Protein 4UDT (pdb70)

Nearest PDB structures (foldseek):
  5fka-assembly1_B  TM=9.940E-01  e=1.938E-51  Homo sapiens
  4ww1-assembly1_B  TM=9.808E-01  e=5.707E-47  Homo sapiens
  4may-assembly1_D  TM=9.046E-01  e=3.330E-46  unclassified
  3pl6-assembly1_D  TM=9.126E-01  e=4.695E-45  Homo sapiens
  4grl-assembly1_D  TM=9.054E-01  e=5.281E-45  Homo sapiens

Organism: Homo sapiens (NCBI:txid9606)

Foldseek 3Di:
DKDKAKPDQEAEAEQQDKDKIKIAMDAQFDWKWKWFQFPVGDIDTDDTPSAAKADDVQWIKGHDRVRRMIMIIGGRDDQRSFGWMKMWTAHPPDPPGDTDIYPTYGYGYFYDAPDAAWEKDWAADPPDRQFIKIKTKRAGRPWFQDADPDPFKGKDGKDKDAPPVVRGIMIMIMMGGPDSPDDRVCRRVVTDGDPNYYYDDD/DQKAKPDQEDEAAAQAKDKIKIFAHPQFQKKWKWWAAPPDDTDTAWMGRQFDTDDGDPVDDPQWDKTDDGSGMIMTMRGRDDQVRQTWMKMWTGNYPPDTDIYSTYGYGHANDLVLAAFWDKEKDWFDPVCCVPPQKGKIKMKTWFGPDQAKDKFKAKPRHTDDPQKDWDPGWDFPDVVDGRGITMIMMMHMDGNVQQADQVMKMKMKMFDAGDDPPDDDDDPDDRRHTDIDMYMDGGHND

Secondary structure (DSSP, 8-state):
---EEEE-SEEEEETT--EEEEEEESS--S-EEEEEE-TT--EEEEEE-SSEEEEETTEEEEEEGGGTEEEEEE-S--GGG-EEEEEEE--TTTSS---EE---EEEEEEP--SS---EEEEEEESS-SS-EEEEEES--TT--PPPPSSTTEEEPPPEEEEEGGGTEEEEEEEEEES-TT--HHHHTTTS---TT-B----/---EEE-SEEEEETTS-EEEEEE--TT--EEEEEEE-TTS--EEEEEEETTEEEEE-TTS-TTEEEE-TTSS-EEEEE-S--GGG-EEEEEEEESSSS--EE---EEEEEES-GGG-BPPEEEEEEPPHHHHHHHSEEEEEEEEEEEBSS-EEEEEEETTEEE-TTEEE-SSPEESSTTSTT--EEEEEEEEEEHHHHT-TT-EEEEEEEE--B-TTS---SSSPP-BSEEEEEEEE----

GO terms:
  GO:0005886 plasma membrane (C, IDA)
  GO:0032395 MHC class II receptor activity (F, IDA)
  GO:0042105 alpha-beta T cell receptor complex (C, IDA)
  GO:0050852 T cell receptor signaling pathway (P, IDA)
  GO:0005886 plasma membrane (C, TAS)

CATH classification: 2.60.40.10 (+1 more: 2.60.40.10)

Radius of gyration: 23.81 Å; Cα contacts (8 Å, |Δi|>4): 1227; chains: 2; bounding box: 47×51×68 Å

InterPro domains:
  IPR013783 Immunoglobulin-like fold [G3DSA:2.60.40.10] (3-103)
  IPR015370 T-cell receptor alpha chain, constant domain [PF09291] (6-87)
  IPR015370 T-cell receptor alpha chain, constant domain [cd07688] (5-90)
  IPR036179 Immunoglobulin-like domain superfamily [SSF48726] (1-94)

Sequence (443 aa):
GIQVEQSPPDLILQEGANSTLRCNFSDDSVNNLQWFHQNPWWGQLIINNLFYIPSGTKQNGRLSATTTVATERRYSLLYISSSQTTDSGVYFCAVDSATSGTYKYIFGTGTRRLKKVLANIQNPDPAVYQLRRDSKSSDKSVCLFTDFDSQTNVSSQSKDSDVYITDKCVLDMRRSMDFKSNSAVAWSNKSDFACANAFNNNSIIPEDTFFPSSPTGVSQNPRHKITTKRGQNVTFRCDPISEHNNRRLYWYRQTLGQGPEFLTYFQNEAQLEKSSRLLSDRFSAEERPKGSFSTLEIQRTEQGDSAMMYLCASSLGGYEQYFGPGTRLTVTEDLKNVFPPEVAVVFVPSEAEISHTQQKATLVCLLATGFYPDHHVELSWWVNGKEVHSGVCTDPQPLKEQPALNDSRYALSSSRLRVSATTFWQDPRNHFRCQVQFYGLSENDEWTQDRAKPVTQIVSAEEAWGRAD

Structure (mmCIF, N/CA/C/O backbone):
data_4UDT
#
_entry.id   4UDT
#
_cell.length_a   39.071
_cell.length_b   79.747
_cell.length_c   69.035
_cell.angle_alpha   90.00
_cell.angle_beta   105.86
_cell.angle_gamma   90.00
#
_symmetry.space_group_name_H-M   'P 1 21 1'
#
loop_
_entity.id
_entity.type
_entity.pdbx_description
1 polymer 'T CELL RECEPTOR ALPHA CHAIN, T-CELL RECEPTOR ALPHA CHAIN C REGION'
2 polymer 'PROTEIN TRBV7-9, T-CELL RECEPTOR BETA-2 CHAIN C REGION'
3 non-polymer GLYCEROL
4 water water
#
loop_
_atom_site.group_PDB
_atom_site.id
_atom_site.type_symbol
_atom_site.label_atom_id
_atom_site.label_alt_id
_atom_site.label_comp_id
_atom_site.label_asym_id
_atom_site.label_entity_id
_atom_site.label_seq_id
_atom_site.pdbx_PDB_ins_code
_atom_site.Cartn_x
_atom_site.Cartn_y
_atom_site.Cartn_z
_atom_site.occupancy
_atom_site.B_iso_or_equiv
_atom_site.auth_seq_id
_atom_site.auth_comp_id
_atom_site.auth_asym_id
_atom_site.auth_atom_id
_atom_site.pdbx_PDB_model_num
ATOM 1 N N . GLY A 1 2 ? 6.152 -15.092 195.010 1.00 59.97 2 GLY A N 1
ATOM 2 C CA . GLY A 1 2 ? 5.001 -16.046 195.056 1.00 49.34 2 GLY A CA 1
ATOM 3 C C . GLY A 1 2 ? 4.980 -16.903 196.309 1.00 42.27 2 GLY A C 1
ATOM 4 O O . GLY A 1 2 ? 3.994 -16.903 197.056 1.00 40.29 2 GLY A O 1
ATOM 5 N N . ILE A 1 3 ? 6.066 -17.641 196.533 1.00 41.60 3 ILE A N 1
ATOM 6 C CA . ILE A 1 3 ? 6.187 -18.516 197.709 1.00 37.58 3 ILE A CA 1
ATOM 7 C C . ILE A 1 3 ? 6.181 -17.707 199.004 1.00 32.32 3 ILE A C 1
ATOM 8 O O . ILE A 1 3 ? 6.935 -16.747 199.146 1.00 39.36 3 ILE A O 1
ATOM 13 N N . GLN A 1 4 ? 5.321 -18.109 199.941 1.00 29.40 4 GLN A N 1
ATOM 14 C CA . GLN A 1 4 ? 5.256 -17.494 201.261 1.00 26.81 4 GLN A CA 1
ATOM 15 C C . GLN A 1 4 ? 5.479 -18.517 202.356 1.00 25.69 4 GLN A C 1
ATOM 16 O O . GLN A 1 4 ? 5.136 -19.687 202.200 1.00 24.79 4 GLN A O 1
ATOM 22 N N . VAL A 1 5 ? 6.031 -18.047 203.471 1.00 23.46 5 VAL A N 1
ATOM 23 C CA . VAL A 1 5 ? 6.301 -18.880 204.635 1.00 24.13 5 VAL A CA 1
ATOM 24 C C . VAL A 1 5 ? 5.699 -18.222 205.880 1.00 26.24 5 VAL A C 1
ATOM 25 O O . VAL A 1 5 ? 5.926 -17.032 206.122 1.00 30.69 5 VAL A O 1
ATOM 29 N N . GLU A 1 6 ? 4.938 -19.000 206.655 1.00 24.30 6 GLU A N 1
ATOM 30 C CA . GLU A 1 6 ? 4.303 -18.535 207.893 1.00 25.41 6 GLU A CA 1
ATOM 31 C C . GLU A 1 6 ? 4.750 -19.436 209.051 1.00 23.86 6 GLU A C 1
ATOM 32 O O . GLU A 1 6 ? 4.466 -20.635 209.060 1.00 26.60 6 GLU A O 1
ATOM 38 N N . GLN A 1 7 ? 5.444 -18.850 210.025 1.00 24.59 7 GLN A N 1
ATOM 39 C CA . GLN A 1 7 ? 5.844 -19.585 211.227 1.00 21.71 7 GLN A CA 1
ATOM 40 C C . GLN A 1 7 ? 4.946 -19.287 212.419 1.00 23.65 7 GLN A C 1
ATOM 41 O O . GLN A 1 7 ? 4.501 -18.154 212.622 1.00 28.14 7 GLN A O 1
ATOM 47 N N . SER A 1 8 ? 4.706 -20.313 213.227 1.00 24.04 8 SER A N 1
ATOM 48 C CA . SER A 1 8 ? 3.945 -20.144 214.449 1.00 24.96 8 SER A CA 1
ATOM 49 C C . SER A 1 8 ? 4.499 -21.049 215.544 1.00 23.78 8 SER A C 1
ATOM 50 O O . SER A 1 8 ? 5.031 -22.118 215.257 1.00 24.16 8 SER A O 1
ATOM 53 N N . PRO A 1 9 ? 4.429 -20.599 216.808 1.00 24.19 9 PRO A N 1
ATOM 54 C CA . PRO A 1 9 ? 4.005 -19.273 217.249 1.00 24.68 9 PRO A CA 1
ATOM 55 C C . PRO A 1 9 ? 5.124 -18.256 217.038 1.00 25.56 9 PRO A C 1
ATOM 56 O O . PRO A 1 9 ? 6.282 -18.647 216.954 1.00 30.22 9 PRO A O 1
ATOM 60 N N . PRO A 1 10 ? 4.790 -16.954 216.932 1.00 26.73 10 PRO A N 1
ATOM 61 C CA . PRO A 1 10 ? 5.866 -15.960 216.777 1.00 28.23 10 PRO A CA 1
ATOM 62 C C . PRO A 1 10 ? 6.758 -15.842 218.013 1.00 26.90 10 PRO A C 1
ATOM 63 O O . PRO A 1 10 ? 7.949 -15.557 217.896 1.00 26.81 10 PRO A O 1
ATOM 67 N N . ASP A 1 11 ? 6.164 -16.057 219.185 1.00 29.74 11 ASP A N 1
ATOM 68 C CA . ASP A 1 11 ? 6.867 -15.975 220.458 1.00 29.00 11 ASP A CA 1
ATOM 69 C C . ASP A 1 11 ? 6.550 -17.227 221.268 1.00 24.28 11 ASP A C 1
ATOM 70 O O . ASP A 1 11 ? 5.403 -17.674 221.291 1.00 30.38 11 ASP A O 1
ATOM 75 N N . LEU A 1 12 ? 7.565 -17.784 221.925 1.00 24.77 12 LEU A N 1
ATOM 76 C CA . LEU A 1 12 ? 7.397 -18.972 222.764 1.00 22.44 12 LEU A CA 1
ATOM 77 C C . LEU A 1 12 ? 8.190 -18.803 224.053 1.00 20.34 12 LEU A C 1
ATOM 78 O O . LEU A 1 12 ? 9.369 -18.470 224.018 1.00 21.95 12 LEU A O 1
ATOM 83 N N . ILE A 1 13 ? 7.524 -19.008 225.185 1.00 19.14 13 ILE A N 1
ATOM 84 C CA . ILE A 1 13 ? 8.185 -18.995 226.490 1.00 18.76 13 ILE A CA 1
ATOM 85 C C . ILE A 1 13 ? 8.022 -20.379 227.099 1.00 16.21 13 ILE A C 1
ATOM 86 O O . ILE A 1 13 ? 6.893 -20.859 227.250 1.00 19.17 13 ILE A O 1
ATOM 91 N N . LEU A 1 14 ? 9.137 -21.024 227.442 1.00 15.57 14 LEU A N 1
ATOM 92 C CA . LEU A 1 14 ? 9.088 -22.373 228.029 1.00 14.76 14 LEU A CA 1
ATOM 93 C C . LEU A 1 14 ? 9.818 -22.394 229.348 1.00 15.18 14 LEU A C 1
ATOM 94 O O . LEU A 1 14 ? 10.840 -21.727 229.496 1.00 16.60 14 LEU A O 1
ATOM 99 N N . GLN A 1 15 ? 9.319 -23.193 230.281 1.00 15.77 15 GLN A N 1
ATOM 100 C CA . GLN A 1 15 ? 10.065 -23.507 231.486 1.00 15.31 15 GLN A CA 1
ATOM 101 C C . GLN A 1 15 ? 11.029 -24.644 231.140 1.00 14.24 15 GLN A C 1
ATOM 102 O O . GLN A 1 15 ? 10.650 -25.596 230.463 1.00 16.56 15 GLN A O 1
ATOM 108 N N . GLU A 1 16 ? 12.272 -24.540 231.600 1.00 15.39 16 GLU A N 1
ATOM 109 C CA . GLU A 1 16 ? 13.288 -25.570 231.385 1.00 16.09 16 GLU A CA 1
ATOM 110 C C . GLU A 1 16 ? 12.718 -26.971 231.630 1.00 15.85 16 GLU A C 1
ATOM 111 O O . GLU A 1 16 ? 12.113 -27.227 232.677 1.00 17.85 16 GLU A O 1
ATOM 117 N N . GLY A 1 17 ? 12.906 -27.861 230.659 1.00 15.70 17 GLY A N 1
ATOM 118 C CA . GLY A 1 17 ? 12.418 -29.238 230.703 1.00 16.41 17 GLY A CA 1
ATOM 119 C C . GLY A 1 17 ? 11.148 -29.451 229.895 1.00 14.90 17 GLY A C 1
ATOM 120 O O . GLY A 1 17 ? 10.827 -30.582 229.528 1.00 17.36 17 GLY A O 1
ATOM 121 N N . ALA A 1 18 ? 10.410 -28.376 229.629 1.00 16.40 18 ALA A N 1
ATOM 122 C CA . ALA A 1 18 ? 9.191 -28.475 228.835 1.00 15.58 18 ALA A CA 1
ATOM 123 C C . ALA A 1 18 ? 9.531 -28.814 227.376 1.00 15.27 18 ALA A C 1
ATOM 124 O O . ALA A 1 18 ? 10.599 -28.453 226.860 1.00 17.47 18 ALA A O 1
ATOM 126 N N . ASN A 1 19 ? 8.598 -29.505 226.730 1.00 15.65 19 ASN A N 1
ATOM 127 C CA . ASN A 1 19 ? 8.647 -29.772 225.298 1.00 16.64 19 ASN A CA 1
ATOM 128 C C . ASN A 1 19 ? 7.814 -28.744 224.554 1.00 15.99 19 ASN A C 1
ATOM 129 O O . ASN A 1 19 ? 6.909 -28.136 225.119 1.00 18.85 19 ASN A O 1
ATOM 134 N N . SER A 1 20 ? 8.091 -28.570 223.271 1.00 18.32 20 SER A N 1
ATOM 135 C CA . SER A 1 20 ? 7.237 -27.742 222.445 1.00 18.40 20 SER A CA 1
ATOM 136 C C . SER A 1 20 ? 7.387 -28.114 220.976 1.00 18.49 20 SER A C 1
ATOM 137 O O . SER A 1 20 ? 8.324 -28.811 220.587 1.00 20.70 20 SER A O 1
ATOM 140 N N . THR A 1 21 ? 6.434 -27.644 220.183 1.00 20.23 21 THR A N 1
ATOM 141 C CA . THR A 1 21 ? 6.397 -27.892 218.754 1.00 21.37 21 THR A CA 1
ATOM 142 C C . THR A 1 21 ? 6.294 -26.560 218.041 1.00 20.64 21 THR A C 1
ATOM 143 O O . THR A 1 21 ? 5.383 -25.774 218.321 1.00 24.11 21 THR A O 1
ATOM 147 N N . LEU A 1 22 ? 7.236 -26.307 217.132 1.00 18.40 22 LEU A N 1
ATOM 148 C CA . LEU A 1 22 ? 7.217 -25.124 216.273 1.00 19.00 22 LEU A CA 1
ATOM 149 C C . LEU A 1 22 ? 6.706 -25.528 214.898 1.00 18.76 22 LEU A C 1
ATOM 150 O O . LEU A 1 22 ? 6.963 -26.641 214.452 1.00 20.33 22 LEU A O 1
ATOM 155 N N . ARG A 1 23 ? 6.008 -24.614 214.227 1.00 18.42 23 ARG A N 1
ATOM 156 C CA . ARG A 1 23 ? 5.342 -24.925 212.966 1.00 20.36 23 ARG A CA 1
ATOM 157 C C . ARG A 1 23 ? 5.778 -23.963 211.872 1.00 18.74 23 ARG A C 1
ATOM 158 O O . ARG A 1 23 ? 6.005 -22.771 212.112 1.00 20.60 23 ARG A O 1
ATOM 166 N N . CYS A 1 24 ? 5.898 -24.504 210.664 1.00 19.17 24 CYS A N 1
ATOM 167 C CA . CYS A 1 24 ? 6.206 -23.714 209.494 1.00 20.21 24 CYS A CA 1
ATOM 168 C C . CYS A 1 24 ? 5.214 -24.129 208.424 1.00 19.75 24 CYS A C 1
ATOM 169 O O . CYS A 1 24 ? 5.180 -25.295 208.028 1.00 23.34 24 CYS A O 1
ATOM 172 N N . ASN A 1 25 ? 4.400 -23.175 207.976 1.00 22.03 25 ASN A N 1
ATOM 173 C CA . ASN A 1 25 ? 3.459 -23.396 206.885 1.00 23.10 25 ASN A CA 1
ATOM 174 C C . ASN A 1 25 ? 3.978 -22.678 205.657 1.00 22.23 25 ASN A C 1
ATOM 175 O O . ASN A 1 25 ? 4.411 -21.530 205.739 1.00 26.77 25 ASN A O 1
ATOM 180 N N . PHE A 1 26 ? 3.930 -23.347 204.518 1.00 19.01 26 PHE A N 1
ATOM 181 C CA . PHE A 1 26 ? 4.389 -22.725 203.279 1.00 19.32 26 PHE A CA 1
ATOM 182 C C . PHE A 1 26 ? 3.331 -22.866 202.185 1.00 21.17 26 PHE A C 1
ATOM 183 O O . PHE A 1 26 ? 2.444 -23.718 202.287 1.00 22.28 26 PHE A O 1
ATOM 191 N N . SER A 1 27 ? 3.408 -22.019 201.160 1.00 21.48 27 SER A N 1
ATOM 192 C CA . SER A 1 27 ? 2.259 -21.802 200.267 1.00 22.83 27 SER A CA 1
ATOM 193 C C . SER A 1 27 ? 2.190 -22.706 199.042 1.00 24.38 27 SER A C 1
ATOM 194 O O . SER A 1 27 ? 1.131 -22.833 198.428 1.00 29.50 27 SER A O 1
ATOM 197 N N A ASP A 1 28 ? 3.301 -23.331 198.684 0.50 25.71 28 ASP A N 1
ATOM 198 N N B ASP A 1 28 ? 3.312 -23.327 198.693 0.50 24.60 28 ASP A N 1
ATOM 199 C CA A ASP A 1 28 ? 3.328 -24.148 197.486 0.50 29.08 28 ASP A CA 1
ATOM 200 C CA B ASP A 1 28 ? 3.432 -24.049 197.434 0.50 26.86 28 ASP A CA 1
ATOM 201 C C A ASP A 1 28 ? 4.397 -25.209 197.619 0.50 27.26 28 ASP A C 1
ATOM 202 C C B ASP A 1 28 ? 4.394 -25.208 197.621 0.50 26.57 28 ASP A C 1
ATOM 203 O O A ASP A 1 28 ? 5.120 -25.250 198.615 0.50 24.48 28 ASP A O 1
ATOM 204 O O B ASP A 1 28 ? 5.037 -25.321 198.665 0.50 23.68 28 ASP A O 1
ATOM 213 N N . SER A 1 29 ? 4.475 -26.076 196.615 1.00 28.03 29 SER A N 1
ATOM 214 C CA . SER A 1 29 ? 5.435 -27.165 196.600 1.00 26.33 29 SER A CA 1
ATOM 215 C C . SER A 1 29 ? 6.861 -26.618 196.705 1.00 23.53 29 SER A C 1
ATOM 216 O O . SER A 1 29 ? 7.188 -25.598 196.098 1.00 29.05 29 SER A O 1
ATOM 219 N N . VAL A 1 30 ? 7.689 -27.285 197.498 1.00 24.85 30 VAL A N 1
ATOM 220 C CA . VAL A 1 30 ? 9.077 -26.882 197.691 1.00 23.20 30 VAL A CA 1
ATOM 221 C C . VAL A 1 30 ? 10.012 -28.021 197.322 1.00 23.53 30 VAL A C 1
ATOM 222 O O . VAL A 1 30 ? 9.646 -29.194 197.399 1.00 27.14 30 VAL A O 1
ATOM 226 N N . ASN A 1 31 ? 11.219 -27.663 196.908 1.00 19.25 31 ASN A N 1
ATOM 227 C CA . ASN A 1 31 ? 12.280 -28.648 196.704 1.00 18.86 31 ASN A CA 1
ATOM 228 C C . ASN A 1 31 ? 13.149 -28.794 197.939 1.00 16.02 31 ASN A C 1
ATOM 229 O O . ASN A 1 31 ? 13.592 -29.891 198.272 1.00 17.61 31 ASN A O 1
ATOM 234 N N . ASN A 1 32 ? 13.371 -27.674 198.620 1.00 15.01 32 ASN A N 1
ATOM 235 C CA . ASN A 1 32 ? 14.263 -27.606 199.763 1.00 14.48 32 ASN A CA 1
ATOM 236 C C . ASN A 1 32 ? 13.568 -26.927 200.935 1.00 15.06 32 ASN A C 1
ATOM 237 O O . ASN A 1 32 ? 12.821 -25.969 200.753 1.00 15.13 32 ASN A O 1
ATOM 242 N N . LEU A 1 33 ? 13.837 -27.427 202.135 1.00 14.72 33 LEU A N 1
ATOM 243 C CA . LEU A 1 33 ? 13.364 -26.791 203.367 1.00 13.37 33 LEU A CA 1
ATOM 244 C C . LEU A 1 33 ? 14.426 -27.005 204.432 1.00 13.39 33 LEU A C 1
ATOM 245 O O . LEU A 1 33 ? 14.919 -28.118 204.583 1.00 13.64 33 LEU A O 1
ATOM 250 N N . GLN A 1 34 ? 14.783 -25.948 205.155 1.00 13.31 34 GLN A N 1
ATOM 251 C CA . GLN A 1 34 ? 15.710 -26.067 206.276 1.00 13.36 34 GLN A CA 1
ATOM 252 C C . GLN A 1 34 ? 15.210 -25.307 207.480 1.00 13.35 34 GLN A C 1
ATOM 253 O O . GLN A 1 34 ? 14.572 -24.255 207.365 1.00 14.56 34 GLN A O 1
ATOM 259 N N . TRP A 1 35 ? 15.489 -25.893 208.639 1.00 12.50 35 TRP A N 1
ATOM 260 C CA . TRP A 1 35 ? 15.282 -25.245 209.919 1.00 13.70 35 TRP A CA 1
ATOM 261 C C . TRP A 1 35 ? 16.625 -24.807 210.460 1.00 14.54 35 TRP A C 1
ATOM 262 O O . TRP A 1 35 ? 17.604 -25.554 210.364 1.00 15.83 35 TRP A O 1
ATOM 273 N N . PHE A 1 36 ? 16.654 -23.616 211.062 1.00 16.65 36 PHE A N 1
ATOM 274 C CA . PHE A 1 36 ? 17.866 -23.039 211.628 1.00 18.49 36 PHE A CA 1
ATOM 275 C C . PHE A 1 36 ? 17.617 -22.493 213.023 1.00 20.02 36 PHE A C 1
ATOM 276 O O . PHE A 1 36 ? 16.508 -22.077 213.347 1.00 18.93 36 PHE A O 1
ATOM 284 N N . HIS A 1 37 ? 18.678 -22.458 213.815 1.00 20.62 37 HIS A N 1
ATOM 285 C CA . HIS A 1 37 ? 18.677 -21.746 215.085 1.00 21.88 37 HIS A CA 1
ATOM 286 C C . HIS A 1 37 ? 19.606 -20.549 214.968 1.00 23.65 37 HIS A C 1
ATOM 287 O O . HIS A 1 37 ? 20.767 -20.697 214.611 1.00 25.42 37 HIS A O 1
ATOM 294 N N . GLN A 1 38 ? 19.069 -19.364 215.254 1.00 24.97 38 GLN A N 1
ATOM 295 C CA . GLN A 1 38 ? 19.861 -18.169 215.428 1.00 27.77 38 GLN A CA 1
ATOM 296 C C . GLN A 1 38 ? 19.888 -17.860 216.917 1.00 23.85 38 GLN A C 1
ATOM 297 O O . GLN A 1 38 ? 18.858 -17.553 217.520 1.00 24.83 38 GLN A O 1
ATOM 303 N N . ASN A 1 39 ? 21.063 -17.964 217.515 1.00 26.84 39 ASN A N 1
ATOM 304 C CA . ASN A 1 39 ? 21.183 -17.759 218.954 1.00 28.93 39 ASN A CA 1
ATOM 305 C C . ASN A 1 39 ? 21.085 -16.265 219.296 1.00 31.14 39 ASN A C 1
ATOM 306 O O . ASN A 1 39 ? 21.125 -15.417 218.391 1.00 30.23 39 ASN A O 1
ATOM 311 N N . PRO A 1 40 ? 20.953 -15.929 220.594 1.00 35.41 40 PRO A N 1
ATOM 312 C CA . PRO A 1 40 ? 20.866 -14.517 220.985 1.00 34.31 40 PRO A CA 1
ATOM 313 C C . PRO A 1 40 ? 22.003 -13.616 220.473 1.00 34.15 40 PRO A C 1
ATOM 314 O O . PRO A 1 40 ? 21.810 -12.402 220.338 1.00 31.53 40 PRO A O 1
ATOM 318 N N A TRP A 1 41 ? 23.162 -14.212 220.193 0.50 37.47 41 TRP A N 1
ATOM 319 N N B TRP A 1 41 ? 23.168 -14.203 220.203 0.50 37.45 41 TRP A N 1
ATOM 320 C CA A TRP A 1 41 ? 24.308 -13.493 219.637 0.50 39.83 41 TRP A CA 1
ATOM 321 C CA B TRP A 1 41 ? 24.303 -13.468 219.640 0.50 39.72 41 TRP A CA 1
ATOM 322 C C A TRP A 1 41 ? 24.178 -13.216 218.135 0.50 39.81 41 TRP A C 1
ATOM 323 C C B TRP A 1 41 ? 24.180 -13.216 218.133 0.50 39.86 41 TRP A C 1
ATOM 324 O O A TRP A 1 41 ? 24.997 -12.493 217.567 0.50 42.11 41 TRP A O 1
ATOM 325 O O B TRP A 1 41 ? 25.007 -12.509 217.556 0.50 42.17 41 TRP A O 1
ATOM 346 N N . GLY A 1 42 ? 23.159 -13.795 217.501 1.00 39.27 42 GLY A N 1
ATOM 347 C CA . GLY A 1 42 ? 22.895 -13.582 216.073 1.00 37.58 42 GLY A CA 1
ATOM 348 C C . GLY A 1 42 ? 23.580 -14.566 215.136 1.00 37.81 42 GLY A C 1
ATOM 349 O O . GLY A 1 42 ? 23.668 -14.319 213.930 1.00 40.44 42 GLY A O 1
ATOM 350 N N . GLN A 1 43 ? 24.048 -15.689 215.677 1.00 34.20 43 GLN A N 1
ATOM 351 C CA . GLN A 1 43 ? 24.711 -16.716 214.870 1.00 31.13 43 GLN A CA 1
ATOM 352 C C . GLN A 1 43 ? 23.679 -17.705 214.326 1.00 31.47 43 GLN A C 1
ATOM 353 O O . GLN A 1 43 ? 22.911 -18.279 215.097 1.00 33.43 43 GLN A O 1
ATOM 359 N N . LEU A 1 44 ? 23.668 -17.895 213.007 1.00 30.33 44 LEU A N 1
ATOM 360 C CA . LEU A 1 44 ? 22.715 -18.792 212.321 1.00 26.90 44 LEU A CA 1
ATOM 361 C C . LEU A 1 44 ? 23.322 -20.183 212.095 1.00 26.98 44 LEU A C 1
ATOM 362 O O . LEU A 1 44 ? 24.352 -20.280 211.448 1.00 32.52 44 LEU A O 1
ATOM 367 N N A ILE A 1 45 ? 22.685 -21.202 212.680 0.50 24.66 45 ILE A N 1
ATOM 368 N N B ILE A 1 45 ? 22.702 -21.264 212.586 0.50 26.73 45 ILE A N 1
ATOM 369 C CA A ILE A 1 45 ? 23.130 -22.597 212.626 0.50 21.61 45 ILE A CA 1
ATOM 370 C CA B ILE A 1 45 ? 23.228 -22.630 212.306 0.50 25.87 45 ILE A CA 1
ATOM 371 C C A ILE A 1 45 ? 22.041 -23.458 211.989 0.50 22.88 45 ILE A C 1
ATOM 372 C C B ILE A 1 45 ? 22.172 -23.691 211.924 0.50 26.05 45 ILE A C 1
ATOM 373 O O A ILE A 1 45 ? 20.858 -23.234 212.222 0.50 23.16 45 ILE A O 1
ATOM 374 O O B ILE A 1 45 ? 21.065 -23.712 212.459 0.50 25.23 45 ILE A O 1
ATOM 383 N N A ASN A 1 46 ? 22.428 -24.438 211.178 0.50 24.14 46 ASN A N 1
ATOM 384 N N B ASN A 1 46 ? 22.532 -24.572 210.987 0.50 26.06 46 ASN A N 1
ATOM 385 C CA A ASN A 1 46 ? 21.439 -25.338 210.579 0.50 23.17 46 ASN A CA 1
ATOM 386 C CA B ASN A 1 46 ? 21.627 -25.639 210.523 0.50 23.49 46 ASN A CA 1
ATOM 387 C C A ASN A 1 46 ? 21.101 -26.545 211.470 0.50 23.31 46 ASN A C 1
ATOM 388 C C B ASN A 1 46 ? 21.089 -26.485 211.658 0.50 22.74 46 ASN A C 1
ATOM 389 O O A ASN A 1 46 ? 21.993 -27.217 211.989 0.50 25.21 46 ASN A O 1
ATOM 390 O O B ASN A 1 46 ? 21.828 -26.816 212.585 0.50 23.22 46 ASN A O 1
ATOM 399 N N . LEU A 1 47 ? 19.802 -26.823 211.592 1.00 20.86 47 LEU A N 1
ATOM 400 C CA . LEU A 1 47 ? 19.252 -27.897 212.442 1.00 19.94 47 LEU A CA 1
ATOM 401 C C . LEU A 1 47 ? 18.846 -29.101 211.593 1.00 19.08 47 LEU A C 1
ATOM 402 O O . LEU A 1 47 ? 19.221 -30.231 211.902 1.00 22.85 47 LEU A O 1
ATOM 407 N N . PHE A 1 48 ? 18.081 -28.860 210.530 1.00 17.51 48 PHE A N 1
ATOM 408 C CA . PHE A 1 48 ? 17.587 -29.950 209.686 1.00 16.59 48 PHE A CA 1
ATOM 409 C C . PHE A 1 48 ? 17.392 -29.504 208.253 1.00 15.48 48 PHE A C 1
ATOM 410 O O . PHE A 1 48 ? 16.833 -28.440 208.023 1.00 16.32 48 PHE A O 1
ATOM 418 N N . TYR A 1 49 ? 17.793 -30.357 207.309 1.00 16.98 49 TYR A N 1
ATOM 419 C CA . TYR A 1 49 ? 17.371 -30.255 205.910 1.00 14.28 49 TYR A CA 1
ATOM 420 C C . TYR A 1 49 ? 16.233 -31.268 205.740 1.00 14.18 49 TYR A C 1
ATOM 421 O O . TYR A 1 49 ? 16.448 -32.473 205.863 1.00 16.27 49 TYR A O 1
ATOM 430 N N . ILE A 1 50 ? 15.022 -30.790 205.482 1.00 13.40 50 ILE A N 1
ATOM 431 C CA . ILE A 1 50 ? 13.851 -31.654 205.569 1.00 13.44 50 ILE A CA 1
ATOM 432 C C . ILE A 1 50 ? 12.683 -31.181 204.689 1.00 13.56 50 ILE A C 1
ATOM 433 O O . ILE A 1 50 ? 11.643 -30.762 205.177 1.00 14.47 50 ILE A O 1
ATOM 438 N N . PRO A 1 51 ? 12.841 -31.313 203.351 1.00 14.76 51 PRO A N 1
ATOM 439 C CA . PRO A 1 51 ? 11.685 -31.040 202.468 1.00 14.84 51 PRO A CA 1
ATOM 440 C C . PRO A 1 51 ? 10.568 -32.088 202.556 1.00 16.00 51 PRO A C 1
ATOM 441 O O . PRO A 1 51 ? 9.454 -31.837 202.094 1.00 17.32 51 PRO A O 1
ATOM 445 N N . SER A 1 52 ? 10.874 -33.248 203.131 1.00 16.49 52 SER A N 1
ATOM 446 C CA . SER A 1 52 ? 9.901 -34.318 203.306 1.00 18.22 52 SER A CA 1
ATOM 447 C C . SER A 1 52 ? 10.409 -35.303 204.357 1.00 17.98 52 SER A C 1
ATOM 448 O O . SER A 1 52 ? 11.603 -35.347 204.662 1.00 18.27 52 SER A O 1
ATOM 451 N N . GLY A 1 53 ? 9.490 -36.086 204.910 1.00 18.81 53 GLY A N 1
ATOM 452 C CA . GLY A 1 53 ? 9.848 -37.174 205.803 1.00 19.68 53 GLY A CA 1
ATOM 453 C C . GLY A 1 53 ? 10.095 -36.706 207.229 1.00 18.96 53 GLY A C 1
ATOM 454 O O . GLY A 1 53 ? 9.604 -35.665 207.646 1.00 20.27 53 GLY A O 1
ATOM 455 N N . THR A 1 54 ? 10.876 -37.487 207.965 1.00 20.79 54 THR A N 1
ATOM 456 C CA . THR A 1 54 ? 11.172 -37.214 209.370 1.00 19.75 54 THR A CA 1
ATOM 457 C C . THR A 1 54 ? 12.684 -37.274 209.582 1.00 21.20 54 THR A C 1
ATOM 458 O O . THR A 1 54 ? 13.398 -37.907 208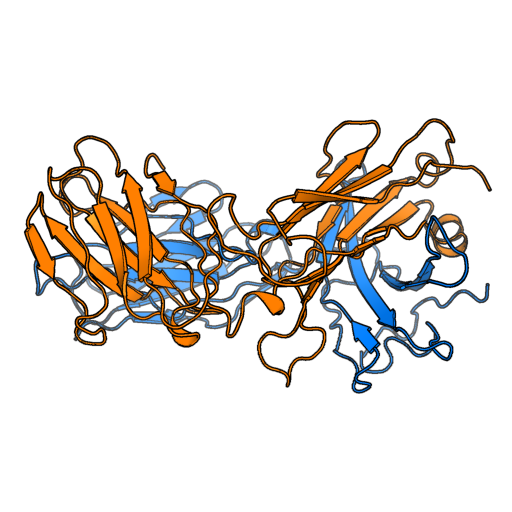.791 1.00 23.64 54 THR A O 1
ATOM 462 N N . LYS A 1 55 ? 13.163 -36.586 210.616 1.00 20.53 55 LYS A N 1
ATOM 463 C CA . LYS A 1 55 ? 14.572 -36.595 210.998 1.00 20.54 55 LYS A CA 1
ATOM 464 C C . LYS A 1 55 ? 14.681 -36.441 212.515 1.00 21.96 55 LYS A C 1
ATOM 465 O O . LYS A 1 55 ? 13.870 -35.760 213.130 1.00 22.53 55 LYS A O 1
ATOM 471 N N . GLN A 1 56 ? 15.705 -37.063 213.093 1.00 26.76 56 GLN A N 1
ATOM 472 C CA . GLN A 1 56 ? 15.980 -37.004 214.528 1.00 29.61 56 GLN A CA 1
ATOM 473 C C . GLN A 1 56 ? 17.397 -36.481 214.748 1.00 32.52 56 GLN A C 1
ATOM 474 O O . GLN A 1 56 ? 18.311 -36.840 214.001 1.00 39.01 56 GLN A O 1
ATOM 480 N N . ASN A 1 57 ? 17.576 -35.628 215.754 1.00 38.41 57 ASN A N 1
ATOM 481 C CA . ASN A 1 57 ? 18.905 -35.142 216.132 1.00 39.15 57 ASN A CA 1
ATOM 482 C C . ASN A 1 57 ? 18.953 -34.784 217.620 1.00 36.41 57 ASN A C 1
ATOM 483 O O . ASN A 1 57 ? 18.738 -33.629 218.005 1.00 35.59 57 ASN A O 1
ATOM 488 N N . GLY A 1 58 ? 19.230 -35.784 218.452 1.00 38.41 58 GLY A N 1
ATOM 489 C CA . GLY A 1 58 ? 19.218 -35.601 219.912 1.00 31.04 58 GLY A CA 1
ATOM 490 C C . GLY A 1 58 ? 17.843 -35.219 220.444 1.00 27.53 58 GLY A C 1
ATOM 491 O O . GLY A 1 58 ? 16.855 -35.906 220.183 1.00 29.03 58 GLY A O 1
ATOM 492 N N . ARG A 1 59 ? 17.780 -34.113 221.183 1.00 24.98 59 ARG A N 1
ATOM 493 C CA . ARG A 1 59 ? 16.516 -33.609 221.733 1.00 22.43 59 ARG A CA 1
ATOM 494 C C . ARG A 1 59 ? 15.616 -32.962 220.690 1.00 20.01 59 ARG A C 1
ATOM 495 O O . ARG A 1 59 ? 14.450 -32.680 220.971 1.00 21.61 59 ARG A O 1
ATOM 503 N N . LEU A 1 60 ? 16.156 -32.708 219.498 1.00 20.79 60 LEU A N 1
ATOM 504 C CA . LEU A 1 60 ? 15.396 -32.086 218.424 1.00 20.42 60 LEU A CA 1
ATOM 505 C C . LEU A 1 60 ? 14.995 -33.130 217.403 1.00 18.25 60 LEU A C 1
ATOM 506 O O . LEU A 1 60 ? 15.769 -34.042 217.083 1.00 20.43 60 LEU A O 1
ATOM 511 N N . SER A 1 61 ? 13.780 -32.999 216.888 1.00 17.21 61 SER A N 1
ATOM 512 C CA . SER A 1 61 ? 13.372 -33.801 215.743 1.00 18.57 61 SER A CA 1
ATOM 513 C C . SER A 1 61 ? 12.453 -32.975 214.856 1.00 15.28 61 SER A C 1
ATOM 514 O O . SER A 1 61 ? 12.008 -31.900 215.246 1.00 17.83 61 SER A O 1
ATOM 517 N N . ALA A 1 62 ? 12.201 -33.448 213.644 1.00 16.73 62 ALA A N 1
ATOM 518 C CA . ALA A 1 62 ? 11.350 -32.705 212.732 1.00 17.16 62 ALA A CA 1
ATOM 519 C C . ALA A 1 62 ? 10.566 -33.627 211.815 1.00 17.58 62 ALA A C 1
ATOM 520 O O . ALA A 1 62 ? 10.950 -34.773 211.580 1.00 18.64 62 ALA A O 1
ATOM 522 N N A THR A 1 63 ? 9.460 -33.114 211.297 0.50 16.71 63 THR A N 1
ATOM 523 N N B THR A 1 63 ? 9.449 -33.109 211.315 0.50 18.21 63 THR A N 1
ATOM 524 C CA A THR A 1 63 ? 8.678 -33.825 210.309 0.50 17.40 63 THR A CA 1
ATOM 525 C CA B THR A 1 63 ? 8.608 -33.801 210.353 0.50 19.90 63 THR A CA 1
ATOM 526 C C A THR A 1 63 ? 8.098 -32.827 209.324 0.50 17.50 63 THR A C 1
ATOM 527 C C B THR A 1 63 ? 8.152 -32.781 209.317 0.50 18.17 63 THR A C 1
ATOM 528 O O A THR A 1 63 ? 7.598 -31.782 209.718 0.50 19.75 63 THR A O 1
ATOM 529 O O B THR A 1 63 ? 7.817 -31.657 209.670 0.50 18.86 63 THR A O 1
ATOM 536 N N . THR A 1 64 ? 8.179 -33.149 208.039 1.00 17.30 64 THR A N 1
ATOM 537 C CA . THR A 1 64 ? 7.617 -32.300 206.993 1.00 17.02 64 THR A CA 1
ATOM 538 C C . THR A 1 64 ? 6.607 -33.130 206.219 1.00 18.96 64 THR A C 1
ATOM 539 O O . THR A 1 64 ? 6.934 -34.205 205.718 1.00 22.62 64 THR A O 1
ATOM 543 N N . VAL A 1 65 ? 5.376 -32.623 206.164 1.00 24.09 65 VAL A N 1
ATOM 544 C CA . VAL A 1 65 ? 4.278 -33.265 205.455 1.00 27.13 65 VAL A CA 1
ATOM 545 C C . VAL A 1 65 ? 4.075 -32.466 204.181 1.00 26.88 65 VAL A C 1
ATOM 546 O O . VAL A 1 65 ? 3.337 -31.476 204.160 1.00 27.22 65 VAL A O 1
ATOM 550 N N . ALA A 1 66 ? 4.762 -32.894 203.127 1.00 31.25 66 ALA A N 1
ATOM 551 C CA . ALA A 1 66 ? 4.852 -32.121 201.894 1.00 32.25 66 ALA A CA 1
ATOM 552 C C . ALA A 1 66 ? 3.480 -31.909 201.267 1.00 32.76 66 ALA A C 1
ATOM 553 O O . ALA A 1 66 ? 3.177 -30.814 200.788 1.00 35.60 66 ALA A O 1
ATOM 555 N N . THR A 1 67 ? 2.650 -32.950 201.289 1.00 38.27 67 THR A N 1
ATOM 556 C CA . THR A 1 67 ? 1.316 -32.890 200.684 1.00 42.78 67 THR A CA 1
ATOM 557 C C . THR A 1 67 ? 0.377 -31.889 201.382 1.00 40.38 67 THR A C 1
ATOM 558 O O . THR A 1 67 ? -0.511 -31.328 200.741 1.00 41.55 67 THR A O 1
ATOM 562 N N . GLU A 1 68 ? 0.581 -31.674 202.684 1.00 36.64 68 GLU A N 1
ATOM 563 C CA . GLU A 1 68 ? -0.180 -30.677 203.455 1.00 32.59 68 GLU A CA 1
ATOM 564 C C . GLU A 1 68 ? 0.592 -29.360 203.673 1.00 28.54 68 GLU A C 1
ATOM 565 O O . GLU A 1 68 ? 0.113 -28.469 204.369 1.00 31.34 68 GLU A O 1
ATOM 571 N N A ARG A 1 69 ? 1.781 -29.275 203.076 0.50 25.55 69 ARG A N 1
ATOM 572 N N B ARG A 1 69 ? 1.779 -29.252 203.077 0.50 25.25 69 ARG A N 1
ATOM 573 C CA A ARG A 1 69 ? 2.601 -28.064 203.049 0.50 24.50 69 ARG A CA 1
ATOM 574 C CA B ARG A 1 69 ? 2.551 -28.009 203.057 0.50 24.10 69 ARG A CA 1
ATOM 575 C C A ARG A 1 69 ? 2.879 -27.457 204.430 0.50 22.40 69 ARG A C 1
ATOM 576 C C B ARG A 1 69 ? 2.879 -27.442 204.445 0.50 22.24 69 ARG A C 1
ATOM 577 O O A ARG A 1 69 ? 2.704 -26.258 204.648 0.50 23.21 69 ARG A O 1
ATOM 578 O O B ARG A 1 69 ? 2.735 -26.242 204.683 0.50 22.19 69 ARG A O 1
ATOM 593 N N . TYR A 1 70 ? 3.324 -28.301 205.356 1.00 20.52 70 TYR A N 1
ATOM 594 C CA . TYR A 1 70 ? 3.798 -27.827 206.661 1.00 19.81 70 TYR A CA 1
ATOM 595 C C . TYR A 1 70 ? 4.945 -28.663 207.195 1.00 18.37 70 TYR A C 1
ATOM 596 O O . TYR A 1 70 ? 5.119 -29.822 206.807 1.00 19.92 70 TYR A O 1
ATOM 605 N N . SER A 1 71 ? 5.728 -28.042 208.075 1.00 17.27 71 SER A N 1
ATOM 606 C CA . SER A 1 71 ? 6.820 -28.710 208.766 1.00 15.95 71 SER A CA 1
ATOM 607 C C . SER A 1 71 ? 6.737 -28.404 210.249 1.00 16.93 71 SER A C 1
ATOM 608 O O . SER A 1 71 ? 6.362 -27.303 210.623 1.00 17.83 71 SER A O 1
ATOM 611 N N . LEU A 1 72 ? 7.080 -29.392 211.069 1.00 16.52 72 LEU A N 1
ATOM 612 C CA . LEU A 1 72 ? 7.085 -29.242 212.524 1.00 16.21 72 LEU A CA 1
ATOM 613 C C . LEU A 1 72 ? 8.480 -29.504 213.057 1.00 16.06 72 LEU A C 1
ATOM 614 O O . LEU A 1 72 ? 9.123 -30.465 212.651 1.00 16.64 72 LEU A O 1
ATOM 619 N N . LEU A 1 73 ? 8.939 -28.647 213.964 1.00 15.16 73 LEU A N 1
ATOM 620 C CA . LEU A 1 73 ? 10.191 -28.865 214.668 1.00 16.15 73 LEU A CA 1
ATOM 621 C C . LEU A 1 73 ? 9.815 -29.146 216.115 1.00 15.45 73 LEU A C 1
ATOM 622 O O . LEU A 1 73 ? 9.166 -28.320 216.754 1.00 17.45 73 LEU A O 1
ATOM 627 N N . TYR A 1 74 ? 10.215 -30.310 216.614 1.00 15.81 74 TYR A N 1
ATOM 628 C CA . TYR A 1 74 ? 9.911 -30.721 217.973 1.00 16.14 74 TYR A CA 1
ATOM 629 C C . TYR A 1 74 ? 11.121 -30.495 218.865 1.00 16.22 74 TYR A C 1
ATOM 630 O O . TYR A 1 74 ? 12.195 -31.016 218.590 1.00 17.34 74 TYR A O 1
ATOM 639 N N . ILE A 1 75 ? 10.940 -29.744 219.946 1.00 18.91 75 ILE A N 1
ATOM 640 C CA . ILE A 1 75 ? 11.981 -29.575 220.949 1.00 19.64 75 ILE A CA 1
ATOM 641 C C . ILE A 1 75 ? 11.563 -30.363 222.189 1.00 19.91 75 ILE A C 1
ATOM 642 O O . ILE A 1 75 ? 10.486 -30.120 222.759 1.00 21.79 75 ILE A O 1
ATOM 647 N N . SER A 1 76 ? 12.409 -31.311 222.586 1.00 18.46 76 SER A N 1
ATOM 648 C CA . SER A 1 76 ? 12.202 -32.102 223.802 1.00 19.12 76 SER A CA 1
ATOM 649 C C . SER A 1 76 ? 13.093 -31.608 224.936 1.00 19.32 76 SER A C 1
ATOM 650 O O . SER A 1 76 ? 14.248 -31.235 224.712 1.00 19.58 76 SER A O 1
ATOM 653 N N . SER A 1 77 ? 12.542 -31.586 226.146 1.00 18.79 77 SER A N 1
ATOM 654 C CA . SER A 1 77 ? 13.321 -31.359 227.355 1.00 19.13 77 SER A CA 1
ATOM 655 C C . SER A 1 77 ? 14.193 -30.116 227.198 1.00 18.36 77 SER A C 1
ATOM 656 O O . SER A 1 77 ? 15.417 -30.175 227.282 1.00 18.95 77 SER A O 1
ATOM 659 N N . SER A 1 78 ? 13.529 -28.988 226.968 1.00 16.91 78 SER A N 1
ATOM 660 C CA . SER A 1 78 ? 14.202 -27.741 226.628 1.00 16.73 78 SER A CA 1
ATOM 661 C C . SER A 1 78 ? 15.243 -27.348 227.672 1.00 17.42 78 SER A C 1
ATOM 662 O O . SER A 1 78 ? 15.050 -27.559 228.885 1.00 19.82 78 SER A O 1
ATOM 665 N N . GLN A 1 79 ? 16.338 -26.770 227.187 1.00 18.55 79 GLN A N 1
ATOM 666 C CA . GLN A 1 79 ? 17.421 -26.248 228.019 1.00 20.37 79 GLN A CA 1
ATOM 667 C C . GLN A 1 79 ? 17.594 -24.753 227.737 1.00 18.85 79 GLN A C 1
ATOM 668 O O . GLN A 1 79 ? 17.156 -24.264 226.703 1.00 19.82 79 GLN A O 1
ATOM 674 N N . THR A 1 80 ? 18.212 -24.019 228.661 1.00 20.60 80 THR A N 1
ATOM 675 C CA . THR A 1 80 ? 18.328 -22.564 228.507 1.00 20.86 80 THR A CA 1
ATOM 676 C C . THR A 1 80 ? 19.084 -22.172 227.233 1.00 22.18 80 THR A C 1
ATOM 677 O O . THR A 1 80 ? 18.788 -21.144 226.626 1.00 23.95 80 THR A O 1
ATOM 681 N N . THR A 1 81 ? 20.030 -23.014 226.823 1.00 22.40 81 THR A N 1
ATOM 682 C CA . THR A 1 81 ? 20.810 -22.807 225.594 1.00 24.91 81 THR A CA 1
ATOM 683 C C . THR A 1 81 ? 20.003 -22.962 224.294 1.00 23.07 81 THR A C 1
ATOM 684 O O . THR A 1 81 ? 20.489 -22.616 223.211 1.00 27.44 81 THR A O 1
ATOM 688 N N . ASP A 1 82 ? 18.779 -23.473 224.390 1.00 22.97 82 ASP A N 1
ATOM 689 C CA . ASP A 1 82 ? 17.880 -23.522 223.236 1.00 20.17 82 ASP A CA 1
ATOM 690 C C . ASP A 1 82 ? 17.297 -22.142 222.910 1.00 20.47 82 ASP A C 1
ATOM 691 O O . ASP A 1 82 ? 16.699 -21.966 221.860 1.00 21.61 82 ASP A O 1
ATOM 696 N N . SER A 1 83 ? 17.427 -21.173 223.820 1.00 19.35 83 SER A N 1
ATOM 697 C CA . SER A 1 83 ? 16.864 -19.847 223.583 1.00 20.15 83 SER A CA 1
ATOM 698 C C . SER A 1 83 ? 17.436 -19.220 222.312 1.00 21.29 83 SER A C 1
ATOM 699 O O . SER A 1 83 ? 18.586 -19.459 221.958 1.00 24.72 83 SER A O 1
ATOM 702 N N . GLY A 1 84 ? 16.615 -18.433 221.628 1.00 21.89 84 GLY A N 1
ATOM 703 C CA . GLY A 1 84 ? 17.031 -17.743 220.408 1.00 24.34 84 GLY A CA 1
ATOM 704 C C . GLY A 1 84 ? 15.898 -17.685 219.412 1.00 26.00 84 GLY A C 1
ATOM 705 O O . GLY A 1 84 ? 14.733 -17.790 219.779 1.00 29.31 84 GLY A O 1
ATOM 706 N N . VAL A 1 85 ? 16.229 -17.523 218.136 1.00 23.66 85 VAL A N 1
ATOM 707 C CA . VAL A 1 85 ? 15.203 -17.451 217.123 1.00 24.66 85 VAL A CA 1
ATOM 708 C C . VAL A 1 85 ? 15.351 -18.655 216.206 1.00 24.98 85 VAL A C 1
ATOM 709 O O . VAL A 1 85 ? 16.454 -18.980 215.749 1.00 29.74 85 VAL A O 1
ATOM 713 N N . TYR A 1 86 ? 14.230 -19.313 215.945 1.00 21.79 86 TYR A N 1
ATOM 714 C CA . TYR A 1 86 ? 14.206 -20.467 215.058 1.00 20.40 86 TYR A CA 1
ATOM 715 C C . TYR A 1 86 ? 13.570 -20.067 213.740 1.00 20.94 86 TYR A C 1
ATOM 716 O O . TYR A 1 86 ? 12.458 -19.541 213.714 1.00 22.58 86 TYR A O 1
ATOM 725 N N . PHE A 1 87 ? 14.298 -20.304 212.650 1.00 19.30 87 PHE A N 1
ATOM 726 C CA . PHE A 1 87 ? 13.833 -19.970 211.319 1.00 18.78 87 PHE A CA 1
ATOM 727 C C . PHE A 1 87 ? 13.561 -21.223 210.503 1.00 17.75 87 PHE A C 1
ATOM 728 O O . PHE A 1 87 ? 14.307 -22.201 210.574 1.00 18.99 87 PHE A O 1
ATOM 736 N N . CYS A 1 88 ? 12.496 -21.147 209.714 1.00 18.09 88 CYS A N 1
ATOM 737 C CA . CYS A 1 88 ? 12.217 -22.073 208.617 1.00 17.43 88 CYS A CA 1
ATOM 738 C C . CYS A 1 88 ? 12.508 -21.321 207.321 1.00 16.21 88 CYS A C 1
ATOM 739 O O . CYS A 1 88 ? 12.174 -20.146 207.201 1.00 19.09 88 CYS A O 1
ATOM 742 N N . ALA A 1 89 ? 13.120 -21.999 206.354 1.00 15.03 89 ALA A N 1
ATOM 743 C CA . ALA A 1 89 ? 13.364 -21.450 205.029 1.00 15.25 89 ALA A CA 1
ATOM 744 C C . ALA A 1 89 ? 12.953 -22.473 203.987 1.00 13.26 89 ALA A C 1
ATOM 745 O O . ALA A 1 89 ? 13.202 -23.672 204.178 1.00 14.30 89 ALA A O 1
ATOM 747 N N . VAL A 1 90 ? 12.358 -21.998 202.890 1.00 14.06 90 VAL A N 1
ATOM 748 C CA . VAL A 1 90 ? 11.987 -22.857 201.771 1.00 14.85 90 VAL A CA 1
ATOM 749 C C . VAL A 1 90 ? 12.405 -22.209 200.449 1.00 15.49 90 VAL A C 1
ATOM 750 O O . VAL A 1 90 ? 12.608 -20.995 200.371 1.00 16.47 90 VAL A O 1
ATOM 754 N N . ASP A 1 91 ? 12.534 -23.012 199.406 1.00 16.98 91 ASP A N 1
ATOM 755 C CA . ASP A 1 91 ? 12.710 -22.452 198.072 1.00 18.58 91 ASP A CA 1
ATOM 756 C C . ASP A 1 91 ? 11.356 -22.476 197.369 1.00 26.73 91 ASP A C 1
ATOM 757 O O . ASP A 1 91 ? 10.339 -22.778 197.984 1.00 31.40 91 ASP A O 1
ATOM 762 N N . SER A 1 92 ? 11.331 -22.124 196.095 1.00 34.75 92 SER A N 1
ATOM 763 C CA . SER A 1 92 ? 10.157 -22.377 195.271 1.00 41.62 92 SER A CA 1
ATOM 764 C C . SER A 1 92 ? 10.463 -23.520 194.316 1.00 43.94 92 SER A C 1
ATOM 765 O O . SER A 1 92 ? 11.600 -23.670 193.862 1.00 46.94 92 SER A O 1
ATOM 768 N N . ALA A 1 93 ? 9.450 -24.330 194.020 1.00 44.62 93 ALA A N 1
ATOM 769 C CA . ALA A 1 93 ? 9.537 -25.300 192.930 1.00 50.82 93 ALA A CA 1
ATOM 770 C C . ALA A 1 93 ? 9.095 -24.618 191.632 1.00 58.52 93 ALA A C 1
ATOM 771 O O . ALA A 1 93 ? 8.337 -25.186 190.844 1.00 69.38 93 ALA A O 1
ATOM 773 N N . THR A 1 94 ? 9.586 -23.395 191.420 1.00 57.91 94 THR A N 1
ATOM 774 C CA . THR A 1 94 ? 9.189 -22.567 190.283 1.00 58.39 94 THR A CA 1
ATOM 775 C C . THR A 1 94 ? 10.273 -21.539 189.924 1.00 58.23 94 THR A C 1
ATOM 776 O O . THR A 1 94 ? 9.971 -20.366 189.682 1.00 57.74 94 THR A O 1
ATOM 778 N N . SER A 1 95 ? 11.529 -21.986 189.891 1.00 62.87 95 SER A N 1
ATOM 779 C CA . SER A 1 95 ? 12.653 -21.130 189.482 1.00 63.07 95 SER A CA 1
ATOM 780 C C . SER A 1 95 ? 13.894 -21.926 189.052 1.00 60.11 95 SER A C 1
ATOM 781 O O . SER A 1 95 ? 14.463 -21.657 187.997 1.00 65.78 95 SER A O 1
ATOM 784 N N . GLY A 1 96 ? 14.313 -22.888 189.876 1.00 54.81 96 GLY A N 1
ATOM 785 C CA . GLY A 1 96 ? 15.510 -23.698 189.599 1.00 50.81 96 GLY A CA 1
ATOM 786 C C . GLY A 1 96 ? 16.789 -23.133 190.206 1.00 45.04 96 GLY A C 1
ATOM 787 O O . GLY A 1 96 ? 17.859 -23.747 190.117 1.00 45.05 96 GLY A O 1
ATOM 788 N N . THR A 1 97 ? 16.678 -21.964 190.831 1.00 36.92 97 THR A N 1
ATOM 789 C CA . THR A 1 97 ? 17.813 -21.303 191.466 1.00 34.33 97 THR A CA 1
ATOM 790 C C . THR A 1 97 ? 17.986 -21.815 192.882 1.00 29.57 97 THR A C 1
ATOM 791 O O . THR A 1 97 ? 19.098 -21.879 193.393 1.00 29.25 97 THR A O 1
ATOM 795 N N . TYR A 1 98 ? 16.862 -22.135 193.517 1.00 29.27 98 TYR A N 1
ATOM 796 C CA . TYR A 1 98 ? 16.843 -22.666 194.870 1.00 29.61 98 TYR A CA 1
ATOM 797 C C . TYR A 1 98 ? 17.386 -21.651 195.883 1.00 27.47 98 TYR A C 1
ATOM 798 O O . TYR A 1 98 ? 18.058 -22.039 196.831 1.00 29.59 98 TYR A O 1
ATOM 807 N N . LYS A 1 99 ? 17.105 -20.358 195.678 1.00 24.61 99 LYS A N 1
ATOM 808 C CA . LYS A 1 99 ? 17.279 -19.376 196.769 1.00 22.70 99 LYS A CA 1
ATOM 809 C C . LYS A 1 99 ? 16.290 -19.692 197.891 1.00 20.06 99 LYS A C 1
ATOM 810 O O . LYS A 1 99 ? 15.159 -20.114 197.629 1.00 20.46 99 LYS A O 1
ATOM 816 N N . TYR A 1 100 ? 16.704 -19.465 199.134 1.00 15.41 100 TYR A N 1
ATOM 817 C CA . TYR A 1 100 ? 15.805 -19.611 200.277 1.00 14.76 100 TYR A CA 1
ATOM 818 C C . TYR A 1 100 ? 15.079 -18.312 200.601 1.00 14.55 100 TYR A C 1
ATOM 819 O O . TYR A 1 100 ? 15.658 -17.224 200.545 1.00 14.66 100 TYR A O 1
ATOM 828 N N . ILE A 1 101 ? 13.797 -18.469 200.915 1.00 14.94 101 ILE A N 1
ATOM 829 C CA . ILE A 1 101 ? 12.961 -17.445 201.514 1.00 15.27 101 ILE A CA 1
ATOM 830 C C . ILE A 1 101 ? 12.766 -17.873 202.966 1.00 14.60 101 ILE A C 1
ATOM 831 O O . ILE A 1 101 ? 12.312 -18.980 203.242 1.00 15.13 101 ILE A O 1
ATOM 836 N N . PHE A 1 102 ? 13.133 -16.996 203.887 1.00 15.10 102 PHE A N 1
ATOM 837 C CA . PHE A 1 102 ? 13.065 -17.300 205.313 1.00 15.73 102 PHE A CA 1
ATOM 838 C C . PHE A 1 102 ? 11.772 -16.782 205.923 1.00 17.23 102 PHE A C 1
ATOM 839 O O . PHE A 1 102 ? 11.297 -15.698 205.563 1.00 20.14 102 PHE A O 1
ATOM 847 N N . GLY A 1 103 ? 11.227 -17.543 206.868 1.00 18.75 103 GLY A N 1
ATOM 848 C CA . GLY A 1 103 ? 10.122 -17.070 207.697 1.00 20.21 103 GLY A CA 1
ATOM 849 C C . GLY A 1 103 ? 10.575 -15.969 208.637 1.00 20.95 103 GLY A C 1
ATOM 850 O O . GLY A 1 103 ? 11.765 -15.664 208.730 1.00 22.52 103 GLY A O 1
ATOM 851 N N . THR A 1 104 ? 9.622 -15.369 209.340 1.00 23.59 104 THR A N 1
ATOM 852 C CA . THR A 1 104 ? 9.922 -14.301 210.299 1.00 26.49 104 THR A CA 1
ATOM 853 C C . THR A 1 104 ? 10.330 -14.835 211.674 1.00 26.80 104 THR A C 1
ATOM 854 O O . THR A 1 104 ? 10.621 -14.051 212.577 1.00 33.00 104 THR A O 1
ATOM 858 N N . GLY A 1 105 ? 10.337 -16.159 211.826 1.00 26.99 105 GLY A N 1
ATOM 859 C CA . GLY A 1 105 ? 10.914 -16.813 212.994 1.00 27.01 105 GLY A CA 1
ATOM 860 C C . GLY A 1 105 ? 9.997 -17.011 214.182 1.00 27.74 105 GLY A C 1
ATOM 861 O O . GLY A 1 105 ? 8.974 -16.344 214.325 1.00 29.65 105 GLY A O 1
ATOM 862 N N . THR A 1 106 ? 10.373 -17.969 215.018 1.00 24.52 106 THR A N 1
ATOM 863 C CA . THR A 1 106 ? 9.789 -18.136 216.333 1.00 25.21 106 THR A CA 1
ATOM 864 C C . THR A 1 106 ? 10.863 -17.761 217.331 1.00 22.22 106 THR A C 1
ATOM 865 O O . THR A 1 106 ? 11.933 -18.372 217.342 1.00 24.96 106 THR A O 1
ATOM 869 N N A ARG A 1 107 ? 10.580 -16.766 218.171 0.50 23.94 107 ARG A N 1
ATOM 870 N N B ARG A 1 107 ? 10.577 -16.763 218.166 0.50 23.93 107 ARG A N 1
ATOM 871 C CA A ARG A 1 107 ? 11.503 -16.361 219.229 0.50 26.77 107 ARG A CA 1
ATOM 872 C CA B ARG A 1 107 ? 11.484 -16.362 219.235 0.50 26.68 107 ARG A CA 1
ATOM 873 C C A ARG A 1 107 ? 11.239 -17.190 220.479 0.50 23.57 107 ARG A C 1
ATOM 874 C C B ARG A 1 107 ? 11.224 -17.217 220.467 0.50 23.66 107 ARG A C 1
ATOM 875 O O A ARG A 1 107 ? 10.148 -17.123 221.033 0.50 26.60 107 ARG A O 1
ATOM 876 O O B ARG A 1 107 ? 10.117 -17.200 220.996 0.50 27.62 107 ARG A O 1
ATOM 891 N N . LEU A 1 108 ? 12.241 -17.952 220.914 1.00 21.34 108 LEU A N 1
ATOM 892 C CA . LEU A 1 108 ? 12.116 -18.853 222.070 1.00 20.25 108 LEU A CA 1
ATOM 893 C C . LEU A 1 108 ? 12.935 -18.343 223.249 1.00 19.68 108 LEU A C 1
ATOM 894 O O . LEU A 1 108 ? 14.129 -18.076 223.124 1.00 19.65 108 LEU A O 1
ATOM 899 N N A LYS A 1 109 ? 12.277 -18.212 224.397 0.50 17.98 109 LYS A N 1
ATOM 900 N N B LYS A 1 109 ? 12.284 -18.236 224.405 0.50 18.52 109 LYS A N 1
ATOM 901 C CA A LYS A 1 109 ? 12.942 -17.938 225.664 0.50 17.63 109 LYS A CA 1
ATOM 902 C CA B LYS A 1 109 ? 12.950 -17.927 225.666 0.50 18.74 109 LYS A CA 1
ATOM 903 C C A LYS A 1 109 ? 12.690 -19.138 226.577 0.50 16.26 109 LYS A C 1
ATOM 904 C C B LYS A 1 109 ? 12.695 -19.112 226.603 0.50 17.40 109 LYS A C 1
ATOM 905 O O A LYS A 1 109 ? 11.540 -19.486 226.841 0.50 18.01 109 LYS A O 1
ATOM 906 O O B LYS A 1 109 ? 11.546 -19.419 226.914 0.50 19.41 109 LYS A O 1
ATOM 917 N N . VAL A 1 110 ? 13.763 -19.785 227.023 1.00 16.17 110 VAL A N 1
ATOM 918 C CA . VAL A 1 110 ? 13.658 -20.883 227.982 1.00 15.99 110 VAL A CA 1
ATOM 919 C C . VAL A 1 110 ? 14.065 -20.348 229.357 1.00 15.79 110 VAL A C 1
ATOM 920 O O . VAL A 1 110 ? 15.180 -19.840 229.523 1.00 19.53 110 VAL A O 1
ATOM 924 N N . LEU A 1 111 ? 13.150 -20.472 230.318 1.00 13.75 111 LEU A N 1
ATOM 925 C CA . LEU A 1 111 ? 13.320 -19.955 231.687 1.00 14.48 111 LEU A CA 1
ATOM 926 C C . LEU A 1 111 ? 14.010 -21.010 232.550 1.00 13.94 111 LEU A C 1
ATOM 927 O O . LEU A 1 111 ? 13.548 -22.150 232.633 1.00 15.89 111 LEU A O 1
ATOM 932 N N . ALA A 1 112 ? 15.123 -20.636 233.182 1.00 14.07 112 ALA A N 1
ATOM 933 C CA . ALA A 1 112 ? 15.862 -21.577 234.012 1.00 15.01 112 ALA A CA 1
ATOM 934 C C . ALA A 1 112 ? 15.050 -21.999 235.224 1.00 15.52 112 ALA A C 1
ATOM 935 O O . ALA A 1 112 ? 14.306 -21.196 235.812 1.00 15.98 112 ALA A O 1
ATOM 937 N N . ASN A 1 113 ? 15.210 -23.256 235.612 1.00 16.82 113 ASN A N 1
ATOM 938 C CA . ASN A 1 113 ? 14.642 -23.723 236.854 1.00 18.70 113 ASN A CA 1
ATOM 939 C C . ASN A 1 113 ? 15.549 -23.276 237.996 1.00 19.39 113 ASN A C 1
ATOM 940 O O . ASN A 1 113 ? 16.714 -23.685 238.075 1.00 23.92 113 ASN A O 1
ATOM 945 N N . ILE A 1 114 ? 15.009 -22.419 238.856 1.00 19.12 114 ILE A N 1
ATOM 946 C CA . ILE A 1 114 ? 15.715 -21.909 240.031 1.00 19.30 114 ILE A CA 1
ATOM 947 C C . ILE A 1 114 ? 15.165 -22.643 241.244 1.00 20.44 114 ILE A C 1
ATOM 948 O O . ILE A 1 114 ? 13.980 -22.546 241.560 1.00 22.70 114 ILE A O 1
ATOM 953 N N . GLN A 1 115 ? 16.031 -23.399 241.909 1.00 23.46 115 GLN A N 1
ATOM 954 C CA . GLN A 1 115 ? 15.615 -24.265 243.012 1.00 25.82 115 GLN A CA 1
ATOM 955 C C . GLN A 1 115 ? 15.021 -23.480 244.183 1.00 24.19 115 GLN A C 1
ATOM 956 O O . GLN A 1 115 ? 13.967 -23.836 244.719 1.00 27.80 115 GLN A O 1
ATOM 958 N N . ASN A 1 116 ? 15.706 -22.409 244.566 1.00 22.04 116 ASN A N 1
ATOM 959 C CA . ASN A 1 116 ? 15.321 -21.599 245.710 1.00 20.82 116 ASN A CA 1
ATOM 960 C C . ASN A 1 116 ? 15.724 -20.135 245.503 1.00 17.27 116 ASN A C 1
ATOM 961 O O . ASN A 1 116 ? 16.787 -19.700 245.953 1.00 19.32 116 ASN A O 1
ATOM 966 N N . PRO A 1 117 ? 14.860 -19.364 244.829 1.00 17.12 117 PRO A N 1
ATOM 967 C CA . PRO A 1 117 ? 15.166 -17.962 244.589 1.00 16.44 117 PRO A CA 1
ATOM 968 C C . PRO A 1 117 ? 15.490 -17.212 245.893 1.00 16.16 117 PRO A C 1
ATOM 969 O O . PRO A 1 117 ? 14.922 -17.499 246.970 1.00 19.87 117 PRO A O 1
ATOM 973 N N . ASP A 1 118 ? 16.414 -16.264 245.782 1.00 17.84 118 ASP A N 1
ATOM 974 C CA . ASP A 1 118 ? 16.852 -15.438 246.909 1.00 17.39 118 ASP A CA 1
ATOM 975 C C . ASP A 1 118 ? 17.040 -13.995 246.394 1.00 14.78 118 ASP A C 1
ATOM 976 O O . ASP A 1 118 ? 18.130 -13.415 246.470 1.00 16.75 118 ASP A O 1
ATOM 981 N N . PRO A 1 119 ? 15.968 -13.408 245.851 1.00 14.95 119 PRO A N 1
ATOM 982 C CA . PRO A 1 119 ? 16.130 -12.112 245.187 1.00 15.43 119 PRO A CA 1
ATOM 983 C C . PRO A 1 119 ? 16.776 -11.068 246.090 1.00 15.33 119 PRO A C 1
ATOM 984 O O . PRO A 1 119 ? 16.358 -10.890 247.250 1.00 16.86 119 PRO A O 1
ATOM 988 N N . ALA A 1 120 ? 17.787 -10.383 245.568 1.00 14.73 120 ALA A N 1
ATOM 989 C CA . ALA A 1 120 ? 18.518 -9.391 246.347 1.00 14.78 120 ALA A CA 1
ATOM 990 C C . ALA A 1 120 ? 19.167 -8.358 245.447 1.00 14.61 120 ALA A C 1
ATOM 991 O O . ALA A 1 120 ? 19.496 -8.650 244.286 1.00 15.27 120 ALA A O 1
ATOM 993 N N . VAL A 1 121 ? 19.375 -7.162 245.993 1.00 16.68 121 VAL A N 1
ATOM 994 C CA . VAL A 1 121 ? 20.113 -6.113 245.291 1.00 16.91 121 VAL A CA 1
ATOM 995 C C . VAL A 1 121 ? 21.357 -5.742 246.097 1.00 17.86 121 VAL A C 1
ATOM 996 O O . VAL A 1 121 ? 21.242 -5.353 247.261 1.00 20.08 121 VAL A O 1
ATOM 1000 N N . TYR A 1 122 ? 22.527 -5.898 245.468 1.00 17.55 122 TYR A N 1
ATOM 1001 C CA . TYR A 1 122 ? 23.828 -5.649 246.098 1.00 17.29 122 TYR A CA 1
ATOM 1002 C C . TYR A 1 122 ? 24.577 -4.539 245.398 1.00 18.63 122 TYR A C 1
ATOM 1003 O O . TYR A 1 122 ? 24.462 -4.369 244.185 1.00 18.86 122 TYR A O 1
ATOM 1012 N N . GLN A 1 123 ? 25.391 -3.817 246.149 1.00 21.39 123 GLN A N 1
ATOM 1013 C CA . GLN A 1 123 ? 26.298 -2.827 245.577 1.00 19.99 123 GLN A CA 1
ATOM 1014 C C . GLN A 1 123 ? 27.708 -3.414 245.485 1.00 20.78 123 GLN A C 1
ATOM 1015 O O . GLN A 1 123 ? 28.195 -4.016 246.445 1.00 22.62 123 GLN A O 1
ATOM 1021 N N . LEU A 1 124 ? 28.338 -3.261 244.321 1.00 20.26 124 LEU A N 1
ATOM 1022 C CA . LEU A 1 124 ? 29.705 -3.727 244.076 1.00 20.82 124 LEU A CA 1
ATOM 1023 C C . LEU A 1 124 ? 30.601 -2.558 243.680 1.00 21.55 124 LEU A C 1
ATOM 1024 O O . LEU A 1 124 ? 30.237 -1.756 242.820 1.00 23.75 124 LEU A O 1
ATOM 1029 N N A ARG A 1 125 ? 31.780 -2.487 244.292 0.50 24.85 125 ARG A N 1
ATOM 1030 N N B ARG A 1 125 ? 31.779 -2.475 244.287 0.50 24.83 125 ARG A N 1
ATOM 1031 C CA A ARG A 1 125 ? 32.728 -1.398 244.052 0.50 25.99 125 ARG A CA 1
ATOM 1032 C CA B ARG A 1 125 ? 32.697 -1.372 244.020 0.50 25.83 125 ARG A CA 1
ATOM 1033 C C A ARG A 1 125 ? 33.780 -1.804 243.026 0.50 24.33 125 ARG A C 1
ATOM 1034 C C B ARG A 1 125 ? 33.788 -1.793 243.044 0.50 24.36 125 ARG A C 1
ATOM 1035 O O A ARG A 1 125 ? 34.119 -2.982 242.905 0.50 23.60 125 ARG A O 1
ATOM 1036 O O B ARG A 1 125 ? 34.159 -2.965 242.975 0.50 24.60 125 ARG A O 1
ATOM 1051 N N . ASP A 1 126 ? 34.288 -0.820 242.287 1.00 25.38 126 ASP A N 1
ATOM 1052 C CA . ASP A 1 126 ? 35.328 -1.054 241.286 1.00 27.37 126 ASP A CA 1
ATOM 1053 C C . ASP A 1 126 ? 36.628 -1.522 241.943 1.00 29.25 126 ASP A C 1
ATOM 1054 O O . ASP A 1 126 ? 37.007 -1.033 243.013 1.00 32.01 126 ASP A O 1
ATOM 1059 N N . SER A 1 127 ? 37.290 -2.485 241.304 1.00 28.57 127 SER A N 1
ATOM 1060 C CA . SER A 1 127 ? 38.531 -3.055 241.827 1.00 30.73 127 SER A CA 1
ATOM 1061 C C . SER A 1 127 ? 39.633 -2.003 241.978 1.00 32.57 127 SER A C 1
ATOM 1062 O O . SER A 1 127 ? 40.458 -2.091 242.889 1.00 39.23 127 SER A O 1
ATOM 1065 N N . LYS A 1 128 ? 39.639 -1.014 241.085 1.00 37.24 128 LYS A N 1
ATOM 1066 C CA . LYS A 1 128 ? 40.628 0.067 241.130 1.00 45.62 128 LYS A CA 1
ATOM 1067 C C . LYS A 1 128 ? 40.246 1.187 242.101 1.00 55.66 128 LYS A C 1
ATOM 1068 O O . LYS A 1 128 ? 40.969 1.442 243.065 1.00 65.54 128 LYS A O 1
ATOM 1074 N N . SER A 1 129 ? 39.118 1.850 241.846 1.00 59.33 129 SER A N 1
ATOM 1075 C CA . SER A 1 129 ? 38.716 3.026 242.627 1.00 62.00 129 SER A CA 1
ATOM 1076 C C . SER A 1 129 ? 37.451 2.786 243.451 1.00 68.93 129 SER A C 1
ATOM 1077 O O . SER A 1 129 ? 36.587 1.996 243.071 1.00 75.38 129 SER A O 1
ATOM 1080 N N . SER A 1 130 ? 37.353 3.486 244.580 1.00 74.60 130 SER A N 1
ATOM 1081 C CA . SER A 1 130 ? 36.170 3.426 245.440 1.00 72.60 130 SER A CA 1
ATOM 1082 C C . SER A 1 130 ? 35.039 4.330 244.934 1.00 71.37 130 SER A C 1
ATOM 1083 O O . SER A 1 130 ? 33.913 4.243 245.422 1.00 73.00 130 SER A O 1
ATOM 1085 N N . ASP A 1 131 ? 35.338 5.192 243.962 1.00 65.25 131 ASP A N 1
ATOM 1086 C CA . ASP A 1 131 ? 34.346 6.115 243.405 1.00 57.63 131 ASP A CA 1
ATOM 1087 C C . ASP A 1 131 ? 33.259 5.400 242.601 1.00 51.02 131 ASP A C 1
ATOM 1088 O O . ASP A 1 131 ? 32.081 5.745 242.700 1.00 52.12 131 ASP A O 1
ATOM 1090 N N . LYS A 1 132 ? 33.661 4.404 241.813 1.00 45.09 132 LYS A N 1
ATOM 1091 C CA . LYS A 1 132 ? 32.751 3.719 240.892 1.00 38.13 132 LYS A CA 1
ATOM 1092 C C . LYS A 1 132 ? 32.102 2.490 241.525 1.00 31.88 132 LYS A C 1
ATOM 1093 O O . LYS A 1 132 ? 32.757 1.736 242.252 1.00 34.48 132 LYS A O 1
ATOM 1099 N N . SER A 1 133 ? 30.817 2.291 241.231 1.00 29.84 133 SER A N 1
ATOM 1100 C CA . SER A 1 133 ? 30.104 1.087 241.651 1.00 26.03 133 SER A CA 1
ATOM 1101 C C . SER A 1 133 ? 29.019 0.678 240.648 1.00 24.11 133 SER A C 1
ATOM 1102 O O . SER A 1 133 ? 28.627 1.454 239.778 1.00 28.37 133 SER A O 1
ATOM 1105 N N . VAL A 1 134 ? 28.559 -0.557 240.780 1.00 22.62 134 VAL A N 1
ATOM 1106 C CA . VAL A 1 134 ? 27.386 -1.033 240.061 1.00 17.31 134 VAL A CA 1
ATOM 1107 C C . VAL A 1 134 ? 26.420 -1.619 241.084 1.00 16.73 134 VAL A C 1
ATOM 1108 O O . VAL A 1 134 ? 26.815 -1.906 242.217 1.00 20.38 134 VAL A O 1
ATOM 1112 N N . CYS A 1 135 ? 25.163 -1.770 240.680 1.00 16.05 135 CYS A N 1
ATOM 1113 C CA . CYS A 1 135 ? 24.156 -2.457 241.475 1.00 16.73 135 CYS A CA 1
ATOM 1114 C C . CYS A 1 135 ? 23.808 -3.759 240.776 1.00 15.57 135 CYS A C 1
ATOM 1115 O O . CYS A 1 135 ? 23.527 -3.761 239.583 1.00 18.08 135 CYS A O 1
ATOM 1118 N N . LEU A 1 136 ? 23.815 -4.848 241.534 1.00 14.76 136 LEU A N 1
ATOM 1119 C CA . LEU A 1 136 ? 23.566 -6.179 241.007 1.00 13.78 136 LEU A CA 1
ATOM 1120 C C . LEU A 1 136 ? 22.265 -6.715 241.617 1.00 13.66 136 LEU A C 1
ATOM 1121 O O . LEU A 1 136 ? 22.168 -6.889 242.834 1.00 16.34 136 LEU A O 1
ATOM 1126 N N . PHE A 1 137 ? 21.267 -6.934 240.765 1.00 13.43 137 PHE A N 1
ATOM 1127 C CA . PHE A 1 137 ? 20.027 -7.597 241.143 1.00 13.16 137 PHE A CA 1
ATOM 1128 C C . PHE A 1 137 ? 20.238 -9.063 240.792 1.00 12.01 137 PHE A C 1
ATOM 1129 O O . PHE A 1 137 ? 20.525 -9.387 239.636 1.00 13.60 137 PHE A O 1
ATOM 1137 N N . THR A 1 138 ? 20.168 -9.944 241.789 1.00 12.61 138 THR A N 1
ATOM 1138 C CA . THR A 1 138 ? 20.530 -11.329 241.559 1.00 13.43 138 THR A CA 1
ATOM 1139 C C . THR A 1 138 ? 19.677 -12.302 242.352 1.00 13.52 138 THR A C 1
ATOM 1140 O O . THR A 1 138 ? 18.976 -11.928 243.299 1.00 14.10 138 THR A O 1
ATOM 1144 N N . ASP A 1 139 ? 19.701 -13.545 241.875 1.00 13.30 139 ASP A N 1
ATOM 1145 C CA . ASP A 1 139 ? 19.063 -14.693 242.513 1.00 13.50 139 ASP A CA 1
ATOM 1146 C C . ASP A 1 139 ? 17.539 -14.661 242.460 1.00 12.75 139 ASP A C 1
ATOM 1147 O O . ASP A 1 139 ? 16.873 -15.386 243.198 1.00 15.29 139 ASP A O 1
ATOM 1152 N N . PHE A 1 140 ? 17.003 -13.836 241.554 1.00 13.40 140 PHE A N 1
ATOM 1153 C CA . PHE A 1 140 ? 15.570 -13.759 241.325 1.00 12.10 140 PHE A CA 1
ATOM 1154 C C . PHE A 1 140 ? 15.100 -14.910 240.445 1.00 11.00 140 PHE A C 1
ATOM 1155 O O . PHE A 1 140 ? 15.889 -15.521 239.712 1.00 12.69 140 PHE A O 1
ATOM 1163 N N . ASP A 1 141 ? 13.820 -15.239 240.547 1.00 13.03 141 ASP A N 1
ATOM 1164 C CA . ASP A 1 141 ? 13.253 -16.330 239.781 1.00 13.45 141 ASP A CA 1
ATOM 1165 C C . ASP A 1 141 ? 13.156 -15.900 238.304 1.00 12.43 141 ASP A C 1
ATOM 1166 O O . ASP A 1 141 ? 13.077 -14.715 237.986 1.00 13.37 141 ASP A O 1
ATOM 1171 N N . SER A 1 142 ? 13.196 -16.871 237.404 1.00 13.06 142 SER A N 1
ATOM 1172 C CA . SER A 1 142 ? 13.379 -16.606 235.978 1.00 13.25 142 SER A CA 1
ATOM 1173 C C . SER A 1 142 ? 12.242 -15.849 235.306 1.00 14.02 142 SER A C 1
ATOM 1174 O O . SER A 1 142 ? 12.451 -15.258 234.241 1.00 15.55 142 SER A O 1
ATOM 1177 N N . GLN A 1 143 ? 11.052 -15.888 235.900 1.00 14.44 143 GLN A N 1
ATOM 1178 C CA . GLN A 1 143 ? 9.895 -15.150 235.384 1.00 14.81 143 GLN A CA 1
ATOM 1179 C C . GLN A 1 143 ? 9.938 -13.645 235.667 1.00 14.09 143 GLN A C 1
ATOM 1180 O O . GLN A 1 143 ? 9.123 -12.884 235.126 1.00 16.30 143 GLN A O 1
ATOM 1186 N N . THR A 1 144 ? 10.879 -13.216 236.509 1.00 14.58 144 THR A N 1
ATOM 1187 C CA . THR A 1 144 ? 11.045 -11.806 236.817 1.00 14.20 144 THR A CA 1
ATOM 1188 C C . THR A 1 144 ? 11.408 -11.034 235.552 1.00 14.72 144 THR A C 1
ATOM 1189 O O . THR A 1 144 ? 12.225 -11.487 234.748 1.00 17.26 144 THR A O 1
ATOM 1193 N N . ASN A 1 145 ? 10.809 -9.862 235.387 1.00 16.07 145 ASN A N 1
ATOM 1194 C CA . ASN A 1 145 ? 11.149 -8.984 234.274 1.00 16.17 145 ASN A CA 1
ATOM 1195 C C . ASN A 1 145 ? 11.885 -7.743 234.759 1.00 15.69 145 ASN A C 1
ATOM 1196 O O . ASN A 1 145 ? 11.469 -7.102 235.718 1.00 20.19 145 ASN A O 1
ATOM 1201 N N . VAL A 1 146 ? 13.008 -7.440 234.117 1.00 15.69 146 VAL A N 1
ATOM 1202 C CA . VAL A 1 146 ? 13.822 -6.281 234.454 1.00 16.82 146 VAL A CA 1
ATOM 1203 C C . VAL A 1 146 ? 13.555 -5.193 233.415 1.00 18.83 146 VAL A C 1
ATOM 1204 O O . VAL A 1 146 ? 13.796 -5.392 232.223 1.00 21.32 146 VAL A O 1
ATOM 1208 N N A SER A 1 147 ? 13.043 -4.056 233.875 0.50 18.83 147 SER A N 1
ATOM 1209 N N B SER A 1 147 ? 13.048 -4.054 233.872 0.50 19.66 147 SER A N 1
ATOM 1210 C CA A SER A 1 147 ? 12.713 -2.931 233.005 0.50 19.35 147 SER A CA 1
ATOM 1211 C CA B SER A 1 147 ? 12.714 -2.941 232.990 0.50 20.89 147 SER A CA 1
ATOM 1212 C C A SER A 1 147 ? 13.894 -1.983 232.821 0.50 19.77 147 SER A C 1
ATOM 1213 C C B SER A 1 147 ? 13.884 -1.977 232.825 0.50 20.29 147 SER A C 1
ATOM 1214 O O A SER A 1 147 ? 14.793 -1.926 233.654 0.50 19.18 147 SER A O 1
ATOM 1215 O O B SER A 1 147 ? 14.765 -1.902 233.675 0.50 19.58 147 SER A O 1
ATOM 1220 N N . GLN A 1 148 ? 13.882 -1.235 231.722 1.00 21.22 148 GLN A N 1
ATOM 1221 C CA . GLN A 1 148 ? 14.833 -0.137 231.537 1.00 22.14 148 GLN A CA 1
ATOM 1222 C C . GLN A 1 148 ? 14.445 1.020 232.463 1.00 20.71 148 GLN A C 1
ATOM 1223 O O . GLN A 1 148 ? 13.299 1.104 232.922 1.00 20.72 148 GLN A O 1
ATOM 1229 N N . SER A 1 149 ? 15.405 1.897 232.745 1.00 20.55 149 SER A N 1
ATOM 1230 C CA . SER A 1 149 ? 15.156 3.088 233.548 1.00 19.89 149 SER A CA 1
ATOM 1231 C C . SER A 1 149 ? 14.527 4.172 232.690 1.00 19.63 149 SER A C 1
ATOM 1232 O O . SER A 1 149 ? 14.750 4.221 231.481 1.00 20.92 149 SER A O 1
ATOM 1235 N N . LYS A 1 150 ? 13.757 5.053 233.322 1.00 22.11 150 LYS A N 1
ATOM 1236 C CA . LYS A 1 150 ? 13.264 6.248 232.653 1.00 20.61 150 LYS A CA 1
ATOM 1237 C C . LYS A 1 150 ? 14.270 7.386 232.761 1.00 20.10 150 LYS A C 1
ATOM 1238 O O . LYS A 1 150 ? 14.115 8.410 232.099 1.00 22.28 150 LYS A O 1
ATOM 1244 N N . ASP A 1 151 ? 15.306 7.194 233.577 1.00 18.83 151 ASP A N 1
ATOM 1245 C CA . ASP A 1 151 ? 16.391 8.158 233.724 1.00 18.79 151 ASP A CA 1
ATOM 1246 C C . ASP A 1 151 ? 17.477 7.834 232.690 1.00 18.09 151 ASP A C 1
ATOM 1247 O O . ASP A 1 151 ? 18.038 6.730 232.688 1.00 21.11 151 ASP A O 1
ATOM 1252 N N . SER A 1 152 ? 17.775 8.808 231.827 1.00 21.03 152 SER A N 1
ATOM 1253 C CA . SER A 1 152 ? 18.713 8.621 230.714 1.00 23.65 152 SER A CA 1
ATOM 1254 C C . SER A 1 152 ? 20.161 8.383 231.155 1.00 22.02 152 SER A C 1
ATOM 1255 O O . SER A 1 152 ? 20.987 7.931 230.359 1.00 27.13 152 SER A O 1
ATOM 1258 N N . ASP A 1 153 ? 20.467 8.672 232.419 1.00 20.48 153 ASP A N 1
ATOM 1259 C CA . ASP A 1 153 ? 21.817 8.469 232.938 1.00 19.85 153 ASP A CA 1
ATOM 1260 C C . ASP A 1 153 ? 21.960 7.197 233.750 1.00 18.95 153 ASP A C 1
ATOM 1261 O O . ASP A 1 153 ? 23.011 6.963 234.346 1.00 21.26 153 ASP A O 1
ATOM 1266 N N . VAL A 1 154 ? 20.905 6.385 233.768 1.00 17.59 154 VAL A N 1
ATOM 1267 C CA . VAL A 1 154 ? 20.941 5.080 234.408 1.00 17.34 154 VAL A CA 1
ATOM 1268 C C . VAL A 1 154 ? 20.795 3.978 233.365 1.00 16.66 154 VAL A C 1
ATOM 1269 O O . VAL A 1 154 ? 19.855 3.993 232.569 1.00 19.30 154 VAL A O 1
ATOM 1273 N N . TYR A 1 155 ? 21.719 3.018 233.410 1.00 14.21 155 TYR A N 1
ATOM 1274 C CA . TYR A 1 155 ? 21.829 1.946 232.415 1.00 14.84 155 TYR A CA 1
ATOM 1275 C C . TYR A 1 155 ? 21.507 0.654 233.130 1.00 14.89 155 TYR A C 1
ATOM 1276 O O . TYR A 1 155 ? 22.078 0.378 234.183 1.00 16.66 155 TYR A O 1
ATOM 1285 N N . ILE A 1 156 ? 20.594 -0.123 232.557 1.00 14.95 156 ILE A N 1
ATOM 1286 C CA . ILE A 1 156 ? 20.175 -1.395 233.129 1.00 14.64 156 ILE A CA 1
ATOM 1287 C C . ILE A 1 156 ? 20.208 -2.464 232.054 1.00 14.24 156 ILE A C 1
ATOM 1288 O O . ILE A 1 156 ? 19.643 -2.306 230.974 1.00 16.44 156 ILE A O 1
ATOM 1293 N N . THR A 1 157 ? 20.889 -3.552 232.360 1.00 13.67 157 THR A N 1
ATOM 1294 C CA . THR A 1 157 ? 21.021 -4.643 231.422 1.00 14.64 157 THR A CA 1
ATOM 1295 C C . THR A 1 157 ? 19.808 -5.560 231.507 1.00 16.18 157 THR A C 1
ATOM 1296 O O . THR A 1 157 ? 19.029 -5.511 232.463 1.00 20.56 157 THR A O 1
ATOM 1300 N N . ASP A 1 158 ? 19.658 -6.411 230.505 1.00 18.90 158 ASP A N 1
ATOM 1301 C CA . ASP A 1 158 ? 18.671 -7.466 230.590 1.00 20.41 158 ASP A CA 1
ATOM 1302 C C . ASP A 1 158 ? 19.195 -8.546 231.542 1.00 19.91 158 ASP A C 1
ATOM 1303 O O . ASP A 1 158 ? 20.359 -8.525 231.975 1.00 19.32 158 ASP A O 1
ATOM 1308 N N . LYS A 1 159 ? 18.313 -9.468 231.888 1.00 19.22 159 LYS A N 1
ATOM 1309 C CA . LYS A 1 159 ? 18.674 -10.601 232.721 1.00 17.99 159 LYS A CA 1
ATOM 1310 C C . LYS A 1 159 ? 19.439 -11.671 231.931 1.00 16.35 159 LYS A C 1
ATOM 1311 O O . LYS A 1 159 ? 19.174 -11.897 230.739 1.00 19.81 159 LYS A O 1
ATOM 1317 N N . CYS A 1 160 ? 20.385 -12.325 232.605 1.00 15.64 160 CYS A N 1
ATOM 1318 C CA . CYS A 1 160 ? 21.011 -13.544 232.093 1.00 14.80 160 CYS A CA 1
ATOM 1319 C C . CYS A 1 160 ? 21.160 -14.557 233.194 1.00 11.01 160 CYS A C 1
ATOM 1320 O O . CYS A 1 160 ? 21.206 -14.211 234.378 1.00 12.95 160 CYS A O 1
ATOM 1323 N N . VAL A 1 161 ? 21.227 -15.816 232.782 1.00 12.65 161 VAL A N 1
ATOM 1324 C CA . VAL A 1 161 ? 21.393 -16.929 233.695 1.00 14.28 161 VAL A CA 1
ATOM 1325 C C . VAL A 1 161 ? 22.789 -17.518 233.567 1.00 13.62 161 VAL A C 1
ATOM 1326 O O . VAL A 1 161 ? 23.281 -17.762 232.467 1.00 16.33 161 VAL A O 1
ATOM 1330 N N . LEU A 1 162 ? 23.419 -17.729 234.719 1.00 12.77 162 LEU A N 1
ATOM 1331 C CA . LEU A 1 162 ? 24.686 -18.433 234.788 1.00 12.49 162 LEU A CA 1
ATOM 1332 C C . LEU A 1 162 ? 24.474 -19.784 235.489 1.00 13.91 162 LEU A C 1
ATOM 1333 O O . LEU A 1 162 ? 23.545 -19.954 236.288 1.00 14.75 162 LEU A O 1
ATOM 1338 N N . ASP A 1 163 ? 25.342 -20.738 235.186 1.00 15.82 163 ASP A N 1
ATOM 1339 C CA . ASP A 1 163 ? 25.219 -22.088 235.694 1.00 16.92 163 ASP A CA 1
ATOM 1340 C C . ASP A 1 163 ? 26.535 -22.456 236.356 1.00 17.14 163 ASP A C 1
ATOM 1341 O O . ASP A 1 163 ? 27.562 -22.563 235.686 1.00 18.42 163 ASP A O 1
ATOM 1346 N N . MET A 1 164 ? 26.505 -22.616 237.676 1.00 18.89 164 MET A N 1
ATOM 1347 C CA . MET A 1 164 ? 27.657 -23.075 238.433 1.00 20.98 164 MET A CA 1
ATOM 1348 C C . MET A 1 164 ? 27.555 -24.597 238.404 1.00 23.59 164 MET A C 1
ATOM 1349 O O . MET A 1 164 ? 26.988 -25.221 239.320 1.00 23.08 164 MET A O 1
ATOM 1354 N N A ARG A 1 165 ? 28.113 -25.178 237.343 0.50 26.47 165 ARG A N 1
ATOM 1355 N N B ARG A 1 165 ? 28.108 -25.178 237.335 0.50 26.26 165 ARG A N 1
ATOM 1356 C CA A ARG A 1 165 ? 27.895 -26.578 236.982 0.50 30.22 165 ARG A CA 1
ATOM 1357 C CA B ARG A 1 165 ? 27.927 -26.592 236.987 0.50 29.15 165 ARG A CA 1
ATOM 1358 C C A ARG A 1 165 ? 28.184 -27.568 238.110 0.50 31.11 165 ARG A C 1
ATOM 1359 C C B ARG A 1 165 ? 28.157 -27.537 238.151 0.50 30.49 165 ARG A C 1
ATOM 1360 O O A ARG A 1 165 ? 27.415 -28.507 238.325 0.50 33.68 165 ARG A O 1
ATOM 1361 O O B ARG A 1 165 ? 27.330 -28.408 238.430 0.50 32.33 165 ARG A O 1
ATOM 1376 N N . SER A 1 166 ? 29.290 -27.359 238.821 1.00 30.11 166 SER A N 1
ATOM 1377 C CA . SER A 1 166 ? 29.729 -28.292 239.862 1.00 31.46 166 SER A CA 1
ATOM 1378 C C . SER A 1 166 ? 28.872 -28.250 241.133 1.00 33.34 166 SER A C 1
ATOM 1379 O O . SER A 1 166 ? 28.861 -29.212 241.898 1.00 37.90 166 SER A O 1
ATOM 1382 N N . MET A 1 167 ? 28.167 -27.140 241.356 1.00 30.93 167 MET A N 1
ATOM 1383 C CA . MET A 1 167 ? 27.260 -27.016 242.500 1.00 29.92 167 MET A CA 1
ATOM 1384 C C . MET A 1 167 ? 25.810 -27.346 242.138 1.00 29.13 167 MET A C 1
ATOM 1385 O O . MET A 1 167 ? 24.935 -27.254 242.994 1.00 30.25 167 MET A O 1
ATOM 1390 N N . ASP A 1 168 ? 25.551 -27.716 240.882 1.00 28.30 168 ASP A N 1
ATOM 1391 C CA . ASP A 1 168 ? 24.185 -27.975 240.416 1.00 27.01 168 ASP A CA 1
ATOM 1392 C C . ASP A 1 168 ? 23.296 -26.767 240.755 1.00 23.72 168 ASP A C 1
ATOM 1393 O O . ASP A 1 168 ? 22.211 -26.916 241.323 1.00 29.64 168 ASP A O 1
ATOM 1398 N N . PHE A 1 169 ? 23.780 -25.574 240.396 1.00 22.76 169 PHE A N 1
ATOM 1399 C CA . PHE A 1 169 ? 23.175 -24.312 240.819 1.00 20.53 169 PHE A CA 1
ATOM 1400 C C . PHE A 1 169 ? 23.120 -23.334 239.648 1.00 17.90 169 PHE A C 1
ATOM 1401 O O . PHE A 1 169 ? 24.108 -23.147 238.948 1.00 22.05 169 PHE A O 1
ATOM 1409 N N . LYS A 1 170 ? 21.958 -22.723 239.435 1.00 17.16 170 LYS A N 1
ATOM 1410 C CA . LYS A 1 170 ? 21.813 -21.653 238.452 1.00 17.18 170 LYS A CA 1
ATOM 1411 C C . LYS A 1 170 ? 21.302 -20.396 239.118 1.00 16.21 170 LYS A C 1
ATOM 1412 O O . LYS A 1 170 ? 20.581 -20.456 240.103 1.00 17.53 170 LYS A O 1
ATOM 1418 N N . SER A 1 171 ? 21.653 -19.253 238.556 1.00 14.24 171 SER A N 1
ATOM 1419 C CA . SER A 1 171 ? 21.148 -17.984 239.047 1.00 14.41 171 SER A CA 1
ATOM 1420 C C . SER A 1 171 ? 21.028 -16.950 237.935 1.00 12.25 171 SER A C 1
ATOM 1421 O O . SER A 1 171 ? 21.856 -16.898 237.009 1.00 14.00 171 SER A O 1
ATOM 1424 N N . ASN A 1 172 ? 19.991 -16.132 238.072 1.00 13.17 172 ASN A N 1
ATOM 1425 C CA . ASN A 1 172 ? 19.712 -15.016 237.191 1.00 12.23 172 ASN A CA 1
ATOM 1426 C C . ASN A 1 172 ? 20.297 -13.732 237.776 1.00 11.73 172 ASN A C 1
ATOM 1427 O O . ASN A 1 172 ? 20.361 -13.571 238.995 1.00 14.50 172 ASN A O 1
ATOM 1432 N N . SER A 1 173 ? 20.669 -12.794 236.915 1.00 12.26 173 SER A N 1
ATOM 1433 C CA . SER A 1 173 ? 21.093 -11.479 237.368 1.00 12.34 173 SER A CA 1
ATOM 1434 C C . SER A 1 173 ? 20.899 -10.406 236.320 1.00 12.69 173 SER A C 1
ATOM 1435 O O . SER A 1 173 ? 20.815 -10.704 235.128 1.00 13.26 173 SER A O 1
ATOM 1438 N N . ALA A 1 174 ? 20.849 -9.166 236.787 1.00 12.32 174 ALA A N 1
ATOM 1439 C CA . ALA A 1 174 ? 20.888 -7.978 235.937 1.00 12.15 174 ALA A CA 1
ATOM 1440 C C . ALA A 1 174 ? 21.711 -6.922 236.665 1.00 11.81 174 ALA A C 1
ATOM 1441 O O . ALA A 1 174 ? 21.813 -6.945 237.892 1.00 14.62 174 ALA A O 1
ATOM 1443 N N . VAL A 1 175 ? 22.291 -6.011 235.900 1.00 12.65 175 VAL A N 1
ATOM 1444 C CA . VAL A 1 175 ? 23.176 -4.981 236.421 1.00 13.51 175 VAL A CA 1
ATOM 1445 C C . VAL A 1 175 ? 22.633 -3.603 236.077 1.00 14.08 175 VAL A C 1
ATOM 1446 O O . VAL A 1 175 ? 22.122 -3.383 234.977 1.00 14.91 175 VAL A O 1
ATOM 1450 N N . ALA A 1 176 ? 22.765 -2.677 237.023 1.00 13.31 176 ALA A N 1
ATOM 1451 C CA . ALA A 1 176 ? 22.456 -1.272 236.809 1.00 14.20 176 ALA A CA 1
ATOM 1452 C C . ALA A 1 176 ? 23.677 -0.452 237.185 1.00 15.31 176 ALA A C 1
ATOM 1453 O O . ALA A 1 176 ? 24.367 -0.764 238.158 1.00 17.22 176 ALA A O 1
ATOM 1455 N N . TRP A 1 177 ? 23.944 0.592 236.410 1.00 15.95 177 TRP A N 1
ATOM 1456 C CA . TRP A 1 177 ? 24.983 1.542 236.769 1.00 17.47 177 TRP A CA 1
ATOM 1457 C C . TRP A 1 177 ? 24.662 2.939 236.259 1.00 18.14 177 TRP A C 1
ATOM 1458 O O . TRP A 1 177 ? 23.751 3.137 235.461 1.00 17.15 177 TRP A O 1
ATOM 1469 N N . SER A 1 178 ? 25.411 3.907 236.761 1.00 21.05 178 SER A N 1
ATOM 1470 C CA . SER A 1 178 ? 25.177 5.296 236.432 1.00 23.32 178 SER A CA 1
ATOM 1471 C C . SER A 1 178 ? 26.421 6.117 236.680 1.00 29.59 178 SER A C 1
ATOM 1472 O O . SER A 1 178 ? 27.222 5.799 237.553 1.00 33.42 178 SER A O 1
ATOM 1475 N N . ASN A 1 179 ? 26.548 7.182 235.899 1.00 35.15 179 ASN A N 1
ATOM 1476 C CA . ASN A 1 179 ? 27.597 8.182 236.056 1.00 39.39 179 ASN A CA 1
ATOM 1477 C C . ASN A 1 179 ? 27.284 9.183 237.171 1.00 40.38 179 ASN A C 1
ATOM 1478 O O . ASN A 1 179 ? 28.154 9.951 237.586 1.00 45.31 179 ASN A O 1
ATOM 1483 N N . LYS A 1 180 ? 26.043 9.176 237.653 1.00 38.11 180 LYS A N 1
ATOM 1484 C CA . LYS A 1 180 ? 25.609 10.149 238.649 1.00 39.08 180 LYS A CA 1
ATOM 1485 C C . LYS A 1 180 ? 26.170 9.820 240.030 1.00 46.08 180 LYS A C 1
ATOM 1486 O O . LYS A 1 180 ? 26.169 8.663 240.450 1.00 54.29 180 LYS A O 1
ATOM 1492 N N . SER A 1 181 ? 26.651 10.847 240.728 1.00 50.55 181 SER A N 1
ATOM 1493 C CA . SER A 1 181 ? 27.095 10.708 242.119 1.00 56.66 181 SER A CA 1
ATOM 1494 C C . SER A 1 181 ? 25.905 10.473 243.057 1.00 59.91 181 SER A C 1
ATOM 1495 O O . SER A 1 181 ? 26.075 10.037 244.197 1.00 66.38 181 SER A O 1
ATOM 1497 N N . ASP A 1 182 ? 24.707 10.765 242.554 1.00 57.67 182 ASP A N 1
ATOM 1498 C CA . ASP A 1 182 ? 23.460 10.632 243.301 1.00 56.87 182 ASP A CA 1
ATOM 1499 C C . ASP A 1 182 ? 22.938 9.181 243.326 1.00 52.20 182 ASP A C 1
ATOM 1500 O O . ASP A 1 182 ? 22.066 8.845 244.132 1.00 54.12 182 ASP A O 1
ATOM 1505 N N . PHE A 1 183 ? 23.488 8.336 242.452 1.00 46.36 183 PHE A N 1
ATOM 1506 C CA . PHE A 1 183 ? 22.978 6.980 242.185 1.00 37.52 183 PHE A CA 1
ATOM 1507 C C . PHE A 1 183 ? 22.938 6.047 243.400 1.00 37.99 183 PHE A C 1
ATOM 1508 O O . PHE A 1 183 ? 23.946 5.859 244.080 1.00 40.28 183 PHE A O 1
ATOM 1516 N N . ALA A 1 184 ? 21.770 5.447 243.637 1.00 36.44 184 ALA A N 1
ATOM 1517 C CA . ALA A 1 184 ? 21.544 4.566 244.786 1.00 34.50 184 ALA A CA 1
ATOM 1518 C C . ALA A 1 184 ? 20.924 3.237 244.360 1.00 31.93 184 ALA A C 1
ATOM 1519 O O . ALA A 1 184 ? 19.981 3.219 243.573 1.00 34.59 184 ALA A O 1
ATOM 1521 N N . CYS A 1 185 ? 21.439 2.136 244.905 1.00 34.61 185 CYS A N 1
ATOM 1522 C CA . CYS A 1 185 ? 20.921 0.800 244.592 1.00 32.38 185 CYS A CA 1
ATOM 1523 C C . CYS A 1 185 ? 19.513 0.556 245.142 1.00 31.65 185 CYS A C 1
ATOM 1524 O O . CYS A 1 185 ? 18.804 -0.303 244.625 1.00 35.53 185 CYS A O 1
ATOM 1527 N N . ALA A 1 186 ? 19.116 1.291 246.184 1.00 35.00 186 ALA A N 1
ATOM 1528 C CA . ALA A 1 186 ? 17.747 1.211 246.704 1.00 35.05 186 ALA A CA 1
ATOM 1529 C C . ALA A 1 186 ? 16.724 1.642 245.647 1.00 35.37 186 ALA A C 1
ATOM 1530 O O . ALA A 1 186 ? 15.596 1.152 245.631 1.00 43.17 186 ALA A O 1
ATOM 1532 N N . ASN A 1 187 ? 17.151 2.554 244.776 1.00 38.13 187 ASN A N 1
ATOM 1533 C CA . ASN A 1 187 ? 16.317 3.212 243.771 1.00 37.64 187 ASN A CA 1
ATOM 1534 C C . ASN A 1 187 ? 16.500 2.625 242.356 1.00 34.91 187 ASN A C 1
ATOM 1535 O O . ASN A 1 187 ? 15.646 2.791 241.486 1.00 35.14 187 ASN A O 1
ATOM 1540 N N . ALA A 1 188 ? 17.615 1.93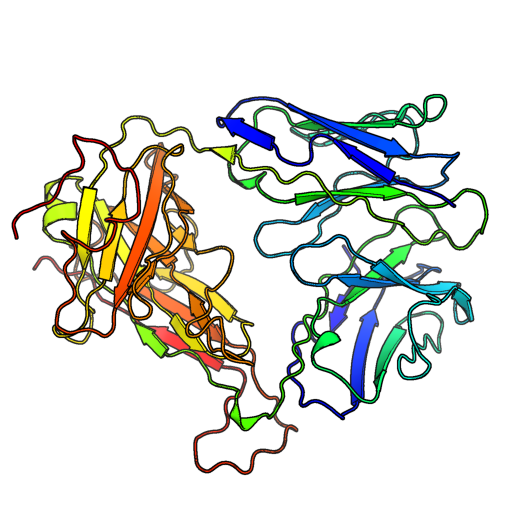7 242.135 1.00 33.47 188 ALA A N 1
ATOM 1541 C CA . ALA A 1 188 ? 18.077 1.597 240.780 1.00 29.40 188 ALA A CA 1
ATOM 1542 C C . ALA A 1 188 ? 17.060 0.848 239.921 1.00 27.19 188 ALA A C 1
ATOM 1543 O O . ALA A 1 188 ? 16.857 1.181 238.743 1.00 25.84 188 ALA A O 1
ATOM 1545 N N . PHE A 1 189 ? 16.424 -0.164 240.500 1.00 25.78 189 PHE A N 1
ATOM 1546 C CA . PHE A 1 189 ? 15.515 -1.021 239.742 1.00 23.80 189 PHE A CA 1
ATOM 1547 C C . PHE A 1 189 ? 14.030 -0.694 239.977 1.00 22.29 189 PHE A C 1
ATOM 1548 O O . PHE A 1 189 ? 13.173 -1.569 239.836 1.00 24.64 189 PHE A O 1
ATOM 1556 N N A ASN A 1 190 ? 13.746 0.573 240.291 0.50 25.28 190 ASN A N 1
ATOM 1557 N N B ASN A 1 190 ? 13.716 0.552 240.327 0.50 25.93 190 ASN A N 1
ATOM 1558 C CA A ASN A 1 190 ? 12.393 1.039 240.628 0.50 26.30 190 ASN A CA 1
ATOM 1559 C CA B ASN A 1 190 ? 12.335 0.915 240.674 0.50 27.73 190 ASN A CA 1
ATOM 1560 C C A ASN A 1 190 ? 11.349 0.815 239.535 0.50 25.80 190 ASN A C 1
ATOM 1561 C C B ASN A 1 190 ? 11.319 0.849 239.527 0.50 26.65 190 ASN A C 1
ATOM 1562 O O A ASN A 1 190 ? 10.169 0.639 239.832 0.50 27.72 190 ASN A O 1
ATOM 1563 O O B ASN A 1 190 ? 10.116 0.834 239.781 0.50 29.24 190 ASN A O 1
ATOM 1572 N N . ASN A 1 191 ? 11.789 0.801 238.279 1.00 24.45 191 ASN A N 1
ATOM 1573 C CA . ASN A 1 191 ? 10.888 0.611 237.135 1.00 24.78 191 ASN A CA 1
ATOM 1574 C C . ASN A 1 191 ? 10.484 -0.856 236.953 1.00 24.72 191 ASN A C 1
ATOM 1575 O O . ASN A 1 191 ? 9.555 -1.153 236.205 1.00 27.61 191 ASN A O 1
ATOM 1580 N N . SER A 1 192 ? 11.192 -1.760 237.630 1.00 23.00 192 SER A N 1
ATOM 1581 C CA . SER A 1 192 ? 10.877 -3.190 237.600 1.00 19.43 192 SER A CA 1
ATOM 1582 C C . SER A 1 192 ? 9.928 -3.577 238.727 1.00 19.12 192 SER A C 1
ATOM 1583 O O . SER A 1 192 ? 9.975 -3.021 239.823 1.00 22.53 192 SER A O 1
ATOM 1586 N N . ILE A 1 193 ? 9.080 -4.558 238.447 1.00 18.09 193 ILE A N 1
ATOM 1587 C CA . ILE A 1 193 ? 8.193 -5.123 239.452 1.00 17.67 193 ILE A CA 1
ATOM 1588 C C . ILE A 1 193 ? 8.890 -6.330 240.068 1.00 16.87 193 ILE A C 1
ATOM 1589 O O . ILE A 1 193 ? 8.992 -7.383 239.439 1.00 16.74 193 ILE A O 1
ATOM 1594 N N . ILE A 1 194 ? 9.379 -6.179 241.293 1.00 18.58 194 ILE A N 1
ATOM 1595 C CA . ILE A 1 194 ? 10.224 -7.206 241.899 1.00 17.79 194 ILE A CA 1
ATOM 1596 C C . ILE A 1 194 ? 9.549 -7.778 243.144 1.00 18.06 194 ILE A C 1
ATOM 1597 O O . ILE A 1 194 ? 8.607 -7.174 243.661 1.00 19.73 194 ILE A O 1
ATOM 1602 N N . PRO A 1 195 ? 10.010 -8.953 243.626 1.00 16.86 195 PRO A N 1
ATOM 1603 C CA . PRO A 1 195 ? 9.299 -9.567 244.748 1.00 18.21 195 PRO A CA 1
ATOM 1604 C C . PRO A 1 195 ? 9.264 -8.692 245.992 1.00 17.89 195 PRO A C 1
ATOM 1605 O O . PRO A 1 195 ? 10.194 -7.915 246.245 1.00 18.96 195 PRO A O 1
ATOM 1609 N N . GLU A 1 196 ? 8.192 -8.832 246.758 1.00 21.21 196 GLU A N 1
ATOM 1610 C CA . GLU A 1 196 ? 8.014 -8.069 247.984 1.00 22.15 196 GLU A CA 1
ATOM 1611 C C . GLU A 1 196 ? 9.056 -8.443 249.035 1.00 22.59 196 GLU A C 1
ATOM 1612 O O . GLU A 1 196 ? 9.299 -7.669 249.963 1.00 30.09 196 GLU A O 1
ATOM 1618 N N . ASP A 1 197 ? 9.682 -9.616 248.892 1.00 22.28 197 ASP A N 1
ATOM 1619 C CA . ASP A 1 197 ? 10.705 -10.048 249.853 1.00 23.55 197 ASP A CA 1
ATOM 1620 C C . ASP A 1 197 ? 12.132 -9.972 249.303 1.00 20.73 197 ASP A C 1
ATOM 1621 O O . ASP A 1 197 ? 13.038 -10.643 249.799 1.00 24.23 197 ASP A O 1
ATOM 1626 N N . THR A 1 198 ? 12.333 -9.129 248.293 1.00 17.72 198 THR A N 1
ATOM 1627 C CA . THR A 1 198 ? 13.682 -8.841 247.818 1.00 17.40 198 THR A CA 1
ATOM 1628 C C . THR A 1 198 ? 14.539 -8.259 248.951 1.00 17.75 198 THR A C 1
ATOM 1629 O O . THR A 1 198 ? 14.107 -7.362 249.675 1.00 22.73 198 THR A O 1
ATOM 1633 N N . PHE A 1 199 ? 15.758 -8.777 249.071 1.00 18.96 199 PHE A N 1
ATOM 1634 C CA . PHE A 1 199 ? 16.696 -8.409 250.126 1.00 20.64 199 PHE A CA 1
ATOM 1635 C C . PHE A 1 199 ? 17.525 -7.190 249.719 1.00 20.51 199 PHE A C 1
ATOM 1636 O O . PHE A 1 199 ? 18.184 -7.186 248.663 1.00 19.33 199 PHE A O 1
ATOM 1644 N N . PHE A 1 200 ? 17.461 -6.150 250.546 1.00 23.29 200 PHE A N 1
ATOM 1645 C CA . PHE A 1 200 ? 18.230 -4.926 250.356 1.00 22.76 200 PHE A CA 1
ATOM 1646 C C . PHE A 1 200 ? 19.118 -4.723 251.580 1.00 24.53 200 PHE A C 1
ATOM 1647 O O . PHE A 1 200 ? 18.680 -4.117 252.558 1.00 30.21 200 PHE A O 1
ATOM 1655 N N . PRO A 1 201 ? 20.354 -5.254 251.552 1.00 25.71 201 PRO A N 1
ATOM 1656 C CA . PRO A 1 201 ? 21.236 -5.112 252.720 1.00 29.16 201 PRO A CA 1
ATOM 1657 C C . PRO A 1 201 ? 21.538 -3.650 253.065 1.00 37.79 201 PRO A C 1
ATOM 1658 O O . PRO A 1 201 ? 21.626 -2.809 252.168 1.00 41.04 201 PRO A O 1
ATOM 1662 N N A SER A 1 202 ? 21.691 -3.367 254.357 0.50 43.00 202 SER A N 1
ATOM 1663 N N B SER A 1 202 ? 21.687 -3.360 254.356 0.50 42.59 202 SER A N 1
ATOM 1664 C CA A SER A 1 202 ? 21.941 -2.007 254.843 0.50 49.46 202 SER A CA 1
ATOM 1665 C CA B SER A 1 202 ? 21.943 -1.996 254.827 0.50 48.97 202 SER A CA 1
ATOM 1666 C C A SER A 1 202 ? 23.336 -1.470 254.492 0.50 55.30 202 SER A C 1
ATOM 1667 C C B SER A 1 202 ? 23.341 -1.469 254.477 0.50 54.47 202 SER A C 1
ATOM 1668 O O A SER A 1 202 ? 23.453 -0.337 254.021 0.50 58.49 202 SER A O 1
ATOM 1669 O O B SER A 1 202 ? 23.465 -0.343 253.993 0.50 58.12 202 SER A O 1
ATOM 1674 N N . PRO A 1 203 ? 24.396 -2.273 254.720 1.00 63.49 203 PRO A N 1
ATOM 1675 C CA . PRO A 1 203 ? 25.749 -1.797 254.422 1.00 71.12 203 PRO A CA 1
ATOM 1676 C C . PRO A 1 203 ? 26.140 -2.042 252.965 1.00 84.31 203 PRO A C 1
ATOM 1677 O O . PRO A 1 203 ? 25.944 -3.143 252.447 1.00 93.04 203 PRO A O 1
ATOM 1681 N N . THR B 2 3 ? 31.267 -25.856 209.323 1.00 39.78 3 THR B N 1
ATOM 1682 C CA . THR B 2 3 ? 30.484 -26.388 208.167 1.00 33.98 3 THR B CA 1
ATOM 1683 C C . THR B 2 3 ? 31.353 -26.709 206.946 1.00 35.27 3 THR B C 1
ATOM 1684 O O . THR B 2 3 ? 30.944 -27.486 206.081 1.00 40.28 3 THR B O 1
ATOM 1688 N N . GLY B 2 4 ? 32.537 -26.102 206.873 1.00 31.65 4 GLY B N 1
ATOM 1689 C CA . GLY B 2 4 ? 33.397 -26.220 205.713 1.00 31.06 4 GLY B CA 1
ATOM 1690 C C . GLY B 2 4 ? 33.369 -24.958 204.873 1.00 29.94 4 GLY B C 1
ATOM 1691 O O . GLY B 2 4 ? 34.214 -24.797 203.997 1.00 33.10 4 GLY B O 1
ATOM 1692 N N . VAL B 2 5 ? 32.390 -24.075 205.111 1.00 24.70 5 VAL B N 1
ATOM 1693 C CA . VAL B 2 5 ? 32.334 -22.779 204.421 1.00 18.96 5 VAL B CA 1
ATOM 1694 C C . VAL B 2 5 ? 33.043 -21.725 205.266 1.00 18.61 5 VAL B C 1
ATOM 1695 O O . VAL B 2 5 ? 32.742 -21.556 206.454 1.00 20.76 5 VAL B O 1
ATOM 1699 N N . SER B 2 6 ? 33.989 -21.025 204.648 1.00 16.36 6 SER B N 1
ATOM 1700 C CA . SER B 2 6 ? 34.751 -19.970 205.305 1.00 16.07 6 SER B CA 1
ATOM 1701 C C . SER B 2 6 ? 34.360 -18.603 204.758 1.00 14.76 6 SER B C 1
ATOM 1702 O O . SER B 2 6 ? 33.988 -18.481 203.585 1.00 15.77 6 SER B O 1
ATOM 1705 N N . GLN B 2 7 ? 34.453 -17.584 205.616 1.00 14.58 7 GLN B N 1
ATOM 1706 C CA . GLN B 2 7 ? 34.240 -16.203 205.213 1.00 13.47 7 GLN B CA 1
ATOM 1707 C C . GLN B 2 7 ? 35.259 -15.302 205.864 1.00 13.54 7 GLN B C 1
ATOM 1708 O O . GLN B 2 7 ? 35.648 -15.517 207.004 1.00 16.35 7 GLN B O 1
ATOM 1714 N N . ASN B 2 8 ? 35.672 -14.281 205.128 1.00 13.73 8 ASN B N 1
ATOM 1715 C CA . ASN B 2 8 ? 36.533 -13.246 205.676 1.00 14.40 8 ASN B CA 1
ATOM 1716 C C . ASN B 2 8 ? 36.208 -11.894 205.058 1.00 14.47 8 ASN B C 1
ATOM 1717 O O . ASN B 2 8 ? 35.744 -11.812 203.915 1.00 16.28 8 ASN B O 1
ATOM 1722 N N . PRO B 2 9 ? 36.420 -10.825 205.821 1.00 16.67 9 PRO B N 1
ATOM 1723 C CA . PRO B 2 9 ? 36.754 -10.816 207.246 1.00 17.32 9 PRO B CA 1
ATOM 1724 C C . PRO B 2 9 ? 35.535 -11.170 208.107 1.00 16.25 9 PRO B C 1
ATOM 1725 O O . PRO B 2 9 ? 34.406 -11.036 207.650 1.00 17.56 9 PRO B O 1
ATOM 1729 N N . ARG B 2 10 ? 35.756 -11.609 209.345 1.00 16.09 10 ARG B N 1
ATOM 1730 C CA . ARG B 2 10 ? 34.628 -11.860 210.263 1.00 17.19 10 ARG B CA 1
ATOM 1731 C C . ARG B 2 10 ? 33.920 -10.555 210.662 1.00 14.54 10 ARG B C 1
ATOM 1732 O O . ARG B 2 10 ? 32.704 -10.538 210.870 1.00 15.60 10 ARG B O 1
ATOM 1740 N N . HIS B 2 11 ? 34.699 -9.481 210.784 1.00 15.37 11 HIS B N 1
ATOM 1741 C CA . HIS B 2 11 ? 34.191 -8.157 211.137 1.00 15.42 11 HIS B CA 1
ATOM 1742 C C . HIS B 2 11 ? 34.787 -7.109 210.214 1.00 14.91 11 HIS B C 1
ATOM 1743 O O . HIS B 2 11 ? 35.955 -7.198 209.842 1.00 16.25 11 HIS B O 1
ATOM 1750 N N . LYS B 2 12 ? 33.992 -6.096 209.884 1.00 15.87 12 LYS B N 1
ATOM 1751 C CA . LYS B 2 12 ? 34.454 -4.986 209.069 1.00 14.74 12 LYS B CA 1
ATOM 1752 C C . LYS B 2 12 ? 33.765 -3.713 209.513 1.00 14.51 12 LYS B C 1
ATOM 1753 O O . LYS B 2 12 ? 32.535 -3.671 209.656 1.00 15.46 12 LYS B O 1
ATOM 1759 N N . ILE B 2 13 ? 34.578 -2.691 209.752 1.00 15.31 13 ILE B N 1
ATOM 1760 C CA . ILE B 2 13 ? 34.104 -1.340 210.024 1.00 17.31 13 ILE B CA 1
ATOM 1761 C C . ILE B 2 13 ? 34.546 -0.475 208.845 1.00 18.84 13 ILE B C 1
ATOM 1762 O O . ILE B 2 13 ? 35.707 -0.538 208.425 1.00 23.53 13 ILE B O 1
ATOM 1767 N N A THR B 2 14 ? 33.620 0.298 208.286 0.50 18.39 14 THR B N 1
ATOM 1768 N N B THR B 2 14 ? 33.620 0.299 208.285 0.50 17.25 14 THR B N 1
ATOM 1769 C CA A THR B 2 14 ? 33.966 1.228 207.214 0.50 20.02 14 THR B CA 1
ATOM 1770 C CA B THR B 2 14 ? 33.950 1.188 207.173 0.50 18.80 14 THR B CA 1
ATOM 1771 C C A THR B 2 14 ? 33.172 2.500 207.258 0.50 19.37 14 THR B C 1
ATOM 1772 C C B THR B 2 14 ? 33.164 2.480 207.223 0.50 19.03 14 THR B C 1
ATOM 1773 O O A THR B 2 14 ? 32.064 2.539 207.786 0.50 21.22 14 THR B O 1
ATOM 1774 O O B THR B 2 14 ? 32.045 2.512 207.728 0.50 20.29 14 THR B O 1
ATOM 1781 N N . LYS B 2 15 ? 33.757 3.539 206.678 1.00 20.74 15 LYS B N 1
ATOM 1782 C CA . LYS B 2 15 ? 33.091 4.813 206.538 1.00 19.85 15 LYS B CA 1
ATOM 1783 C C . LYS B 2 15 ? 32.101 4.709 205.388 1.00 16.87 15 LYS B C 1
ATOM 1784 O O . LYS B 2 15 ? 32.370 4.041 204.377 1.00 20.81 15 LYS B O 1
ATOM 1790 N N . ARG B 2 16 ? 30.966 5.379 205.548 1.00 15.44 16 ARG B N 1
ATOM 1791 C CA . ARG B 2 16 ? 30.010 5.566 204.467 1.00 14.79 16 ARG B CA 1
ATOM 1792 C C . ARG B 2 16 ? 30.668 6.165 203.228 1.00 15.31 16 ARG B C 1
ATOM 1793 O O . ARG B 2 16 ? 31.632 6.936 203.324 1.00 17.83 16 ARG B O 1
ATOM 1801 N N . GLY B 2 17 ? 30.132 5.810 202.069 1.00 16.98 17 GLY B N 1
ATOM 1802 C CA . GLY B 2 17 ? 30.599 6.356 200.810 1.00 16.68 17 GLY B CA 1
ATOM 1803 C C . GLY B 2 17 ? 31.827 5.682 200.234 1.00 16.70 17 GLY B C 1
ATOM 1804 O O . GLY B 2 17 ? 32.378 6.150 199.235 1.00 23.98 17 GLY B O 1
ATOM 1805 N N . GLN B 2 18 ? 32.239 4.570 200.833 1.00 17.89 18 GLN B N 1
ATOM 1806 C CA . GLN B 2 18 ? 33.391 3.809 200.369 1.00 17.24 18 GLN B CA 1
ATOM 1807 C C . GLN B 2 18 ? 32.963 2.439 199.856 1.00 18.06 18 GLN B C 1
ATOM 1808 O O . GLN B 2 18 ? 31.833 2.007 200.075 1.00 23.15 18 GLN B O 1
ATOM 1814 N N . ASN B 2 19 ? 33.877 1.754 199.183 1.00 16.56 19 ASN B N 1
ATOM 1815 C CA . ASN B 2 19 ? 33.670 0.371 198.777 1.00 17.70 19 ASN B CA 1
ATOM 1816 C C . ASN B 2 19 ? 34.220 -0.588 199.818 1.00 18.29 19 ASN B C 1
ATOM 1817 O O . ASN B 2 19 ? 35.232 -0.301 200.460 1.00 23.25 19 ASN B O 1
ATOM 1822 N N . VAL B 2 20 ? 33.562 -1.731 199.973 1.00 16.52 20 VAL B N 1
ATOM 1823 C CA . VAL B 2 20 ? 34.088 -2.817 200.801 1.00 16.67 20 VAL B CA 1
ATOM 1824 C C . VAL B 2 20 ? 33.911 -4.142 200.071 1.00 15.81 20 VAL B C 1
ATOM 1825 O O . VAL B 2 20 ? 32.931 -4.323 199.350 1.00 17.20 20 VAL B O 1
ATOM 1829 N N . THR B 2 21 ? 34.856 -5.064 200.265 1.00 16.85 21 THR B N 1
ATOM 1830 C CA . THR B 2 21 ? 34.776 -6.380 199.636 1.00 16.48 21 THR B CA 1
ATOM 1831 C C . THR B 2 21 ? 34.886 -7.490 200.673 1.00 16.71 21 THR B C 1
ATOM 1832 O O . THR B 2 21 ? 35.766 -7.451 201.524 1.00 20.73 21 THR B O 1
ATOM 1836 N N . PHE B 2 22 ? 33.979 -8.469 200.582 1.00 14.76 22 PHE B N 1
ATOM 1837 C CA . PHE B 2 22 ? 33.977 -9.652 201.442 1.00 16.16 22 PHE B CA 1
ATOM 1838 C C . PHE B 2 22 ? 34.208 -10.874 200.593 1.00 14.75 22 PHE B C 1
ATOM 1839 O O . PHE B 2 22 ? 33.900 -10.882 199.406 1.00 17.30 22 PHE B O 1
ATOM 1847 N N . ARG B 2 23 ? 34.712 -11.921 201.223 1.00 14.21 23 ARG B N 1
ATOM 1848 C CA . ARG B 2 23 ? 35.025 -13.148 200.524 1.00 13.49 23 ARG B CA 1
ATOM 1849 C C . ARG B 2 23 ? 34.416 -14.364 201.207 1.00 13.47 23 ARG B C 1
ATOM 1850 O O . ARG B 2 23 ? 34.338 -14.443 202.443 1.00 14.56 23 ARG B O 1
ATOM 1858 N N . CYS B 2 24 ? 33.985 -15.306 200.375 1.00 14.17 24 CYS B N 1
ATOM 1859 C CA . CYS B 2 24 ? 33.489 -16.593 200.797 1.00 14.70 24 CYS B CA 1
ATOM 1860 C C . CYS B 2 24 ? 34.275 -17.703 200.098 1.00 15.06 24 CYS B C 1
ATOM 1861 O O . CYS B 2 24 ? 34.449 -17.661 198.877 1.00 16.97 24 CYS B O 1
ATOM 1864 N N . ASP B 2 25 ? 34.711 -18.699 200.865 1.00 14.34 25 ASP B N 1
ATOM 1865 C CA . ASP B 2 25 ? 35.339 -19.899 200.328 1.00 16.24 25 ASP B CA 1
ATOM 1866 C C . ASP B 2 25 ? 34.433 -21.071 200.651 1.00 16.57 25 ASP B C 1
ATOM 1867 O O . ASP B 2 25 ? 34.391 -21.531 201.799 1.00 19.57 25 ASP B O 1
ATOM 1872 N N . PRO B 2 26 ? 33.678 -21.550 199.649 1.00 16.83 26 PRO B N 1
ATOM 1873 C CA . PRO B 2 26 ? 32.710 -22.609 199.898 1.00 17.47 26 PRO B CA 1
ATOM 1874 C C . PRO B 2 26 ? 33.368 -23.964 200.073 1.00 18.10 26 PRO B C 1
ATOM 1875 O O . PRO B 2 26 ? 34.580 -24.116 199.909 1.00 20.00 26 PRO B O 1
ATOM 1879 N N . ILE B 2 27 ? 32.555 -24.950 200.404 1.00 20.11 27 ILE B N 1
ATOM 1880 C CA . ILE B 2 27 ? 33.036 -26.315 200.520 1.00 22.85 27 ILE B CA 1
ATOM 1881 C C . ILE B 2 27 ? 33.580 -26.745 199.159 1.00 25.94 27 ILE B C 1
ATOM 1882 O O . ILE B 2 27 ? 32.987 -26.439 198.130 1.00 23.75 27 ILE B O 1
ATOM 1887 N N . SER B 2 28 ? 34.724 -27.428 199.153 1.00 30.84 28 SER B N 1
ATOM 1888 C CA . SER B 2 28 ? 35.329 -27.876 197.902 1.00 34.18 28 SER B CA 1
ATOM 1889 C C . SER B 2 28 ? 34.332 -28.713 197.108 1.00 29.82 28 SER B C 1
ATOM 1890 O O . SER B 2 28 ? 33.587 -29.518 197.678 1.00 30.65 28 SER B O 1
ATOM 1893 N N . GLU B 2 29 ? 34.297 -28.491 195.797 1.00 31.64 29 GLU B N 1
ATOM 1894 C CA . GLU B 2 29 ? 33.443 -29.267 194.890 1.00 32.57 29 GLU B CA 1
ATOM 1895 C C . GLU B 2 29 ? 31.995 -28.772 194.822 1.00 28.50 29 GLU B C 1
ATOM 1896 O O . GLU B 2 29 ? 31.251 -29.183 193.934 1.00 33.96 29 GLU B O 1
ATOM 1898 N N . HIS B 2 30 ? 31.585 -27.899 195.739 1.00 22.89 30 HIS B N 1
ATOM 1899 C CA . HIS B 2 30 ? 30.213 -27.387 195.718 1.00 21.15 30 HIS B CA 1
ATOM 1900 C C . HIS B 2 30 ? 30.027 -26.465 194.513 1.00 19.69 30 HIS B C 1
ATOM 1901 O O . HIS B 2 30 ? 30.772 -25.494 194.342 1.00 24.25 30 HIS B O 1
ATOM 1908 N N A ASN B 2 31 ? 29.016 -26.785 193.708 0.50 19.78 31 ASN B N 1
ATOM 1909 N N B ASN B 2 31 ? 29.053 -26.747 193.652 0.50 20.94 31 ASN B N 1
ATOM 1910 C CA A ASN B 2 31 ? 28.751 -26.101 192.453 0.50 20.70 31 ASN B CA 1
ATOM 1911 C CA B ASN B 2 31 ? 28.905 -25.930 192.442 0.50 21.48 31 ASN B CA 1
ATOM 1912 C C A ASN B 2 31 ? 27.970 -24.806 192.656 0.50 18.15 31 ASN B C 1
ATOM 1913 C C B ASN B 2 31 ? 27.892 -24.791 192.563 0.50 19.17 31 ASN B C 1
ATOM 1914 O O A ASN B 2 31 ? 28.067 -23.879 191.844 0.50 18.73 31 ASN B O 1
ATOM 1915 O O B ASN B 2 31 ? 27.743 -23.993 191.632 0.50 21.28 31 ASN B O 1
ATOM 1924 N N A ARG B 2 32 ? 27.209 -24.739 193.748 0.50 18.37 32 ARG B N 1
ATOM 1925 N N B ARG B 2 32 ? 27.222 -24.690 193.710 0.50 18.69 32 ARG B N 1
ATOM 1926 C CA A ARG B 2 32 ? 26.293 -23.633 193.977 0.50 17.16 32 ARG B CA 1
ATOM 1927 C CA B ARG B 2 32 ? 26.266 -23.616 193.924 0.50 17.18 32 ARG B CA 1
ATOM 1928 C C A ARG B 2 32 ? 26.758 -22.766 195.127 0.50 15.61 32 ARG B C 1
ATOM 1929 C C B ARG B 2 32 ? 26.671 -22.774 195.127 0.50 15.50 32 ARG B C 1
ATOM 1930 O O A ARG B 2 32 ? 27.206 -23.285 196.151 0.50 18.11 32 ARG B O 1
ATOM 1931 O O B ARG B 2 32 ? 26.985 -23.322 196.187 0.50 16.88 32 ARG B O 1
ATOM 1946 N N . LEU B 2 33 ? 26.623 -21.452 194.967 1.00 15.12 33 LEU B N 1
ATOM 1947 C CA . LEU B 2 33 ? 26.984 -20.503 196.021 1.00 14.02 33 LEU B CA 1
ATOM 1948 C C . LEU B 2 33 ? 25.920 -19.414 196.128 1.00 13.70 33 LEU B C 1
ATOM 1949 O O . LEU B 2 33 ? 25.417 -18.904 195.120 1.00 15.34 33 LEU B O 1
ATOM 1954 N N . TYR B 2 34 ? 25.591 -19.066 197.370 1.00 13.78 34 TYR B N 1
ATOM 1955 C CA . TYR B 2 34 ? 24.538 -18.107 197.692 1.00 12.68 34 TYR B CA 1
ATOM 1956 C C . TYR B 2 34 ? 25.080 -17.051 198.633 1.00 13.07 34 TYR B C 1
ATOM 1957 O O . TYR B 2 34 ? 25.870 -17.364 199.515 1.00 15.61 34 TYR B O 1
ATOM 1966 N N . TRP B 2 35 ? 24.660 -15.809 198.425 1.00 11.86 35 TRP B N 1
ATOM 1967 C CA . TRP B 2 35 ? 24.823 -14.748 199.409 1.00 12.35 35 TRP B CA 1
ATOM 1968 C C . TRP B 2 35 ? 23.481 -14.275 199.943 1.00 12.39 35 TRP B C 1
ATOM 1969 O O . TRP B 2 35 ? 22.521 -14.114 199.198 1.00 13.59 35 TRP B O 1
ATOM 1980 N N . TYR B 2 36 ? 23.457 -14.030 201.256 1.00 12.52 36 TYR B N 1
ATOM 1981 C CA . TYR B 2 36 ? 22.298 -13.498 201.996 1.00 12.49 36 TYR B CA 1
ATOM 1982 C C . TYR B 2 36 ? 22.760 -12.348 202.891 1.00 12.64 36 TYR B C 1
ATOM 1983 O O . TYR B 2 36 ? 23.924 -12.283 203.273 1.00 14.04 36 TYR B O 1
ATOM 1992 N N . ARG B 2 37 ? 21.824 -11.465 203.222 1.00 13.50 37 ARG B N 1
ATOM 1993 C CA . ARG B 2 37 ? 22.018 -10.371 204.180 1.00 15.44 37 ARG B CA 1
ATOM 1994 C C . ARG B 2 37 ? 21.070 -10.588 205.340 1.00 16.93 37 ARG B C 1
ATOM 1995 O O . ARG B 2 37 ? 19.917 -10.959 205.136 1.00 17.26 37 ARG B O 1
ATOM 2003 N N . GLN B 2 38 ? 21.535 -10.333 206.561 1.00 16.20 38 GLN B N 1
ATOM 2004 C CA . GLN B 2 38 ? 20.657 -10.366 207.712 1.00 18.80 38 GLN B CA 1
ATOM 2005 C C . GLN B 2 38 ? 20.873 -9.118 208.560 1.00 21.42 38 GLN B C 1
ATOM 2006 O O . GLN B 2 38 ? 21.954 -8.928 209.113 1.00 21.21 38 GLN B O 1
ATOM 2012 N N . THR B 2 39 ? 19.848 -8.267 208.623 1.00 27.75 39 THR B N 1
ATOM 2013 C CA . THR B 2 39 ? 19.882 -7.049 209.428 1.00 31.86 39 THR B CA 1
ATOM 2014 C C . THR B 2 39 ? 19.363 -7.366 210.822 1.00 39.83 39 THR B C 1
ATOM 2015 O O . THR B 2 39 ? 18.787 -8.436 211.056 1.00 42.34 39 THR B O 1
ATOM 2019 N N . LEU B 2 40 ? 19.566 -6.416 211.736 1.00 40.18 40 LEU B N 1
ATOM 2020 C CA . LEU B 2 40 ? 19.220 -6.573 213.152 1.00 44.05 40 LEU B CA 1
ATOM 2021 C C . LEU B 2 40 ? 17.796 -7.088 213.367 1.00 46.20 40 LEU B C 1
ATOM 2022 O O . LEU B 2 40 ? 16.837 -6.462 212.915 1.00 45.14 40 LEU B O 1
ATOM 2024 N N . GLY B 2 41 ? 17.680 -8.230 214.052 1.00 41.52 41 GLY B N 1
ATOM 2025 C CA . GLY B 2 41 ? 16.394 -8.814 214.422 1.00 42.66 41 GLY B CA 1
ATOM 2026 C C . GLY B 2 41 ? 15.476 -9.192 213.271 1.00 45.28 41 GLY B C 1
ATOM 2027 O O . GLY B 2 41 ? 14.301 -8.805 213.264 1.00 47.39 41 GLY B O 1
ATOM 2028 N N . GLN B 2 42 ? 16.000 -9.970 212.320 1.00 44.66 42 GLN B N 1
ATOM 2029 C CA . GLN B 2 42 ? 15.248 -10.379 211.126 1.00 40.70 42 GLN B CA 1
ATOM 2030 C C . GLN B 2 42 ? 15.768 -11.677 210.510 1.00 33.78 42 GLN B C 1
ATOM 2031 O O . GLN B 2 42 ? 16.878 -12.113 210.800 1.00 38.21 42 GLN B O 1
ATOM 2037 N N . GLY B 2 43 ? 14.969 -12.272 209.629 1.00 32.33 43 GLY B N 1
ATOM 2038 C CA . GLY B 2 43 ? 15.415 -13.417 208.848 1.00 27.91 43 GLY B CA 1
ATOM 2039 C C . GLY B 2 43 ? 16.369 -12.981 207.739 1.00 23.14 43 GLY B C 1
ATOM 2040 O O . GLY B 2 43 ? 16.253 -11.861 207.210 1.00 23.96 43 GLY B O 1
ATOM 2041 N N . PRO B 2 44 ? 17.329 -13.852 207.372 1.00 19.90 44 PRO B N 1
ATOM 2042 C CA . PRO B 2 44 ? 18.162 -13.553 206.216 1.00 16.39 44 PRO B CA 1
ATOM 2043 C C . PRO B 2 44 ? 17.343 -13.304 204.956 1.00 15.23 44 PRO B C 1
ATOM 2044 O O . PRO B 2 44 ? 16.246 -13.855 204.788 1.00 17.27 44 PRO B O 1
ATOM 2048 N N . GLU B 2 45 ? 17.898 -12.461 204.101 1.00 14.93 45 GLU B N 1
ATOM 2049 C CA . GLU B 2 45 ? 17.298 -12.088 202.826 1.00 16.33 45 GLU B CA 1
ATOM 2050 C C . GLU B 2 45 ? 18.295 -12.393 201.712 1.00 13.37 45 GLU B C 1
ATOM 2051 O O . GLU B 2 45 ? 19.477 -12.021 201.796 1.00 14.81 45 GLU B O 1
ATOM 2057 N N . PHE B 2 46 ? 17.813 -13.065 200.672 1.00 12.93 46 PHE B N 1
ATOM 2058 C CA . PHE B 2 46 ? 18.640 -13.452 199.545 1.00 13.23 46 PHE B CA 1
ATOM 2059 C C . PHE B 2 46 ? 19.211 -12.249 198.798 1.00 13.85 46 PHE B C 1
ATOM 2060 O O . PHE B 2 46 ? 18.513 -11.258 198.569 1.00 15.09 46 PHE B O 1
ATOM 2068 N N . LEU B 2 47 ? 20.489 -12.355 198.432 1.00 13.12 47 LEU B N 1
ATOM 2069 C CA . LEU B 2 47 ? 21.156 -11.360 197.591 1.00 13.55 47 LEU B CA 1
ATOM 2070 C C . LEU B 2 47 ? 21.445 -11.882 196.179 1.00 13.38 47 LEU B C 1
ATOM 2071 O O . LEU B 2 47 ? 21.020 -11.280 195.186 1.00 15.55 47 LEU B O 1
ATOM 2076 N N . THR B 2 48 ? 22.216 -12.959 196.078 1.00 14.53 48 THR B N 1
ATOM 2077 C CA . THR B 2 48 ? 22.591 -13.482 194.770 1.00 14.89 48 THR B CA 1
ATOM 2078 C C . THR B 2 48 ? 23.003 -14.948 194.804 1.00 13.42 48 THR B C 1
ATOM 2079 O O . THR B 2 48 ? 23.335 -15.485 195.865 1.00 14.14 48 THR B O 1
ATOM 2083 N N . TYR B 2 49 ? 22.974 -15.570 193.625 1.00 14.92 49 TYR B N 1
ATOM 2084 C CA . TYR B 2 49 ? 23.213 -16.996 193.441 1.00 16.39 49 TYR B CA 1
ATOM 2085 C C . TYR B 2 49 ? 24.097 -17.267 192.236 1.00 16.35 49 TYR B C 1
ATOM 2086 O O . TYR B 2 49 ? 23.872 -16.696 191.166 1.00 17.37 49 TYR B O 1
ATOM 2095 N N . PHE B 2 50 ? 25.107 -18.109 192.436 1.00 15.14 50 PHE B N 1
ATOM 2096 C CA . PHE B 2 50 ? 25.954 -18.601 191.350 1.00 14.62 50 PHE B CA 1
ATOM 2097 C C . PHE B 2 50 ? 25.779 -20.098 191.144 1.00 14.35 50 PHE B C 1
ATOM 2098 O O . PHE B 2 50 ? 25.774 -20.864 192.102 1.00 16.84 50 PHE B O 1
ATOM 2106 N N . GLN B 2 51 ? 25.704 -20.513 189.882 1.00 16.93 51 GLN B N 1
ATOM 2107 C CA . GLN B 2 51 ? 25.933 -21.892 189.499 1.00 18.90 51 GLN B CA 1
ATOM 2108 C C . GLN B 2 51 ? 27.251 -21.873 188.745 1.00 18.96 51 GLN B C 1
ATOM 2109 O O . GLN B 2 51 ? 27.354 -21.257 187.674 1.00 20.27 51 GLN B O 1
ATOM 2115 N N . ASN B 2 52 ? 28.263 -22.533 189.308 1.00 19.64 52 ASN B N 1
ATOM 2116 C CA . ASN B 2 52 ? 29.635 -22.416 188.810 1.00 20.65 52 ASN B CA 1
ATOM 2117 C C . ASN B 2 52 ? 29.994 -20.929 188.773 1.00 18.33 52 ASN B C 1
ATOM 2118 O O . ASN B 2 52 ? 29.823 -20.260 189.772 1.00 18.16 52 ASN B O 1
ATOM 2123 N N . GLU B 2 53 ? 30.462 -20.393 187.649 1.00 20.09 53 GLU B N 1
ATOM 2124 C CA . GLU B 2 53 ? 30.857 -18.982 187.584 1.00 21.24 53 GLU B CA 1
ATOM 2125 C C . GLU B 2 53 ? 29.710 -18.027 187.246 1.00 19.63 53 GLU B C 1
ATOM 2126 O O . GLU B 2 53 ? 29.892 -16.808 187.306 1.00 23.26 53 GLU B O 1
ATOM 2132 N N . ALA B 2 54 ? 28.543 -18.572 186.901 1.00 19.70 54 ALA B N 1
ATOM 2133 C CA . ALA B 2 54 ? 27.444 -17.782 186.353 1.00 20.28 54 ALA B CA 1
ATOM 2134 C C . ALA B 2 54 ? 26.494 -17.300 187.431 1.00 19.40 54 ALA B C 1
ATOM 2135 O O . ALA B 2 54 ? 25.955 -18.102 188.188 1.00 18.92 54 ALA B O 1
ATOM 2137 N N . GLN B 2 55 ? 26.263 -15.993 187.458 1.00 19.68 55 GLN B N 1
ATOM 2138 C CA . GLN B 2 55 ? 25.331 -15.376 188.387 1.00 18.62 55 GLN B CA 1
ATOM 2139 C C . GLN B 2 55 ? 23.923 -15.461 187.775 1.00 18.42 55 GLN B C 1
ATOM 2140 O O . GLN B 2 55 ? 23.613 -14.748 186.818 1.00 20.55 55 GLN B O 1
ATOM 2146 N N . LEU B 2 56 ? 23.099 -16.365 188.298 1.00 18.41 56 LEU B N 1
ATOM 2147 C CA . LEU B 2 56 ? 21.805 -16.719 187.674 1.00 19.77 56 LEU B CA 1
ATOM 2148 C C . LEU B 2 56 ? 20.559 -16.166 188.378 1.00 20.97 56 LEU B C 1
ATOM 2149 O O . LEU B 2 56 ? 19.452 -16.261 187.838 1.00 24.16 56 LEU B O 1
ATOM 2154 N N . GLU B 2 57 ? 20.721 -15.604 189.569 1.00 21.35 57 GLU B N 1
ATOM 2155 C CA . GLU B 2 57 ? 19.614 -14.934 190.233 1.00 21.89 57 GLU B CA 1
ATOM 2156 C C . GLU B 2 57 ? 20.176 -13.856 191.130 1.00 20.94 57 GLU B C 1
ATOM 2157 O O . GLU B 2 57 ? 21.213 -14.059 191.754 1.00 21.59 57 GLU B O 1
ATOM 2163 N N . LYS B 2 58 ? 19.493 -12.714 191.151 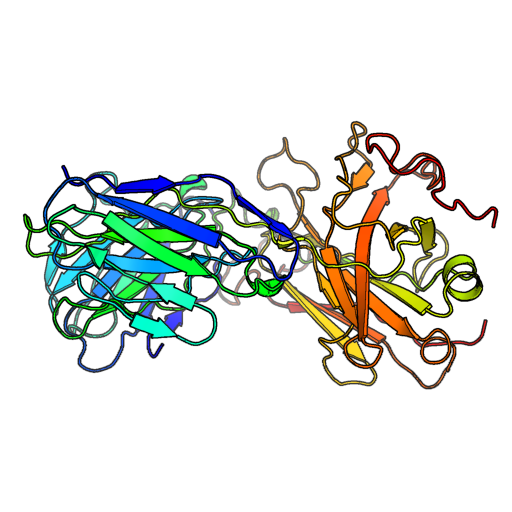1.00 21.81 58 LYS B N 1
ATOM 2164 C CA . LYS B 2 58 ? 19.865 -11.567 191.969 1.00 24.12 58 LYS B CA 1
ATOM 2165 C C . LYS B 2 58 ? 18.590 -10.940 192.491 1.00 24.26 58 LYS B C 1
ATOM 2166 O O . LYS B 2 58 ? 17.592 -10.872 191.771 1.00 27.72 58 LYS B O 1
ATOM 2171 N N A SER B 2 59 ? 18.635 -10.465 193.731 0.50 20.89 59 SER B N 1
ATOM 2172 N N B SER B 2 59 ? 18.605 -10.488 193.740 0.50 24.09 59 SER B N 1
ATOM 2173 C CA A SER B 2 59 ? 17.493 -9.796 194.334 0.50 24.32 59 SER B CA 1
ATOM 2174 C CA B SER B 2 59 ? 17.422 -9.862 194.316 0.50 26.41 59 SER B CA 1
ATOM 2175 C C A SER B 2 59 ? 17.190 -8.497 193.598 0.50 27.40 59 SER B C 1
ATOM 2176 C C B SER B 2 59 ? 17.169 -8.509 193.655 0.50 30.09 59 SER B C 1
ATOM 2177 O O A SER B 2 59 ? 18.097 -7.707 193.338 0.50 25.06 59 SER B O 1
ATOM 2178 O O B SER B 2 59 ? 18.087 -7.701 193.504 0.50 28.56 59 SER B O 1
ATOM 2183 N N . ARG B 2 60 ? 15.918 -8.286 193.260 1.00 34.91 60 ARG B N 1
ATOM 2184 C CA . ARG B 2 60 ? 15.499 -7.067 192.560 1.00 37.83 60 ARG B CA 1
ATOM 2185 C C . ARG B 2 60 ? 15.521 -5.845 193.473 1.00 41.89 60 ARG B C 1
ATOM 2186 O O . ARG B 2 60 ? 15.638 -4.715 193.000 1.00 50.22 60 ARG B O 1
ATOM 2188 N N . LEU B 2 61 ? 15.411 -6.080 194.778 1.00 42.20 61 LEU B N 1
ATOM 2189 C CA . LEU B 2 61 ? 15.432 -5.011 195.772 1.00 50.40 61 LEU B CA 1
ATOM 2190 C C . LEU B 2 61 ? 16.774 -4.276 195.840 1.00 54.85 61 LEU B C 1
ATOM 2191 O O . LEU B 2 61 ? 16.833 -3.150 196.341 1.00 60.82 61 LEU B O 1
ATOM 2193 N N . LEU B 2 62 ? 17.841 -4.901 195.341 1.00 51.11 62 LEU B N 1
ATOM 2194 C CA . LEU B 2 62 ? 19.181 -4.322 195.442 1.00 55.74 62 LEU B CA 1
ATOM 2195 C C . LEU B 2 62 ? 19.707 -3.740 194.130 1.00 57.24 62 LEU B C 1
ATOM 2196 O O . LEU B 2 62 ? 19.294 -4.136 193.035 1.00 55.13 62 LEU B O 1
ATOM 2201 N N . SER B 2 63 ? 20.636 -2.798 194.273 1.00 53.81 63 SER B N 1
ATOM 2202 C CA . SER B 2 63 ? 21.061 -1.929 193.182 1.00 47.80 63 SER B CA 1
ATOM 2203 C C . SER B 2 63 ? 22.379 -2.370 192.550 1.00 46.06 63 SER B C 1
ATOM 2204 O O . SER B 2 63 ? 23.016 -3.333 192.997 1.00 43.11 63 SER B O 1
ATOM 2207 N N . ASP B 2 64 ? 22.776 -1.639 191.509 1.00 39.46 64 ASP B N 1
ATOM 2208 C CA . ASP B 2 64 ? 24.028 -1.877 190.799 1.00 35.56 64 ASP B CA 1
ATOM 2209 C C . ASP B 2 64 ? 25.265 -1.778 191.691 1.00 33.77 64 ASP B C 1
ATOM 2210 O O . ASP B 2 64 ? 26.306 -2.334 191.351 1.00 40.61 64 ASP B O 1
ATOM 2212 N N . ARG B 2 65 ? 25.163 -1.081 192.823 1.00 34.43 65 ARG B N 1
ATOM 2213 C CA . ARG B 2 65 ? 26.328 -0.887 193.696 1.00 32.32 65 ARG B CA 1
ATOM 2214 C C . ARG B 2 65 ? 26.779 -2.155 194.438 1.00 29.72 65 ARG B C 1
ATOM 2215 O O . ARG B 2 65 ? 27.902 -2.204 194.934 1.00 26.87 65 ARG B O 1
ATOM 2223 N N . PHE B 2 66 ? 25.916 -3.172 194.497 1.00 28.01 66 PHE B N 1
ATOM 2224 C CA . PHE B 2 66 ? 26.315 -4.509 194.951 1.00 28.13 66 PHE B CA 1
ATOM 2225 C C . PHE B 2 66 ? 26.837 -5.284 193.750 1.00 26.90 66 PHE B C 1
ATOM 2226 O O . PHE B 2 66 ? 26.129 -5.416 192.745 1.00 30.30 66 PHE B O 1
ATOM 2234 N N . SER B 2 67 ? 28.069 -5.782 193.855 1.00 22.89 67 SER B N 1
ATOM 2235 C CA . SER B 2 67 ? 28.734 -6.484 192.752 1.00 24.14 67 SER B CA 1
ATOM 2236 C C . SER B 2 67 ? 29.373 -7.760 193.266 1.00 22.34 67 SER B C 1
ATOM 2237 O O . SER B 2 67 ? 30.321 -7.713 194.061 1.00 24.48 67 SER B O 1
ATOM 2240 N N . ALA B 2 68 ? 28.848 -8.898 192.830 1.00 19.40 68 ALA B N 1
ATOM 2241 C CA . ALA B 2 68 ? 29.387 -10.194 193.246 1.00 18.86 68 ALA B CA 1
ATOM 2242 C C . ALA B 2 68 ? 30.072 -10.895 192.084 1.00 18.45 68 ALA B C 1
ATOM 2243 O O . ALA B 2 68 ? 29.655 -10.756 190.925 1.00 20.55 68 ALA B O 1
ATOM 2245 N N A GLU B 2 69 ? 31.129 -11.641 192.389 0.50 17.05 69 GLU B N 1
ATOM 2246 N N B GLU B 2 69 ? 31.117 -11.652 192.403 0.50 16.88 69 GLU B N 1
ATOM 2247 C CA A GLU B 2 69 ? 31.839 -12.416 191.370 0.50 18.10 69 GLU B CA 1
ATOM 2248 C CA B GLU B 2 69 ? 31.889 -12.385 191.400 0.50 17.86 69 GLU B CA 1
ATOM 2249 C C A GLU B 2 69 ? 32.248 -13.760 191.941 0.50 16.38 69 GLU B C 1
ATOM 2250 C C B GLU B 2 69 ? 32.259 -13.758 191.947 0.50 16.30 69 GLU B C 1
ATOM 2251 O O A GLU B 2 69 ? 32.381 -13.915 193.152 0.50 16.28 69 GLU B O 1
ATOM 2252 O O B GLU B 2 69 ? 32.365 -13.935 193.158 0.50 16.12 69 GLU B O 1
ATOM 2263 N N . ARG B 2 70 ? 32.429 -14.733 191.059 1.00 18.01 70 ARG B N 1
ATOM 2264 C CA . ARG B 2 70 ? 32.915 -16.054 191.437 1.00 16.92 70 ARG B CA 1
ATOM 2265 C C . ARG B 2 70 ? 33.746 -16.539 190.263 1.00 18.83 70 ARG B C 1
ATOM 2266 O O . ARG B 2 70 ? 33.330 -17.422 189.499 1.00 20.52 70 ARG B O 1
ATOM 2274 N N . PRO B 2 71 ? 34.931 -15.935 190.102 1.00 21.09 71 PRO B N 1
ATOM 2275 C CA . PRO B 2 71 ? 35.615 -15.999 188.806 1.00 23.47 71 PRO B CA 1
ATOM 2276 C C . PRO B 2 71 ? 36.095 -17.384 188.367 1.00 24.06 71 PRO B C 1
ATOM 2277 O O . PRO B 2 71 ? 36.182 -17.643 187.158 1.00 31.45 71 PRO B O 1
ATOM 2281 N N . LYS B 2 72 ? 36.401 -18.260 189.324 1.00 25.63 72 LYS B N 1
ATOM 2282 C CA . LYS B 2 72 ? 36.858 -19.612 188.997 1.00 25.44 72 LYS B CA 1
ATOM 2283 C C . LYS B 2 72 ? 35.839 -20.672 189.401 1.00 23.40 72 LYS B C 1
ATOM 2284 O O . LYS B 2 72 ? 36.142 -21.865 189.408 1.00 30.84 72 LYS B O 1
ATOM 2290 N N . GLY B 2 73 ? 34.628 -20.240 189.726 1.00 22.83 73 GLY B N 1
ATOM 2291 C CA . GLY B 2 73 ? 33.596 -21.158 190.191 1.00 22.59 73 GLY B CA 1
ATOM 2292 C C . GLY B 2 73 ? 33.908 -21.733 191.558 1.00 22.37 73 GLY B C 1
ATOM 2293 O O . GLY B 2 73 ? 33.358 -22.760 191.937 1.00 24.37 73 GLY B O 1
ATOM 2294 N N . SER B 2 74 ? 34.800 -21.070 192.292 1.00 20.89 74 SER B N 1
ATOM 2295 C CA . SER B 2 74 ? 35.200 -21.507 193.626 1.00 20.53 74 SER B CA 1
ATOM 2296 C C . SER B 2 74 ? 34.849 -20.408 194.638 1.00 17.41 74 SER B C 1
ATOM 2297 O O . SER B 2 74 ? 33.673 -20.239 194.976 1.00 17.71 74 SER B O 1
ATOM 2300 N N . PHE B 2 75 ? 35.840 -19.650 195.100 1.00 16.79 75 PHE B N 1
ATOM 2301 C CA . PHE B 2 75 ? 35.576 -18.535 196.001 1.00 15.27 75 PHE B CA 1
ATOM 2302 C C . PHE B 2 75 ? 34.736 -17.471 195.319 1.00 14.95 75 PHE B C 1
ATOM 2303 O O . PHE B 2 75 ? 34.748 -17.331 194.091 1.00 16.77 75 PHE B O 1
ATOM 2311 N N . SER B 2 76 ? 34.010 -16.720 196.129 1.00 13.92 76 SER B N 1
ATOM 2312 C CA . SER B 2 76 ? 33.234 -15.601 195.635 1.00 15.13 76 SER B CA 1
ATOM 2313 C C . SER B 2 76 ? 33.526 -14.365 196.459 1.00 14.54 76 SER B C 1
ATOM 2314 O O . SER B 2 76 ? 33.769 -14.455 197.665 1.00 15.71 76 SER B O 1
ATOM 2317 N N . THR B 2 77 ? 33.534 -13.217 195.790 1.00 14.78 77 THR B N 1
ATOM 2318 C CA . THR B 2 77 ? 33.604 -11.940 196.454 1.00 14.81 77 THR B CA 1
ATOM 2319 C C . THR B 2 77 ? 32.289 -11.205 196.288 1.00 15.47 77 THR B C 1
ATOM 2320 O O . THR B 2 77 ? 31.630 -11.305 195.243 1.00 16.25 77 THR B O 1
ATOM 2324 N N . LEU B 2 78 ? 31.917 -10.477 197.335 1.00 15.27 78 LEU B N 1
ATOM 2325 C CA . LEU B 2 78 ? 30.785 -9.567 197.313 1.00 14.57 78 LEU B CA 1
ATOM 2326 C C . LEU B 2 78 ? 31.340 -8.183 197.618 1.00 15.54 78 LEU B C 1
ATOM 2327 O O . LEU B 2 78 ? 31.925 -7.971 198.688 1.00 17.23 78 LEU B O 1
ATOM 2332 N N . GLU B 2 79 ? 31.212 -7.270 196.654 1.00 16.61 79 GLU B N 1
ATOM 2333 C CA . GLU B 2 79 ? 31.610 -5.881 196.836 1.00 16.74 79 GLU B CA 1
ATOM 2334 C C . GLU B 2 79 ? 30.371 -5.026 197.008 1.00 18.36 79 GLU B C 1
ATOM 2335 O O . GLU B 2 79 ? 29.433 -5.089 196.205 1.00 20.57 79 GLU B O 1
ATOM 2341 N N . ILE B 2 80 ? 30.372 -4.226 198.060 1.00 16.57 80 ILE B N 1
ATOM 2342 C CA . ILE B 2 80 ? 29.353 -3.212 198.214 1.00 17.68 80 ILE B CA 1
ATOM 2343 C C . ILE B 2 80 ? 30.020 -1.878 197.903 1.00 17.78 80 ILE B C 1
ATOM 2344 O O . ILE B 2 80 ? 30.928 -1.444 198.611 1.00 17.58 80 ILE B O 1
ATOM 2349 N N . GLN B 2 81 ? 29.591 -1.241 196.820 1.00 18.77 81 GLN B N 1
ATOM 2350 C CA . GLN B 2 81 ? 30.096 0.078 196.491 1.00 19.29 81 GLN B CA 1
ATOM 2351 C C . GLN B 2 81 ? 29.226 1.137 197.160 1.00 19.60 81 GLN B C 1
ATOM 2352 O O . GLN B 2 81 ? 28.041 0.905 197.426 1.00 19.19 81 GLN B O 1
ATOM 2358 N N . ARG B 2 82 ? 29.832 2.279 197.467 1.00 17.64 82 ARG B N 1
ATOM 2359 C CA . ARG B 2 82 ? 29.102 3.437 197.967 1.00 17.89 82 ARG B CA 1
ATOM 2360 C C . ARG B 2 82 ? 28.275 3.059 199.188 1.00 16.15 82 ARG B C 1
ATOM 2361 O O . ARG B 2 82 ? 27.056 3.246 199.225 1.00 17.30 82 ARG B O 1
ATOM 2369 N N . THR B 2 83 ? 28.957 2.526 200.193 1.00 14.59 83 THR B N 1
ATOM 2370 C CA . THR B 2 83 ? 28.296 2.044 201.384 1.00 15.24 83 THR B CA 1
ATOM 2371 C C . THR B 2 83 ? 27.432 3.097 202.062 1.00 16.32 83 THR B C 1
ATOM 2372 O O . THR B 2 83 ? 27.757 4.285 202.059 1.00 16.63 83 THR B O 1
ATOM 2376 N N . GLU B 2 84 ? 26.318 2.639 202.628 1.00 16.93 84 GLU B N 1
ATOM 2377 C CA . GLU B 2 84 ? 25.425 3.480 203.430 1.00 16.86 84 GLU B CA 1
ATOM 2378 C C . GLU B 2 84 ? 25.229 2.832 204.788 1.00 15.28 84 GLU B C 1
ATOM 2379 O O . GLU B 2 84 ? 25.421 1.621 204.945 1.00 15.57 84 GLU B O 1
ATOM 2385 N N . GLN B 2 85 ? 24.808 3.619 205.770 1.00 16.90 85 GLN B N 1
ATOM 2386 C CA . GLN B 2 85 ? 24.580 3.064 207.102 1.00 17.04 85 GLN B CA 1
ATOM 2387 C C . GLN B 2 85 ? 23.561 1.925 207.101 1.00 17.47 85 GLN B C 1
ATOM 2388 O O . GLN B 2 85 ? 23.722 0.954 207.843 1.00 19.20 85 GLN B O 1
ATOM 2394 N N . GLY B 2 86 ? 22.576 1.986 206.207 1.00 19.18 86 GLY B N 1
ATOM 2395 C CA . GLY B 2 86 ? 21.602 0.891 206.053 1.00 19.17 86 GLY B CA 1
ATOM 2396 C C . GLY B 2 86 ? 22.174 -0.458 205.608 1.00 17.72 86 GLY B C 1
ATOM 2397 O O . GLY B 2 86 ? 21.502 -1.487 205.717 1.00 20.59 86 GLY B O 1
ATOM 2398 N N . ASP B 2 87 ? 23.403 -0.465 205.086 1.00 16.81 87 ASP B N 1
ATOM 2399 C CA . ASP B 2 87 ? 24.085 -1.715 204.732 1.00 15.64 87 ASP B CA 1
ATOM 2400 C C . ASP B 2 87 ? 24.624 -2.485 205.940 1.00 15.27 87 ASP B C 1
ATOM 2401 O O . ASP B 2 87 ? 25.053 -3.632 205.797 1.00 16.35 87 ASP B O 1
ATOM 2406 N N . SER B 2 88 ? 24.664 -1.858 207.111 1.00 15.60 88 SER B N 1
ATOM 2407 C CA . SER B 2 88 ? 25.137 -2.562 208.298 1.00 15.41 88 SER B CA 1
ATOM 2408 C C . SER B 2 88 ? 24.265 -3.787 208.555 1.00 15.54 88 SER B C 1
ATOM 2409 O O . SER B 2 88 ? 23.044 -3.675 208.692 1.00 18.73 88 SER B O 1
ATOM 2412 N N . ALA B 2 89 ? 24.912 -4.949 208.601 1.00 15.30 89 ALA B N 1
ATOM 2413 C CA . ALA B 2 89 ? 24.242 -6.245 208.598 1.00 14.56 89 ALA B CA 1
ATOM 2414 C C . ALA B 2 89 ? 25.278 -7.353 208.672 1.00 14.61 89 ALA B C 1
ATOM 2415 O O . ALA B 2 89 ? 26.482 -7.102 208.562 1.00 15.01 89 ALA B O 1
ATOM 2417 N N A MET B 2 90 ? 24.801 -8.574 208.888 0.80 14.53 90 MET B N 1
ATOM 2418 N N B MET B 2 90 ? 24.785 -8.575 208.861 0.20 15.22 90 MET B N 1
ATOM 2419 C CA A MET B 2 90 ? 25.610 -9.761 208.691 0.80 15.04 90 MET B CA 1
ATOM 2420 C CA B MET B 2 90 ? 25.575 -9.789 208.710 0.20 15.79 90 MET B CA 1
ATOM 2421 C C A MET B 2 90 ? 25.422 -10.232 207.259 0.80 16.27 90 MET B C 1
ATOM 2422 C C B MET B 2 90 ? 25.415 -10.293 207.279 0.20 15.43 90 MET B C 1
ATOM 2423 O O A MET B 2 90 ? 24.296 -10.318 206.772 0.80 19.00 90 MET B O 1
ATOM 2424 O O B MET B 2 90 ? 24.291 -10.475 206.811 0.20 17.07 90 MET B O 1
ATOM 2433 N N . TYR B 2 91 ? 26.533 -10.525 206.595 1.00 13.53 91 TYR B N 1
ATOM 2434 C CA . TYR B 2 91 ? 26.519 -11.036 205.225 1.00 13.06 91 TYR B CA 1
ATOM 2435 C C . TYR B 2 91 ? 26.937 -12.486 205.288 1.00 12.62 91 TYR B C 1
ATOM 2436 O O . TYR B 2 91 ? 28.055 -12.789 205.703 1.00 15.66 91 TYR B O 1
ATOM 2445 N N . LEU B 2 92 ? 26.025 -13.360 204.867 1.00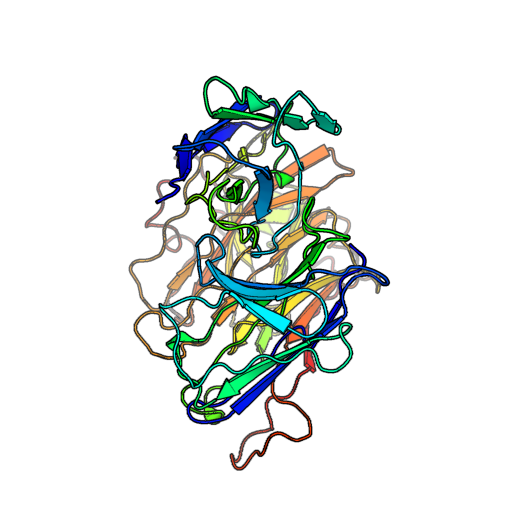 13.02 92 LEU B N 1
ATOM 2446 C CA . LEU B 2 92 ? 26.193 -14.800 204.990 1.00 13.11 92 LEU B CA 1
ATOM 2447 C C . LEU B 2 92 ? 26.357 -15.417 203.617 1.00 13.15 92 LEU B C 1
ATOM 2448 O O . LEU B 2 92 ? 25.618 -15.084 202.699 1.00 14.76 92 LEU B O 1
ATOM 2453 N N . CYS B 2 93 ? 27.323 -16.314 203.503 1.00 13.21 93 CYS B N 1
ATOM 2454 C CA . CYS B 2 93 ? 27.512 -17.111 202.309 1.00 13.86 93 CYS B CA 1
ATOM 2455 C C . CYS B 2 93 ? 27.090 -18.537 202.617 1.00 13.24 93 CYS B C 1
ATOM 2456 O O . CYS B 2 93 ? 27.282 -19.009 203.737 1.00 15.45 93 CYS B O 1
ATOM 2459 N N . ALA B 2 94 ? 26.511 -19.209 201.625 1.00 13.36 94 ALA B N 1
ATOM 2460 C CA . ALA B 2 94 ? 26.201 -20.631 201.721 1.00 13.25 94 ALA B CA 1
ATOM 2461 C C . ALA B 2 94 ? 26.581 -21.320 200.434 1.00 12.86 94 ALA B C 1
ATOM 2462 O O . ALA B 2 94 ? 26.649 -20.683 199.373 1.00 15.12 94 ALA B O 1
ATOM 2464 N N . SER B 2 95 ? 26.843 -22.619 200.522 1.00 13.20 95 SER B N 1
ATOM 2465 C CA . SER B 2 95 ? 27.089 -23.413 199.322 1.00 15.03 95 SER B CA 1
ATOM 2466 C C . SER B 2 95 ? 26.313 -24.717 199.380 1.00 14.49 95 SER B C 1
ATOM 2467 O O . SER B 2 95 ? 25.968 -25.203 200.472 1.00 16.07 95 SER B O 1
ATOM 2470 N N . SER B 2 96 ? 26.028 -25.269 198.201 1.00 15.76 96 SER B N 1
ATOM 2471 C CA . SER B 2 96 ? 25.465 -26.610 198.091 1.00 16.40 96 SER B CA 1
ATOM 2472 C C . SER B 2 96 ? 26.188 -27.370 196.990 1.00 17.15 96 SER B C 1
ATOM 2473 O O . SER B 2 96 ? 26.684 -26.777 196.019 1.00 18.66 96 SER B O 1
ATOM 2476 N N . LEU B 2 97 ? 26.239 -28.690 197.148 1.00 18.66 97 LEU B N 1
ATOM 2477 C CA . LEU B 2 97 ? 26.934 -29.536 196.204 1.00 21.79 97 LEU B CA 1
ATOM 2478 C C . LEU B 2 97 ? 26.296 -29.408 194.834 1.00 23.95 97 LEU B C 1
ATOM 2479 O O . LEU B 2 97 ? 26.997 -29.174 193.846 1.00 26.45 97 LEU B O 1
ATOM 2484 N N . GLY B 2 98 ? 24.975 -29.572 194.774 1.00 23.30 98 GLY B N 1
ATOM 2485 C CA . GLY B 2 98 ? 24.241 -29.498 193.498 1.00 25.22 98 GLY B CA 1
ATOM 2486 C C . GLY B 2 98 ? 22.783 -29.065 193.615 1.00 24.00 98 GLY B C 1
ATOM 2487 O O . GLY B 2 98 ? 21.937 -29.533 192.858 1.00 27.91 98 GLY B O 1
ATOM 2488 N N . GLY B 2 99 ? 22.497 -28.170 194.559 1.00 21.11 99 GLY B N 1
ATOM 2489 C CA . GLY B 2 99 ? 21.181 -27.546 194.685 1.00 19.74 99 GLY B CA 1
ATOM 2490 C C . GLY B 2 99 ? 20.269 -28.085 195.772 1.00 17.40 99 GLY B C 1
ATOM 2491 O O . GLY B 2 99 ? 19.075 -27.819 195.748 1.00 18.30 99 GLY B O 1
ATOM 2492 N N . TYR B 2 100 ? 20.827 -28.845 196.713 1.00 16.32 100 TYR B N 1
ATOM 2493 C CA . TYR B 2 100 ? 20.052 -29.409 197.816 1.00 16.49 100 TYR B CA 1
ATOM 2494 C C . TYR B 2 100 ? 20.420 -28.675 199.116 1.00 17.24 100 TYR B C 1
ATOM 2495 O O . TYR B 2 100 ? 20.239 -27.467 199.179 1.00 18.01 100 TYR B O 1
ATOM 2504 N N . GLU B 2 101 ? 20.944 -29.352 200.134 1.00 15.76 101 GLU B N 1
ATOM 2505 C CA . GLU B 2 101 ? 21.192 -28.675 201.411 1.00 13.99 101 GLU B CA 1
ATOM 2506 C C . GLU B 2 101 ? 22.228 -27.565 201.254 1.00 13.97 101 GLU B C 1
ATOM 2507 O O . GLU B 2 101 ? 23.263 -27.752 200.614 1.00 17.16 101 GLU B O 1
ATOM 2513 N N . GLN B 2 102 ? 21.923 -26.410 201.842 1.00 13.38 102 GLN B N 1
ATOM 2514 C CA . GLN B 2 102 ? 22.806 -25.263 201.855 1.00 14.16 102 GLN B CA 1
ATOM 2515 C C . GLN B 2 102 ? 23.538 -25.239 203.181 1.00 14.26 102 GLN B C 1
ATOM 2516 O O . GLN B 2 102 ? 22.922 -25.321 204.256 1.00 16.09 102 GLN B O 1
ATOM 2522 N N . TYR B 2 103 ? 24.851 -25.125 203.095 1.00 15.63 103 TYR B N 1
ATOM 2523 C CA . TYR B 2 103 ? 25.716 -25.055 204.256 1.00 16.95 103 TYR B CA 1
ATOM 2524 C C . TYR B 2 103 ? 26.212 -23.622 204.373 1.00 15.77 103 TYR B C 1
ATOM 2525 O O . TYR B 2 103 ? 26.722 -23.054 203.410 1.00 16.71 103 TYR B O 1
ATOM 2534 N N . PHE B 2 104 ? 26.038 -23.047 205.556 1.00 18.12 104 PHE B N 1
ATOM 2535 C CA . PHE B 2 104 ? 26.282 -21.629 205.783 1.00 16.42 104 PHE B CA 1
ATOM 2536 C C . PHE B 2 104 ? 27.636 -21.367 206.419 1.00 16.83 104 PHE B C 1
ATOM 2537 O O . PHE B 2 104 ? 28.083 -22.113 207.290 1.00 20.71 104 PHE B O 1
ATOM 2545 N N . GLY B 2 105 ? 28.276 -20.288 205.980 1.00 17.04 105 GLY B N 1
ATOM 2546 C CA . GLY B 2 105 ? 29.499 -19.811 206.595 1.00 17.55 105 GLY B CA 1
ATOM 2547 C C . GLY B 2 105 ? 29.213 -19.022 207.862 1.00 17.14 105 GLY B C 1
ATOM 2548 O O . GLY B 2 105 ? 28.060 -18.794 208.215 1.00 19.00 105 GLY B O 1
ATOM 2549 N N . PRO B 2 106 ? 30.273 -18.583 208.543 1.00 16.93 106 PRO B N 1
ATOM 2550 C CA . PRO B 2 106 ? 30.175 -17.891 209.835 1.00 19.64 106 PRO B CA 1
ATOM 2551 C C . PRO B 2 106 ? 29.860 -16.392 209.705 1.00 18.94 106 PRO B C 1
ATOM 2552 O O . PRO B 2 106 ? 29.687 -15.715 210.712 1.00 23.64 106 PRO B O 1
ATOM 2556 N N . GLY B 2 107 ? 29.813 -15.877 208.476 1.00 17.21 107 GLY B N 1
ATOM 2557 C CA . GLY B 2 107 ? 29.389 -14.511 208.233 1.00 16.57 107 GLY B CA 1
ATOM 2558 C C . GLY B 2 107 ? 30.480 -13.456 208.298 1.00 17.52 107 GLY B C 1
ATOM 2559 O O . GLY B 2 107 ? 31.545 -13.664 208.882 1.00 18.41 107 GLY B O 1
ATOM 2560 N N . THR B 2 108 ? 30.196 -12.324 207.666 1.00 16.41 108 THR B N 1
ATOM 2561 C CA . THR B 2 108 ? 30.945 -11.088 207.848 1.00 15.65 108 THR B CA 1
ATOM 2562 C C . THR B 2 108 ? 29.989 -10.078 208.461 1.00 15.52 108 THR B C 1
ATOM 2563 O O . THR B 2 108 ? 28.937 -9.778 207.878 1.00 15.52 108 THR B O 1
ATOM 2567 N N . ARG B 2 109 ? 30.344 -9.550 209.631 1.00 14.61 109 ARG B N 1
ATOM 2568 C CA . ARG B 2 109 ? 29.530 -8.523 210.255 1.00 14.83 109 ARG B CA 1
ATOM 2569 C C . ARG B 2 109 ? 30.075 -7.162 209.867 1.00 14.63 109 ARG B C 1
ATOM 2570 O O . ARG B 2 109 ? 31.208 -6.814 210.202 1.00 16.02 109 ARG B O 1
ATOM 2578 N N . LEU B 2 110 ? 29.256 -6.415 209.129 1.00 13.40 110 LEU B N 1
ATOM 2579 C CA . LEU B 2 110 ? 29.614 -5.093 208.618 1.00 13.65 110 LEU B CA 1
ATOM 2580 C C . LEU B 2 110 ? 28.905 -4.023 209.425 1.00 13.58 110 LEU B C 1
ATOM 2581 O O . LEU B 2 110 ? 27.681 -4.061 209.558 1.00 15.16 110 LEU B O 1
ATOM 2586 N N . THR B 2 111 ? 29.666 -3.058 209.931 1.00 13.13 111 THR B N 1
ATOM 2587 C CA . THR B 2 111 ? 29.107 -1.790 210.378 1.00 14.85 111 THR B CA 1
ATOM 2588 C C . THR B 2 111 ? 29.637 -0.663 209.496 1.00 13.65 111 THR B C 1
ATOM 2589 O O . THR B 2 111 ? 30.844 -0.493 209.338 1.00 14.30 111 THR B O 1
ATOM 2593 N N . VAL B 2 112 ? 28.711 0.093 208.917 1.00 13.77 112 VAL B N 1
ATOM 2594 C CA . VAL B 2 112 ? 29.035 1.295 208.175 1.00 14.12 112 VAL B CA 1
ATOM 2595 C C . VAL B 2 112 ? 28.763 2.486 209.093 1.00 14.85 112 VAL B C 1
ATOM 2596 O O . VAL B 2 112 ? 27.630 2.698 209.530 1.00 17.43 112 VAL B O 1
ATOM 2600 N N . THR B 2 113 ? 29.819 3.241 209.390 1.00 16.22 113 THR B N 1
ATOM 2601 C CA . THR B 2 113 ? 29.747 4.407 210.256 1.00 18.73 113 THR B CA 1
ATOM 2602 C C . THR B 2 113 ? 29.722 5.709 209.450 1.00 18.46 113 THR B C 1
ATOM 2603 O O . THR B 2 113 ? 30.231 5.772 208.324 1.00 20.35 113 THR B O 1
ATOM 2607 N N . GLU B 2 114 ? 29.170 6.754 210.065 1.00 21.12 114 GLU B N 1
ATOM 2608 C CA . GLU B 2 114 ? 29.166 8.094 209.482 1.00 22.37 114 GLU B CA 1
ATOM 2609 C C . GLU B 2 114 ? 30.577 8.656 209.297 1.00 24.74 114 GLU B C 1
ATOM 2610 O O . GLU B 2 114 ? 30.832 9.408 208.360 1.00 29.46 114 GLU B O 1
ATOM 2613 N N . ASP B 2 115 ? 31.481 8.297 210.203 1.00 27.78 115 ASP B N 1
ATOM 2614 C CA . ASP B 2 115 ? 32.822 8.879 210.267 1.00 32.73 115 ASP B CA 1
ATOM 2615 C C . ASP B 2 115 ? 33.672 7.975 211.146 1.00 28.78 115 ASP B C 1
ATOM 2616 O O . ASP B 2 115 ? 33.208 7.510 212.180 1.00 29.29 115 ASP B O 1
ATOM 2621 N N . LEU B 2 116 ? 34.917 7.726 210.745 1.00 30.61 116 LEU B N 1
ATOM 2622 C CA . LEU B 2 116 ? 35.782 6.846 211.527 1.00 29.91 116 LEU B CA 1
ATOM 2623 C C . LEU B 2 116 ? 36.128 7.442 212.892 1.00 28.36 116 LEU B C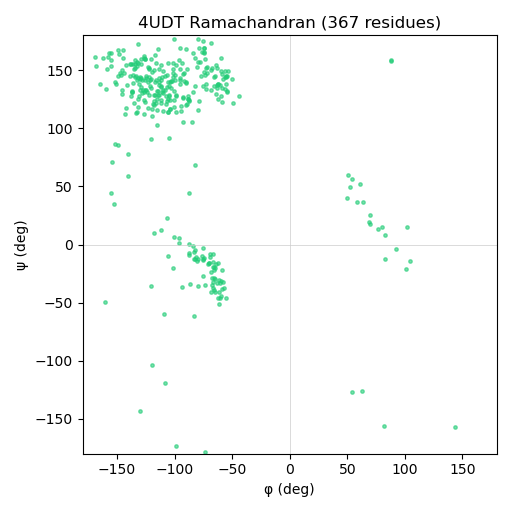 1
ATOM 2624 O O . LEU B 2 116 ? 36.512 6.709 213.800 1.00 29.51 116 LEU B O 1
ATOM 2629 N N . LYS B 2 117 ? 35.970 8.760 213.045 1.00 30.19 117 LYS B N 1
ATOM 2630 C CA . LYS B 2 117 ? 36.168 9.412 214.344 1.00 31.35 117 LYS B CA 1
ATOM 2631 C C . LYS B 2 117 ? 35.115 8.993 215.386 1.00 29.65 117 LYS B C 1
ATOM 2632 O O . LYS B 2 117 ? 35.241 9.333 216.559 1.00 30.88 117 LYS B O 1
ATOM 2638 N N . ASN B 2 118 ? 34.090 8.257 214.957 1.00 27.60 118 ASN B N 1
ATOM 2639 C CA . ASN B 2 118 ? 33.104 7.667 215.865 1.00 28.32 118 ASN B CA 1
ATOM 2640 C C . ASN B 2 118 ? 33.537 6.334 216.488 1.00 24.71 118 ASN B C 1
ATOM 2641 O O . ASN B 2 118 ? 32.850 5.797 217.352 1.00 24.34 118 ASN B O 1
ATOM 2646 N N . VAL B 2 119 ? 34.669 5.803 216.041 1.00 22.27 119 VAL B N 1
ATOM 2647 C CA . VAL B 2 119 ? 35.120 4.487 216.466 1.00 19.90 119 VAL B CA 1
ATOM 2648 C C . VAL B 2 119 ? 35.957 4.624 217.739 1.00 18.65 119 VAL B C 1
ATOM 2649 O O . VAL B 2 119 ? 36.905 5.404 217.782 1.00 18.51 119 VAL B O 1
ATOM 2653 N N . PHE B 2 120 ? 35.589 3.856 218.763 1.00 17.75 120 PHE B N 1
ATOM 2654 C CA . PHE B 2 120 ? 36.284 3.853 220.058 1.00 18.49 120 PHE B CA 1
ATOM 2655 C C . PHE B 2 120 ? 36.351 2.438 220.620 1.00 16.06 120 PHE B C 1
ATOM 2656 O O . PHE B 2 120 ? 35.350 1.716 220.604 1.00 16.96 120 PHE B O 1
ATOM 2664 N N . PRO B 2 121 ? 37.509 2.052 221.168 1.00 17.35 121 PRO B N 1
ATOM 2665 C CA . PRO B 2 121 ? 37.563 0.781 221.866 1.00 16.54 121 PRO B CA 1
ATOM 2666 C C . PRO B 2 121 ? 36.896 0.899 223.241 1.00 15.99 121 PRO B C 1
ATOM 2667 O O . PRO B 2 121 ? 36.668 2.009 223.731 1.00 17.46 121 PRO B O 1
ATOM 2671 N N . PRO B 2 122 ? 36.598 -0.239 223.872 1.00 15.78 122 PRO B N 1
ATOM 2672 C CA . PRO B 2 122 ? 35.975 -0.229 225.189 1.00 14.90 122 PRO B CA 1
ATOM 2673 C C . PRO B 2 122 ? 36.914 0.209 226.304 1.00 15.35 122 PRO B C 1
ATOM 2674 O O . PRO B 2 122 ? 38.116 -0.028 226.240 1.00 17.09 122 PRO B O 1
ATOM 2678 N N . GLU B 2 123 ? 36.347 0.871 227.308 1.00 15.89 123 GLU B N 1
ATOM 2679 C CA . GLU B 2 123 ? 36.953 0.929 228.627 1.00 16.29 123 GLU B CA 1
ATOM 2680 C C . GLU B 2 123 ? 36.391 -0.265 229.383 1.00 15.09 123 GLU B C 1
ATOM 2681 O O . GLU B 2 123 ? 35.207 -0.574 229.238 1.00 17.75 123 GLU B O 1
ATOM 2687 N N . VAL B 2 124 ? 37.231 -0.943 230.169 1.00 13.84 124 VAL B N 1
ATOM 2688 C CA . VAL B 2 124 ? 36.812 -2.163 230.857 1.00 12.54 124 VAL B CA 1
ATOM 2689 C C . VAL B 2 124 ? 37.126 -2.033 232.344 1.00 12.42 124 VAL B C 1
ATOM 2690 O O . VAL B 2 124 ? 38.221 -1.610 232.703 1.00 13.77 124 VAL B O 1
ATOM 2694 N N . ALA B 2 125 ? 36.148 -2.381 233.179 1.00 13.70 125 ALA B N 1
ATOM 2695 C CA . ALA B 2 125 ? 36.318 -2.358 234.633 1.00 12.91 125 ALA B CA 1
ATOM 2696 C C . ALA B 2 125 ? 35.730 -3.614 235.246 1.00 13.58 125 ALA B C 1
ATOM 2697 O O . ALA B 2 125 ? 34.734 -4.143 234.744 1.00 15.37 125 ALA B O 1
ATOM 2699 N N A VAL B 2 126 ? 36.356 -4.083 236.324 0.50 14.16 126 VAL B N 1
ATOM 2700 N N B VAL B 2 126 ? 36.338 -4.088 236.328 0.50 14.18 126 VAL B N 1
ATOM 2701 C CA A VAL B 2 126 ? 35.844 -5.199 237.102 0.50 14.03 126 VAL B CA 1
ATOM 2702 C CA B VAL B 2 126 ? 35.782 -5.204 237.067 0.50 14.09 126 VAL B CA 1
ATOM 2703 C C A VAL B 2 126 ? 35.399 -4.652 238.455 0.50 15.17 126 VAL B C 1
ATOM 2704 C C B VAL B 2 126 ? 35.419 -4.711 238.464 0.50 15.45 126 VAL B C 1
ATOM 2705 O O A VAL B 2 126 ? 36.102 -3.836 239.066 0.50 15.85 126 VAL B O 1
ATOM 2706 O O B VAL B 2 126 ? 36.197 -4.001 239.112 0.50 16.92 126 VAL B O 1
ATOM 2713 N N . PHE B 2 127 ? 34.215 -5.080 238.891 1.00 13.82 127 PHE B N 1
ATOM 2714 C CA . PHE B 2 127 ? 33.657 -4.697 240.171 1.00 13.86 127 PHE B CA 1
ATOM 2715 C C . PHE B 2 127 ? 33.657 -5.934 241.037 1.00 14.82 127 PHE B C 1
ATOM 2716 O O . PHE B 2 127 ? 33.245 -7.018 240.592 1.00 16.02 127 PHE B O 1
ATOM 2724 N N . VAL B 2 128 ? 34.138 -5.771 242.265 1.00 17.49 128 VAL B N 1
ATOM 2725 C CA . VAL B 2 128 ? 34.430 -6.915 243.101 1.00 17.34 128 VAL B CA 1
ATOM 2726 C C . VAL B 2 128 ? 33.250 -7.266 243.999 1.00 16.66 128 VAL B C 1
ATOM 2727 O O . VAL B 2 128 ? 32.397 -6.417 244.288 1.00 18.93 128 VAL B O 1
ATOM 2731 N N . PRO B 2 129 ? 33.188 -8.528 244.440 1.00 17.03 129 PRO B N 1
ATOM 2732 C CA . PRO B 2 129 ? 32.015 -9.001 245.164 1.00 16.49 129 PRO B CA 1
ATOM 2733 C C . PRO B 2 129 ? 31.648 -8.204 246.417 1.00 18.89 129 PRO B C 1
ATOM 2734 O O . PRO B 2 129 ? 32.513 -7.687 247.115 1.00 20.58 129 PRO B O 1
ATOM 2738 N N . SER B 2 130 ? 30.343 -8.100 246.630 1.00 20.30 130 SER B N 1
ATOM 2739 C CA . SER B 2 130 ? 29.715 -7.504 247.802 1.00 21.49 130 SER B CA 1
ATOM 2740 C C . SER B 2 130 ? 29.946 -8.345 249.063 1.00 21.23 130 SER B C 1
ATOM 2741 O O . SER B 2 130 ? 29.747 -9.558 249.055 1.00 21.89 130 SER B O 1
ATOM 2744 N N . GLU B 2 131 ? 30.339 -7.697 250.155 1.00 25.00 131 GLU B N 1
ATOM 2745 C CA . GLU B 2 131 ? 30.404 -8.374 251.454 1.00 26.87 131 GLU B CA 1
ATOM 2746 C C . GLU B 2 131 ? 29.031 -8.926 251.852 1.00 22.31 131 GLU B C 1
ATOM 2747 O O . GLU B 2 131 ? 28.928 -10.016 252.407 1.00 24.54 131 GLU B O 1
ATOM 2749 N N . ALA B 2 132 ? 27.983 -8.170 251.544 1.00 23.17 132 ALA B N 1
ATOM 2750 C CA . ALA B 2 132 ? 26.622 -8.583 251.836 1.00 23.56 132 ALA B CA 1
ATOM 2751 C C . ALA B 2 132 ? 26.221 -9.826 251.038 1.00 21.83 132 ALA B C 1
ATOM 2752 O O . ALA B 2 132 ? 25.565 -10.715 251.575 1.00 22.60 132 ALA B O 1
ATOM 2754 N N . GLU B 2 133 ? 26.607 -9.904 249.763 1.00 19.91 133 GLU B N 1
ATOM 2755 C CA . GLU B 2 133 ? 26.364 -11.127 248.992 1.00 19.05 133 GLU B CA 1
ATOM 2756 C C . GLU B 2 133 ? 27.071 -12.319 249.615 1.00 19.25 133 GLU B C 1
ATOM 2757 O O . GLU B 2 133 ? 26.484 -13.394 249.757 1.00 21.17 133 GLU B O 1
ATOM 2763 N N . ILE B 2 134 ? 28.338 -12.123 249.970 1.00 18.98 134 ILE B N 1
ATOM 2764 C CA . ILE B 2 134 ? 29.148 -13.191 250.546 1.00 21.48 134 ILE B CA 1
ATOM 2765 C C . ILE B 2 134 ? 28.507 -13.705 251.846 1.00 23.45 134 ILE B C 1
ATOM 2766 O O . ILE B 2 134 ? 28.403 -14.912 252.059 1.00 25.71 134 ILE B O 1
ATOM 2771 N N . SER B 2 135 ? 28.062 -12.784 252.694 1.00 25.76 135 SER B N 1
ATOM 2772 C CA . SER B 2 135 ? 27.421 -13.135 253.967 1.00 26.86 135 SER B CA 1
ATOM 2773 C C . SER B 2 135 ? 26.085 -13.859 253.768 1.00 25.98 135 SER B C 1
ATOM 2774 O O . SER B 2 135 ? 25.755 -14.790 254.500 1.00 28.75 135 SER B O 1
ATOM 2777 N N . HIS B 2 136 ? 25.317 -13.417 252.778 1.00 25.25 136 HIS B N 1
ATOM 2778 C CA . HIS B 2 136 ? 23.965 -13.934 252.559 1.00 24.79 136 HIS B CA 1
ATOM 2779 C C . HIS B 2 136 ? 23.926 -15.283 251.829 1.00 24.89 136 HIS B C 1
ATOM 2780 O O . HIS B 2 136 ? 23.067 -16.120 252.102 1.00 27.60 136 HIS B O 1
ATOM 2787 N N . THR B 2 137 ? 24.843 -15.473 250.886 1.00 21.95 137 THR B N 1
ATOM 2788 C CA . THR B 2 137 ? 24.777 -16.594 249.935 1.00 21.88 137 THR B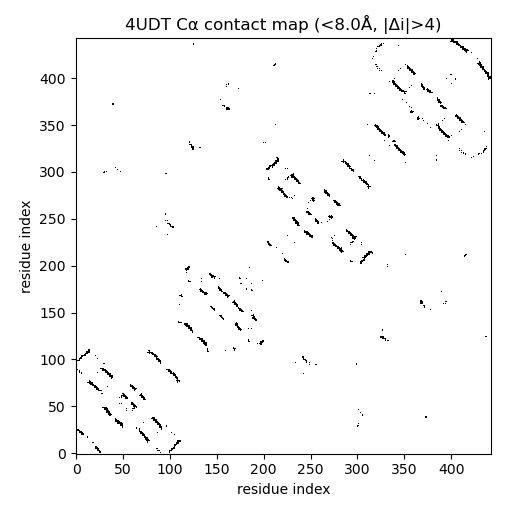 CA 1
ATOM 2789 C C . THR B 2 137 ? 25.971 -17.550 249.927 1.00 22.05 137 THR B C 1
ATOM 2790 O O . THR B 2 137 ? 25.878 -18.636 249.346 1.00 25.35 137 THR B O 1
ATOM 2794 N N A GLN B 2 138 ? 27.082 -17.153 250.546 0.50 21.74 138 GLN B N 1
ATOM 2795 N N B GLN B 2 138 ? 27.070 -17.139 250.564 0.50 21.99 138 GLN B N 1
ATOM 2796 C CA A GLN B 2 138 ? 28.344 -17.904 250.468 0.50 22.30 138 GLN B CA 1
ATOM 2797 C CA B GLN B 2 138 ? 28.367 -17.827 250.478 0.50 22.90 138 GLN B CA 1
ATOM 2798 C C A GLN B 2 138 ? 28.886 -17.980 249.035 0.50 21.14 138 GLN B C 1
ATOM 2799 C C B GLN B 2 138 ? 28.842 -17.999 249.035 0.50 21.46 138 GLN B C 1
ATOM 2800 O O A GLN B 2 138 ? 29.714 -18.840 248.718 0.50 20.63 138 GLN B O 1
ATOM 2801 O O B GLN B 2 138 ? 29.560 -1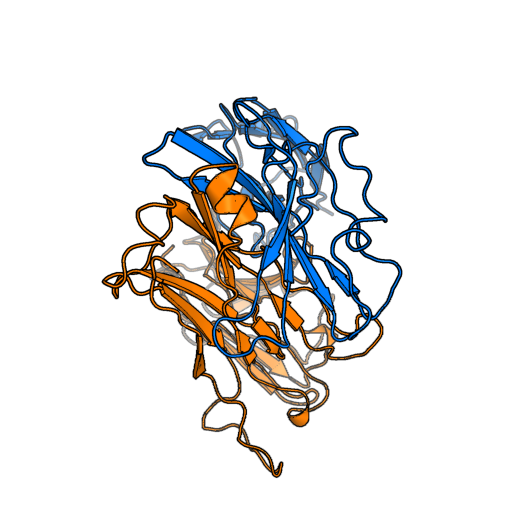8.948 248.710 0.50 22.53 138 GLN B O 1
ATOM 2812 N N . LYS B 2 139 ? 28.424 -17.064 248.187 1.00 20.17 139 LYS B N 1
ATOM 2813 C CA . LYS B 2 139 ? 28.881 -16.976 246.815 1.00 18.10 139 LYS B CA 1
ATOM 2814 C C . LYS B 2 139 ? 29.343 -15.541 246.577 1.00 17.27 139 LYS B C 1
ATOM 2815 O O . LYS B 2 139 ? 29.030 -14.632 247.344 1.00 18.30 139 LYS B O 1
ATOM 2821 N N . ALA B 2 140 ? 30.087 -15.349 245.502 1.00 16.71 140 ALA B N 1
ATOM 2822 C CA . ALA B 2 140 ? 30.709 -14.077 245.217 1.00 15.53 140 ALA B CA 1
ATOM 2823 C C . ALA B 2 140 ? 30.656 -13.834 243.714 1.00 14.85 140 ALA B C 1
ATOM 2824 O O . ALA B 2 140 ? 31.210 -14.619 242.938 1.00 15.10 140 ALA B O 1
ATOM 2826 N N . THR B 2 141 ? 29.959 -12.769 243.322 1.00 13.35 141 THR B N 1
ATOM 2827 C CA . THR B 2 141 ? 29.816 -12.384 241.929 1.00 13.24 141 THR B CA 1
ATOM 2828 C C . THR B 2 141 ? 30.699 -11.198 241.582 1.00 12.68 141 THR B C 1
ATOM 2829 O O . THR B 2 141 ? 30.626 -10.144 242.206 1.00 15.84 141 THR B O 1
ATOM 2833 N N . LEU B 2 142 ? 31.530 -11.387 240.562 1.00 12.58 142 LEU B N 1
ATOM 2834 C CA . LEU B 2 142 ? 32.291 -10.307 239.945 1.00 11.78 142 LEU B CA 1
ATOM 2835 C C . LEU B 2 142 ? 31.520 -9.801 238.739 1.00 11.56 142 LEU B C 1
ATOM 2836 O O . LEU B 2 142 ? 30.897 -10.596 238.040 1.00 13.63 142 LEU B O 1
ATOM 2841 N N . VAL B 2 143 ? 31.539 -8.491 238.519 1.00 12.25 143 VAL B N 1
ATOM 2842 C CA . VAL B 2 143 ? 30.893 -7.896 237.348 1.00 12.81 143 VAL B CA 1
ATOM 2843 C C . VAL B 2 143 ? 31.942 -7.211 236.489 1.00 12.38 143 VAL B C 1
ATOM 2844 O O . VAL B 2 143 ? 32.745 -6.429 236.984 1.00 13.86 143 VAL B O 1
ATOM 2848 N N . CYS B 2 144 ? 31.933 -7.541 235.201 1.00 11.75 144 CYS B N 1
ATOM 2849 C CA . CYS B 2 144 ? 32.740 -6.838 234.221 1.00 13.00 144 CYS B CA 1
ATOM 2850 C C . CYS B 2 144 ? 31.829 -5.885 233.448 1.00 13.88 144 CYS B C 1
ATOM 2851 O O . CYS B 2 144 ? 30.745 -6.276 233.011 1.00 14.93 144 CYS B O 1
ATOM 2854 N N A LEU B 2 145 ? 32.299 -4.661 233.256 0.50 12.97 145 LEU B N 1
ATOM 2855 N N B LEU B 2 145 ? 32.241 -4.621 233.351 0.50 12.76 145 LEU B N 1
ATOM 2856 C CA A LEU B 2 145 ? 31.560 -3.656 232.521 0.50 13.31 145 LEU B CA 1
ATOM 2857 C CA B LEU B 2 145 ? 31.571 -3.628 232.508 0.50 13.52 145 LEU B CA 1
ATOM 2858 C C A LEU B 2 145 ? 32.455 -3.055 231.440 0.50 13.13 145 LEU B C 1
ATOM 2859 C C B LEU B 2 145 ? 32.524 -3.156 231.426 0.50 13.10 145 LEU B C 1
ATOM 2860 O O A LEU B 2 145 ? 33.471 -2.424 231.754 0.50 14.22 145 LEU B O 1
ATOM 2861 O O B LEU B 2 145 ? 33.641 -2.717 231.726 0.50 13.23 145 LEU B O 1
ATOM 2870 N N . ALA B 2 146 ? 32.084 -3.290 230.178 1.00 12.61 146 ALA B N 1
ATOM 2871 C CA . ALA B 2 146 ? 32.763 -2.709 229.023 1.00 13.52 146 ALA B CA 1
ATOM 2872 C C . ALA B 2 146 ? 31.884 -1.572 228.508 1.00 13.92 146 ALA B C 1
ATOM 2873 O O . ALA B 2 146 ? 30.706 -1.771 228.215 1.00 16.48 146 ALA B O 1
ATOM 2875 N N . THR B 2 147 ? 32.448 -0.376 228.444 1.00 14.75 147 THR B N 1
ATOM 2876 C CA . THR B 2 147 ? 31.666 0.818 228.137 1.00 16.68 147 THR B CA 1
ATOM 2877 C C . THR B 2 147 ? 32.326 1.672 227.071 1.00 17.12 147 THR B C 1
ATOM 2878 O O . THR B 2 147 ? 33.530 1.601 226.857 1.00 17.16 147 THR B O 1
ATOM 2882 N N . GLY B 2 148 ? 31.499 2.477 226.413 1.00 16.47 148 GLY B N 1
ATOM 2883 C CA . GLY B 2 148 ? 31.958 3.501 225.491 1.00 19.98 148 GLY B CA 1
ATOM 2884 C C . GLY B 2 148 ? 32.562 3.034 224.184 1.00 18.91 148 GLY B C 1
ATOM 2885 O O . GLY B 2 148 ? 33.341 3.767 223.577 1.00 21.49 148 GLY B O 1
ATOM 2886 N N . PHE B 2 149 ? 32.197 1.842 223.720 1.00 17.06 149 PHE B N 1
ATOM 2887 C CA . PHE B 2 149 ? 32.794 1.304 222.497 1.00 17.64 149 PHE B CA 1
ATOM 2888 C C . PHE B 2 149 ? 31.881 1.464 221.301 1.00 16.11 149 PHE B C 1
ATOM 2889 O O . PHE B 2 149 ? 30.664 1.471 221.415 1.00 17.95 149 PHE B O 1
ATOM 2897 N N . TYR B 2 150 ? 32.509 1.572 220.143 1.00 17.53 150 TYR B N 1
ATOM 2898 C CA . TYR B 2 150 ? 31.799 1.595 218.872 1.00 19.10 150 TYR B CA 1
ATOM 2899 C C . TYR B 2 150 ? 32.786 1.208 217.773 1.00 18.92 150 TYR B C 1
ATOM 2900 O O . TYR B 2 150 ? 33.890 1.724 217.754 1.00 18.98 150 TYR B O 1
ATOM 2909 N N . PRO B 2 151 ? 32.400 0.304 216.855 1.00 20.27 151 PRO B N 1
ATOM 2910 C CA . PRO B 2 151 ? 31.118 -0.373 216.716 1.00 19.70 151 PRO B CA 1
ATOM 2911 C C . PRO B 2 151 ? 30.927 -1.441 217.792 1.00 18.23 151 PRO B C 1
ATOM 2912 O O . PRO B 2 151 ? 31.802 -1.617 218.659 1.00 22.15 151 PRO B O 1
ATOM 2916 N N . ASP B 2 152 ? 29.804 -2.153 217.748 1.00 16.65 152 ASP B N 1
ATOM 2917 C CA . ASP B 2 152 ? 29.500 -3.172 218.765 1.00 18.11 152 ASP B CA 1
ATOM 2918 C C . ASP B 2 152 ? 30.122 -4.545 218.500 1.00 19.33 152 ASP B C 1
ATOM 2919 O O . ASP B 2 152 ? 29.528 -5.565 218.837 1.00 28.92 152 ASP B O 1
ATOM 2924 N N A HIS B 2 153 ? 31.334 -4.559 217.959 0.50 17.26 153 HIS B N 1
ATOM 2925 N N B HIS B 2 153 ? 31.319 -4.546 217.902 0.50 17.48 153 HIS B N 1
ATOM 2926 C CA A HIS B 2 153 ? 31.997 -5.784 217.545 0.50 18.80 153 HIS B CA 1
ATOM 2927 C CA B HIS B 2 153 ? 32.050 -5.759 217.531 0.50 17.31 153 HIS B CA 1
ATOM 2928 C C A HIS B 2 153 ? 33.005 -6.187 218.613 0.50 16.91 153 HIS B C 1
ATOM 2929 C C B HIS B 2 153 ? 33.005 -6.134 218.655 0.50 16.23 153 HIS B C 1
ATOM 2930 O O A HIS B 2 153 ? 34.195 -5.870 218.528 0.50 17.53 153 HIS B O 1
ATOM 2931 O O B HIS B 2 153 ? 34.176 -5.739 218.648 0.50 16.07 153 HIS B O 1
ATOM 2944 N N . VAL B 2 154 ? 32.502 -6.887 219.624 1.00 17.39 154 VAL B N 1
ATOM 2945 C CA . VAL B 2 154 ? 33.305 -7.297 220.781 1.00 16.45 154 VAL B CA 1
ATOM 2946 C C . VAL B 2 154 ? 33.052 -8.754 221.168 1.00 16.11 154 VAL B C 1
ATOM 2947 O O . VAL B 2 154 ? 32.011 -9.326 220.848 1.00 19.06 154 VAL B O 1
ATOM 2951 N N . GLU B 2 155 ? 34.039 -9.343 221.837 1.00 14.04 155 GLU B N 1
ATOM 2952 C CA . GLU B 2 155 ? 33.913 -10.670 222.413 1.00 14.01 155 GLU B CA 1
ATOM 2953 C C . GLU B 2 155 ? 34.491 -10.610 223.828 1.00 14.55 155 GLU B C 1
ATOM 2954 O O . GLU B 2 155 ? 35.652 -10.257 224.009 1.00 15.10 155 GLU B O 1
ATOM 2960 N N . LEU B 2 156 ? 33.672 -10.948 224.819 1.00 13.34 156 LEU B N 1
ATOM 2961 C CA . LEU B 2 156 ? 34.080 -10.905 226.221 1.00 13.61 156 LEU B CA 1
ATOM 2962 C C . LEU B 2 156 ? 34.328 -12.323 226.724 1.00 12.50 156 LEU B C 1
ATOM 2963 O O . LEU B 2 156 ? 33.522 -13.224 226.484 1.00 14.97 156 LEU B O 1
ATOM 2968 N N . SER B 2 157 ? 35.419 -12.498 227.466 1.00 11.34 157 SER B N 1
ATOM 2969 C CA . SER B 2 157 ? 35.723 -13.763 228.107 1.00 11.43 157 SER B CA 1
ATOM 2970 C C . SER B 2 157 ? 36.272 -13.544 229.523 1.00 10.92 157 SER B C 1
ATOM 2971 O O . SER B 2 157 ? 36.846 -12.500 229.811 1.00 12.33 157 SER B O 1
ATOM 2974 N N . TRP B 2 158 ? 36.117 -14.555 230.369 1.00 11.72 158 TRP B N 1
ATOM 2975 C CA . TRP B 2 158 ? 36.662 -14.530 231.715 1.00 11.13 158 TRP B CA 1
ATOM 2976 C C . TRP B 2 158 ? 37.764 -15.563 231.888 1.00 11.27 158 TRP B C 1
ATOM 2977 O O . TRP B 2 158 ? 37.699 -16.683 231.355 1.00 12.02 158 TRP B O 1
ATOM 2988 N N . TRP B 2 159 ? 38.762 -15.174 232.668 1.00 10.79 159 TRP B N 1
ATOM 2989 C CA . TRP B 2 159 ? 39.958 -15.967 232.879 1.00 10.30 159 TRP B CA 1
ATOM 2990 C C . TRP B 2 159 ? 40.247 -16.044 234.376 1.00 11.78 159 TRP B C 1
ATOM 2991 O O . TRP B 2 159 ? 40.341 -15.024 235.049 1.00 13.31 159 TRP B O 1
ATOM 3002 N N . VAL B 2 160 ? 40.364 -17.261 234.879 1.00 12.12 160 VAL B N 1
ATOM 3003 C CA . VAL B 2 160 ? 40.644 -17.501 236.285 1.00 11.56 160 VAL B CA 1
ATOM 3004 C C . VAL B 2 160 ? 41.988 -18.221 236.351 1.00 12.02 160 VAL B C 1
ATOM 3005 O O . VAL B 2 160 ? 42.161 -19.285 235.754 1.00 13.76 160 VAL B O 1
ATOM 3009 N N . ASN B 2 161 ? 42.948 -17.598 237.024 1.00 13.44 161 ASN B N 1
ATOM 3010 C CA . ASN B 2 161 ? 44.298 -18.122 237.107 1.00 14.00 161 ASN B CA 1
ATOM 3011 C C . ASN B 2 161 ? 44.895 -18.500 235.749 1.00 14.08 161 ASN B C 1
ATOM 3012 O O . ASN B 2 161 ? 45.590 -19.489 235.600 1.00 16.26 161 ASN B O 1
ATOM 3017 N N . GLY B 2 162 ? 44.625 -17.660 234.761 1.00 13.95 162 GLY B N 1
ATOM 3018 C CA . GLY B 2 162 ? 45.190 -17.834 233.426 1.00 15.40 162 GLY B CA 1
ATOM 3019 C C . GLY B 2 162 ? 44.506 -18.860 232.551 1.00 15.03 162 GLY B C 1
ATOM 3020 O O . GLY B 2 162 ? 45.056 -19.238 231.529 1.00 17.79 162 GLY B O 1
ATOM 3021 N N . LYS B 2 163 ? 43.304 -19.284 232.921 1.00 14.69 163 LYS B N 1
ATOM 3022 C CA . LYS B 2 163 ? 42.551 -20.256 232.144 1.00 14.20 163 LYS B CA 1
ATOM 3023 C C . LYS B 2 163 ? 41.129 -19.748 231.902 1.00 12.45 163 LYS B C 1
ATOM 3024 O O . LYS B 2 163 ? 40.472 -19.237 232.808 1.00 13.63 163 LYS B O 1
ATOM 3030 N N . GLU B 2 164 ? 40.676 -19.845 230.655 1.00 13.67 164 GLU B N 1
ATOM 3031 C CA . GLU B 2 164 ? 39.342 -19.379 230.304 1.00 13.16 164 GLU B CA 1
ATOM 3032 C C . GLU B 2 164 ? 38.307 -20.239 231.002 1.00 15.45 164 GLU B C 1
ATOM 3033 O O . GLU B 2 164 ? 38.426 -21.473 231.019 1.00 19.28 164 GLU B O 1
ATOM 3039 N N . VAL B 2 165 ? 37.286 -19.589 231.553 1.00 14.39 165 VAL B N 1
ATOM 3040 C CA . VAL B 2 165 ? 36.220 -20.303 232.231 1.00 15.52 165 VAL B CA 1
ATOM 3041 C C . VAL B 2 165 ? 34.883 -20.037 231.560 1.00 16.15 165 VAL B C 1
ATOM 3042 O O . VAL B 2 165 ? 34.649 -18.959 231.020 1.00 18.35 165 VAL B O 1
ATOM 3046 N N . HIS B 2 166 ? 34.011 -21.039 231.618 1.00 17.47 166 HIS B N 1
ATOM 3047 C CA . HIS B 2 166 ? 32.652 -20.927 231.097 1.00 19.82 166 HIS B CA 1
ATOM 3048 C C . HIS B 2 166 ? 31.634 -21.168 232.198 1.00 17.99 166 HIS B C 1
ATOM 3049 O O . HIS B 2 166 ? 30.581 -20.516 232.251 1.00 20.47 166 HIS B O 1
ATOM 3056 N N . SER B 2 167 ? 31.953 -22.080 233.106 1.00 17.70 167 SER B N 1
ATOM 3057 C CA . SER B 2 167 ? 31.090 -22.322 234.250 1.00 19.79 167 SER B CA 1
ATOM 3058 C C . SER B 2 167 ? 30.988 -21.058 235.096 1.00 17.07 167 SER B C 1
ATOM 3059 O O . SER B 2 167 ? 31.981 -20.375 235.336 1.00 18.86 167 SER B O 1
ATOM 3062 N N . GLY B 2 168 ? 29.780 -20.759 235.551 1.00 16.53 168 GLY B N 1
ATOM 3063 C CA . GLY B 2 168 ? 29.565 -19.631 236.431 1.00 15.82 168 GLY B CA 1
ATOM 3064 C C . GLY B 2 168 ? 29.569 -18.273 235.747 1.00 13.34 168 GLY B C 1
ATOM 3065 O O . GLY B 2 168 ? 29.624 -17.260 236.426 1.00 13.96 168 GLY B O 1
ATOM 3066 N N . VAL B 2 169 ? 29.485 -18.246 234.416 1.00 12.63 169 VAL B N 1
ATOM 3067 C CA . VAL B 2 169 ? 29.550 -17.005 233.636 1.00 11.19 169 VAL B CA 1
ATOM 3068 C C . VAL B 2 169 ? 28.239 -16.779 232.900 1.00 11.95 169 VAL B C 1
ATOM 3069 O O . VAL B 2 169 ? 27.653 -17.699 232.362 1.00 13.72 169 VAL B O 1
ATOM 3073 N N . CYS B 2 170 ? 27.801 -15.535 232.834 1.00 12.83 170 CYS B N 1
ATOM 3074 C CA . CYS B 2 170 ? 26.915 -15.154 231.731 1.00 14.16 170 CYS B CA 1
ATOM 3075 C C . CYS B 2 170 ? 27.131 -13.727 231.306 1.00 13.38 170 CYS B C 1
ATOM 3076 O O . CYS B 2 170 ? 27.450 -12.850 232.122 1.00 15.02 170 CYS B O 1
ATOM 3079 N N . THR B 2 171 ? 26.970 -13.517 230.008 1.00 14.72 171 THR B N 1
ATOM 3080 C CA . THR B 2 171 ? 27.235 -12.236 229.381 1.00 13.17 171 THR B CA 1
ATOM 3081 C C . THR B 2 171 ? 25.981 -11.777 228.689 1.00 16.43 171 THR B C 1
ATOM 3082 O O . THR B 2 171 ? 25.255 -12.599 228.137 1.00 20.98 171 THR B O 1
ATOM 3086 N N . ASP B 2 172 ? 25.727 -10.471 228.706 1.00 16.58 172 ASP B N 1
ATOM 3087 C CA . ASP B 2 172 ? 24.570 -9.933 228.002 1.00 19.25 172 ASP B CA 1
ATOM 3088 C C . ASP B 2 172 ? 24.688 -10.371 226.530 1.00 21.00 172 ASP B C 1
ATOM 3089 O O . ASP B 2 172 ? 25.757 -10.250 225.936 1.00 24.38 172 ASP B O 1
ATOM 3094 N N . PRO B 2 173 ? 23.595 -10.873 225.943 1.00 26.69 173 PRO B N 1
ATOM 3095 C CA . PRO B 2 173 ? 23.624 -11.349 224.561 1.00 30.71 173 PRO B CA 1
ATOM 3096 C C . PRO B 2 173 ? 23.827 -10.215 223.567 1.00 30.85 173 PRO B C 1
ATOM 3097 O O . PRO B 2 173 ? 24.405 -10.428 222.502 1.00 36.69 173 PRO B O 1
ATOM 3101 N N . GLN B 2 174 ? 23.365 -9.018 223.927 1.00 27.12 174 GLN B N 1
ATOM 3102 C CA . GLN B 2 174 ? 23.558 -7.841 223.101 1.00 25.73 174 GLN B CA 1
ATOM 3103 C C . GLN B 2 174 ? 23.983 -6.636 223.939 1.00 22.14 174 GLN B C 1
ATOM 3104 O O . GLN B 2 174 ? 23.487 -6.436 225.054 1.00 20.87 174 GLN B O 1
ATOM 3110 N N . PRO B 2 175 ? 24.935 -5.843 223.422 1.00 24.21 175 PRO B N 1
ATOM 3111 C CA . PRO B 2 175 ? 25.272 -4.580 224.060 1.00 23.93 175 PRO B CA 1
ATOM 3112 C C . PRO B 2 175 ? 24.090 -3.619 224.048 1.00 25.46 175 PRO B C 1
ATOM 3113 O O . PRO B 2 175 ? 23.245 -3.694 223.152 1.00 32.90 175 PRO B O 1
ATOM 3117 N N . LEU B 2 176 ? 24.031 -2.734 225.035 1.00 22.62 176 LEU B N 1
ATOM 3118 C CA . LEU B 2 176 ? 23.012 -1.695 225.057 1.00 23.52 176 LEU B CA 1
ATOM 3119 C C . LEU B 2 176 ? 23.603 -0.388 224.532 1.00 20.18 176 LEU B C 1
ATOM 3120 O O . LEU B 2 176 ? 24.822 -0.175 224.580 1.00 18.35 176 LEU B O 1
ATOM 3125 N N . LYS B 2 177 ? 22.739 0.470 224.005 1.00 23.10 177 LYS B N 1
ATOM 3126 C CA . LYS B 2 177 ? 23.166 1.774 223.510 1.00 23.70 177 LYS B CA 1
ATOM 3127 C C . LYS B 2 177 ? 23.242 2.775 224.645 1.00 27.09 177 LYS B C 1
ATOM 3128 O O . LYS B 2 177 ? 22.294 2.927 225.409 1.00 29.46 177 LYS B O 1
ATOM 3134 N N . GLU B 2 178 ? 24.361 3.484 224.719 1.00 26.68 178 GLU B N 1
ATOM 3135 C CA . GLU B 2 178 ? 24.551 4.516 225.737 1.00 28.43 178 GLU B CA 1
ATOM 3136 C C . GLU B 2 178 ? 23.766 5.804 225.445 1.00 32.37 178 GLU B C 1
ATOM 3137 O O . GLU B 2 178 ? 23.417 6.538 226.368 1.00 35.70 178 GLU B O 1
ATOM 3143 N N . GLN B 2 179 ? 23.497 6.066 224.165 1.00 31.56 179 GLN B N 1
ATOM 3144 C CA . GLN B 2 179 ? 22.691 7.212 223.737 1.00 34.73 179 GLN B CA 1
ATOM 3145 C C . GLN B 2 179 ? 21.776 6.783 222.585 1.00 35.67 179 GLN B C 1
ATOM 3146 O O . GLN B 2 179 ? 22.067 7.069 221.421 1.00 40.41 179 GLN B O 1
ATOM 3152 N N . PRO B 2 180 ? 20.667 6.087 222.910 1.00 37.36 180 PRO B N 1
ATOM 3153 C CA . PRO B 2 180 ? 19.828 5.422 221.894 1.00 40.65 180 PRO B CA 1
ATOM 3154 C C . PRO B 2 180 ? 19.132 6.335 220.866 1.00 43.42 180 PRO B C 1
ATOM 3155 O O . PRO B 2 180 ? 18.690 5.840 219.829 1.00 52.78 180 PRO B O 1
ATOM 3159 N N . ALA B 2 181 ? 19.040 7.636 221.141 1.00 48.16 181 ALA B N 1
ATOM 3160 C CA . ALA B 2 181 ? 18.473 8.593 220.182 1.00 49.92 181 ALA B CA 1
ATOM 3161 C C . ALA B 2 181 ? 19.558 9.281 219.349 1.00 50.00 181 ALA B C 1
ATOM 3162 O O . ALA B 2 181 ? 19.260 10.172 218.553 1.00 52.92 181 ALA B O 1
ATOM 3164 N N . LEU B 2 182 ? 20.807 8.853 219.524 1.00 52.03 182 LEU B N 1
ATOM 3165 C CA . LEU B 2 182 ? 21.956 9.483 218.885 1.00 48.57 182 LEU B CA 1
ATOM 3166 C C . LEU B 2 182 ? 22.540 8.527 217.850 1.00 50.17 182 LEU B C 1
ATOM 3167 O O . LEU B 2 182 ? 22.684 7.335 218.115 1.00 50.95 182 LEU B O 1
ATOM 3172 N N . ASN B 2 183 ? 22.873 9.047 216.671 1.00 47.43 183 ASN B N 1
ATOM 3173 C CA . ASN B 2 183 ? 23.416 8.208 215.602 1.00 44.33 183 ASN B CA 1
ATOM 3174 C C . ASN B 2 183 ? 24.855 7.781 215.903 1.00 38.39 183 ASN B C 1
ATOM 3175 O O . ASN B 2 183 ? 25.664 8.583 216.384 1.00 41.86 183 ASN B O 1
ATOM 3180 N N . ASP B 2 184 ? 25.158 6.514 215.622 1.00 31.06 184 ASP B N 1
ATOM 3181 C CA . ASP B 2 184 ? 26.448 5.913 215.956 1.00 30.03 184 ASP B CA 1
ATOM 3182 C C . ASP B 2 184 ? 26.718 6.000 217.460 1.00 31.08 184 ASP B C 1
ATOM 3183 O O . ASP B 2 184 ? 27.859 6.202 217.883 1.00 29.77 184 ASP B O 1
ATOM 3188 N N . SER B 2 185 ? 25.660 5.839 218.257 1.00 28.75 185 SER B N 1
ATOM 3189 C CA . SER B 2 185 ? 25.779 5.725 219.716 1.00 28.53 185 SER B CA 1
ATOM 3190 C C . SER B 2 185 ? 26.818 4.700 220.083 1.00 25.42 185 SER B C 1
ATOM 3191 O O . SER B 2 185 ? 26.931 3.651 219.447 1.00 25.94 185 SER B O 1
ATOM 3194 N N . ARG B 2 186 ? 27.566 4.989 221.136 1.00 25.96 186 ARG B N 1
ATOM 3195 C CA . ARG B 2 186 ? 28.458 3.989 221.689 1.00 22.11 186 ARG B CA 1
ATOM 3196 C C . ARG B 2 186 ? 27.664 3.019 222.538 1.00 20.72 186 ARG B C 1
ATOM 3197 O O . ARG B 2 186 ? 26.474 3.238 222.819 1.00 20.56 186 ARG B O 1
ATOM 3205 N N . TYR B 2 187 ? 28.330 1.934 222.905 1.00 16.72 187 TYR B N 1
ATOM 3206 C CA . TYR B 2 187 ? 27.682 0.777 223.479 1.00 17.29 187 TYR B CA 1
ATOM 3207 C C . TYR B 2 187 ? 28.322 0.403 224.798 1.00 16.64 187 TYR B C 1
ATOM 3208 O O . TYR B 2 187 ? 29.465 0.781 225.084 1.00 16.93 187 TYR B O 1
ATOM 3217 N N . ALA B 2 188 ? 27.564 -0.364 225.574 1.00 15.46 188 ALA B N 1
ATOM 3218 C CA . ALA B 2 188 ? 28.033 -0.957 226.816 1.00 14.39 188 ALA B CA 1
ATOM 3219 C C . ALA B 2 188 ? 27.612 -2.412 226.878 1.00 14.00 188 ALA B C 1
ATOM 3220 O O . ALA B 2 188 ? 26.590 -2.788 226.293 1.00 17.24 188 ALA B O 1
ATOM 3222 N N . LEU B 2 189 ? 28.406 -3.210 227.592 1.00 13.80 189 LEU B N 1
ATOM 3223 C CA . LEU B 2 189 ? 28.151 -4.639 227.747 1.00 14.30 189 LEU B CA 1
ATOM 3224 C C . LEU B 2 189 ? 28.603 -5.053 229.136 1.00 13.54 189 LEU B C 1
ATOM 3225 O O . LEU B 2 189 ? 29.655 -4.620 229.584 1.00 15.21 189 LEU B O 1
ATOM 3230 N N A SER B 2 190 ? 27.808 -5.886 229.800 0.50 12.58 190 SER B N 1
ATOM 3231 N N B SER B 2 190 ? 27.805 -5.885 229.799 0.50 13.10 190 SER B N 1
ATOM 3232 C CA A SER B 2 190 ? 28.179 -6.425 231.110 0.50 11.86 190 SER B CA 1
ATOM 3233 C CA B SER B 2 190 ? 28.174 -6.434 231.105 0.50 13.11 190 SER B CA 1
ATOM 3234 C C A SER B 2 190 ? 28.248 -7.949 231.098 0.50 11.85 190 SER B C 1
ATOM 3235 C C B SER B 2 190 ? 28.264 -7.955 231.083 0.50 12.16 190 SER B C 1
ATOM 3236 O O A SER B 2 190 ? 27.617 -8.613 230.266 0.50 12.40 190 SER B O 1
ATOM 3237 O O B SER B 2 190 ? 27.658 -8.621 230.234 0.50 12.50 190 SER B O 1
ATOM 3242 N N . SER B 2 191 ? 29.034 -8.489 232.026 1.00 11.22 191 SER B N 1
ATOM 3243 C CA . SER B 2 191 ? 29.143 -9.927 232.224 1.00 11.12 191 SER B CA 1
ATOM 3244 C C . SER B 2 191 ? 29.331 -10.194 233.704 1.00 11.87 191 SER B C 1
ATOM 3245 O O . SER B 2 191 ? 29.829 -9.336 234.420 1.00 12.51 191 SER B O 1
ATOM 3248 N N . ARG B 2 192 ? 28.890 -11.364 234.144 1.00 11.55 192 ARG B N 1
ATOM 3249 C CA . ARG B 2 192 ? 29.051 -11.796 235.536 1.00 12.91 192 ARG B CA 1
ATOM 3250 C C . ARG B 2 192 ? 29.843 -13.091 235.569 1.00 12.23 192 ARG B C 1
ATOM 3251 O O . ARG B 2 192 ? 29.644 -13.975 234.719 1.00 12.71 192 ARG B O 1
ATOM 3259 N N . LEU B 2 193 ? 30.708 -13.209 236.577 1.00 10.79 193 LEU B N 1
ATOM 3260 C CA . LEU B 2 193 ? 31.374 -14.456 236.923 1.00 11.07 193 LEU B CA 1
ATOM 3261 C C . LEU B 2 193 ? 31.088 -14.696 238.397 1.00 11.24 193 LEU B C 1
ATOM 3262 O O . LEU B 2 193 ? 31.405 -13.858 239.228 1.00 13.71 193 LEU B O 1
ATOM 3267 N N . ARG B 2 194 ? 30.488 -15.837 238.710 1.00 11.63 194 ARG B N 1
ATOM 3268 C CA . ARG B 2 194 ? 30.177 -16.167 240.082 1.00 12.78 194 ARG B CA 1
ATOM 3269 C C . ARG B 2 194 ? 30.984 -17.359 240.540 1.00 12.83 194 ARG B C 1
ATOM 3270 O O . ARG B 2 194 ? 31.025 -18.383 239.852 1.00 13.95 194 ARG B O 1
ATOM 3278 N N . VAL B 2 195 ? 31.592 -17.228 241.719 1.00 13.80 195 VAL B N 1
ATOM 3279 C CA . VAL B 2 195 ? 32.395 -18.288 242.314 1.00 14.80 195 VAL B CA 1
ATOM 3280 C C . VAL B 2 195 ? 31.974 -18.484 243.782 1.00 15.63 195 VAL B C 1
ATOM 3281 O O . VAL B 2 195 ? 31.190 -17.701 244.322 1.00 17.40 195 VAL B O 1
ATOM 3285 N N . SER B 2 196 ? 32.492 -19.514 244.442 1.00 17.92 196 SER B N 1
ATOM 3286 C CA . SER B 2 196 ? 32.224 -19.669 245.869 1.00 18.85 196 SER B CA 1
ATOM 3287 C C . SER B 2 196 ? 32.909 -18.535 246.632 1.00 18.26 196 SER B C 1
ATOM 3288 O O . SER B 2 196 ? 33.941 -18.026 246.197 1.00 19.34 196 SER B O 1
ATOM 3291 N N . ALA B 2 197 ? 32.351 -18.156 247.778 1.00 18.74 197 ALA B N 1
ATOM 3292 C CA . ALA B 2 197 ? 32.965 -17.120 248.598 1.00 18.90 197 ALA B CA 1
ATOM 3293 C C . ALA B 2 197 ? 34.389 -17.521 248.990 1.00 19.81 197 ALA B C 1
ATOM 3294 O O . ALA B 2 197 ? 35.288 -16.682 249.010 1.00 22.63 197 ALA B O 1
ATOM 3296 N N A THR B 2 198 ? 34.588 -18.800 249.307 0.50 20.43 198 THR B N 1
ATOM 3297 N N B THR B 2 198 ? 34.564 -18.803 249.312 0.50 19.74 198 THR B N 1
ATOM 3298 C CA A THR B 2 198 ? 35.910 -19.300 249.678 0.50 21.74 198 THR B CA 1
ATOM 3299 C CA B THR B 2 198 ? 35.865 -19.369 249.654 0.50 20.47 198 THR B CA 1
ATOM 3300 C C A THR B 2 198 ? 36.926 -19.099 248.553 0.50 20.10 198 THR B C 1
ATOM 3301 C C B THR B 2 198 ? 36.897 -19.090 248.560 0.50 19.54 198 THR B C 1
ATOM 3302 O O A THR B 2 198 ? 38.089 -18.779 248.808 0.50 22.90 198 THR B O 1
ATOM 3303 O O B THR B 2 198 ? 38.031 -18.699 248.842 0.50 22.60 198 THR B O 1
ATOM 3310 N N . PHE B 2 199 ? 36.490 -19.280 247.310 1.00 18.77 199 PHE B N 1
ATOM 3311 C CA . PHE B 2 199 ? 37.385 -19.103 246.179 1.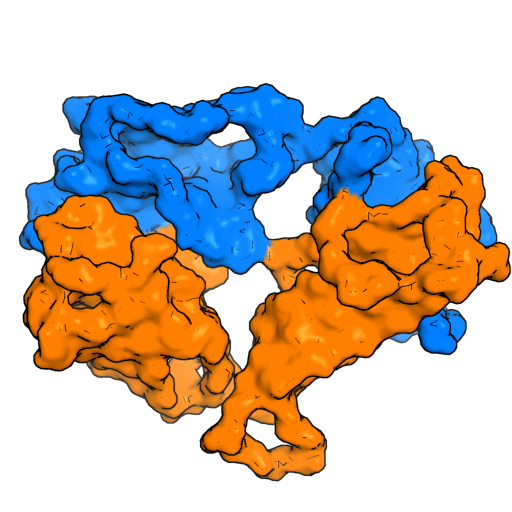00 17.86 199 PHE B CA 1
ATOM 3312 C C . PHE B 2 199 ? 37.785 -17.628 245.967 1.00 16.15 199 PHE B C 1
ATOM 3313 O O . PHE B 2 199 ? 38.943 -17.328 245.659 1.00 17.26 199 PHE B O 1
ATOM 3321 N N . TRP B 2 200 ? 36.829 -16.719 246.117 1.00 16.37 200 TRP B N 1
ATOM 3322 C CA . TRP B 2 200 ? 37.116 -15.285 246.021 1.00 16.29 200 TRP B CA 1
ATOM 3323 C C . TRP B 2 200 ? 38.012 -14.795 247.168 1.00 16.96 200 TRP B C 1
ATOM 3324 O O . TRP B 2 200 ? 38.877 -13.950 246.964 1.00 17.08 200 TRP B O 1
ATOM 3335 N N . GLN B 2 201 ? 37.812 -15.333 248.372 1.00 17.52 201 GLN B N 1
ATOM 3336 C CA . GLN B 2 201 ? 38.503 -14.802 249.556 1.00 20.00 201 GLN B CA 1
ATOM 3337 C C . GLN B 2 201 ? 39.986 -15.210 249.637 1.00 21.36 201 GLN B C 1
ATOM 3338 O O . GLN B 2 201 ? 40.731 -14.741 250.484 1.00 32.17 201 GLN B O 1
ATOM 3344 N N . ASP B 2 202 ? 40.423 -16.022 248.690 1.00 20.41 202 ASP B N 1
ATOM 3345 C CA . ASP B 2 202 ? 41.790 -16.524 248.644 1.00 18.23 202 ASP B CA 1
ATOM 3346 C C . ASP B 2 202 ? 42.696 -15.581 247.833 1.00 16.70 202 ASP B C 1
ATOM 3347 O O . ASP B 2 202 ? 42.460 -15.378 246.643 1.00 17.05 202 ASP B O 1
ATOM 3352 N N . PRO B 2 203 ? 43.755 -15.028 248.460 1.00 15.93 203 PRO B N 1
ATOM 3353 C CA . PRO B 2 203 ? 44.616 -14.051 247.781 1.00 16.46 203 PRO B CA 1
ATOM 3354 C C . PRO B 2 203 ? 45.466 -14.641 246.655 1.00 16.63 203 PRO B C 1
ATOM 3355 O O . PRO B 2 203 ? 46.121 -13.904 245.921 1.00 16.65 203 PRO B O 1
ATOM 3359 N N . ARG B 2 204 ? 45.449 -15.959 246.534 1.00 15.90 204 ARG B N 1
ATOM 3360 C CA . ARG B 2 204 ? 46.189 -16.663 245.489 1.00 15.57 204 ARG B CA 1
ATOM 3361 C C . ARG B 2 204 ? 45.436 -16.715 244.154 1.00 14.28 204 ARG B C 1
ATOM 3362 O O . ARG B 2 204 ? 46.019 -17.071 243.126 1.00 15.95 204 ARG B O 1
ATOM 3370 N N . ASN B 2 205 ? 44.152 -16.370 244.164 1.00 14.23 205 ASN B N 1
ATOM 3371 C CA . ASN B 2 205 ? 43.338 -16.422 242.941 1.00 13.87 205 ASN B CA 1
ATOM 3372 C C . ASN B 2 205 ? 43.223 -15.100 242.184 1.00 12.04 205 ASN B C 1
ATOM 3373 O O . ASN B 2 205 ? 43.039 -14.029 242.777 1.00 13.22 205 ASN B O 1
ATOM 3378 N N . HIS B 2 206 ? 43.329 -15.212 240.856 1.00 12.60 206 HIS B N 1
ATOM 3379 C CA . HIS B 2 206 ? 43.357 -14.069 239.956 1.00 12.72 206 HIS B CA 1
ATOM 3380 C C . HIS B 2 206 ? 42.205 -14.176 238.975 1.00 11.46 206 HIS B C 1
ATOM 3381 O O . HIS B 2 206 ? 41.957 -15.253 238.429 1.00 13.15 206 HIS B O 1
ATOM 3388 N N . PHE B 2 207 ? 41.532 -13.052 238.748 1.00 12.01 207 PHE B N 1
ATOM 3389 C CA . PHE B 2 207 ? 40.345 -12.990 237.901 1.00 11.40 207 PHE B CA 1
ATOM 3390 C C . PHE B 2 207 ? 40.546 -11.908 236.851 1.00 11.21 207 PHE B C 1
ATOM 3391 O O . PHE B 2 207 ? 40.971 -10.807 237.195 1.00 13.64 207 PHE B O 1
ATOM 3399 N N . ARG B 2 208 ? 40.291 -12.218 235.571 1.00 11.08 208 ARG B N 1
ATOM 3400 C CA . ARG B 2 208 ? 40.453 -11.234 234.516 1.00 11.57 208 ARG B CA 1
ATOM 3401 C C . ARG B 2 208 ? 39.287 -11.306 233.551 1.00 10.61 208 ARG B C 1
ATOM 3402 O O . ARG B 2 208 ? 38.921 -12.389 233.110 1.00 12.61 208 ARG B O 1
ATOM 3410 N N . CYS B 2 209 ? 38.708 -10.143 233.245 1.00 11.61 209 CYS B N 1
ATOM 3411 C CA . CYS B 2 209 ? 37.742 -9.985 232.161 1.00 14.68 209 CYS B CA 1
ATOM 3412 C C . CYS B 2 209 ? 38.487 -9.437 230.956 1.00 11.97 209 CYS B C 1
ATOM 3413 O O . CYS B 2 209 ? 39.183 -8.440 231.071 1.00 13.92 209 CYS B O 1
ATOM 3416 N N . GLN B 2 210 ? 38.326 -10.106 229.811 1.00 12.04 210 GLN B N 1
ATOM 3417 C CA . GLN B 2 210 ? 38.998 -9.756 228.572 1.00 13.32 210 GLN B CA 1
ATOM 3418 C C . GLN B 2 210 ? 37.956 -9.375 227.539 1.00 12.24 210 GLN B C 1
ATOM 3419 O O . GLN B 2 210 ? 37.032 -10.128 227.282 1.00 13.93 210 GLN B O 1
ATOM 3425 N N . VAL B 2 211 ? 38.143 -8.218 226.921 1.00 13.00 211 VAL B N 1
ATOM 3426 C CA . VAL B 2 211 ? 37.273 -7.788 225.830 1.00 13.31 211 VAL B CA 1
ATOM 3427 C C . VAL B 2 211 ? 38.102 -7.606 224.559 1.00 14.32 211 VAL B C 1
ATOM 3428 O O . VAL B 2 211 ? 38.944 -6.718 224.479 1.00 15.53 211 VAL B O 1
ATOM 3432 N N . GLN B 2 212 ? 37.887 -8.502 223.596 1.00 14.17 212 GLN B N 1
ATOM 3433 C CA . GLN B 2 212 ? 38.428 -8.351 222.255 1.00 14.88 212 GLN B CA 1
ATOM 3434 C C . GLN B 2 212 ? 37.553 -7.366 221.497 1.00 14.97 212 GLN B C 1
ATOM 3435 O O . GLN B 2 212 ? 36.348 -7.551 221.400 1.00 16.02 212 GLN B O 1
ATOM 3441 N N . PHE B 2 213 ? 38.175 -6.306 220.992 1.00 15.55 213 PHE B N 1
ATOM 3442 C CA . PHE B 2 213 ? 37.502 -5.290 220.196 1.00 16.42 213 PHE B CA 1
ATOM 3443 C C . PHE B 2 213 ? 37.999 -5.412 218.768 1.00 16.72 213 PHE B C 1
ATOM 3444 O O . PHE B 2 213 ? 39.205 -5.540 218.533 1.00 18.10 213 PHE B O 1
ATOM 3452 N N . TYR B 2 214 ? 37.067 -5.397 217.821 1.00 17.72 214 TYR B N 1
ATOM 3453 C CA . TYR B 2 214 ? 37.407 -5.395 216.408 1.00 18.91 214 TYR B CA 1
ATOM 3454 C C . TYR B 2 214 ? 37.188 -3.978 215.879 1.00 19.55 214 TYR B C 1
ATOM 3455 O O . TYR B 2 214 ? 36.070 -3.455 215.895 1.00 20.85 214 TYR B O 1
ATOM 3464 N N . GLY B 2 215 ? 38.278 -3.360 215.437 1.00 22.32 215 GLY B N 1
ATOM 3465 C CA . GLY B 2 215 ? 38.288 -1.953 215.067 1.00 22.16 215 GLY B CA 1
ATOM 3466 C C . GLY B 2 215 ? 38.905 -1.736 213.709 1.00 25.94 215 GLY B C 1
ATOM 3467 O O . GLY B 2 215 ? 38.739 -2.545 212.806 1.00 28.96 215 GLY B O 1
ATOM 3468 N N . LEU B 2 216 ? 39.636 -0.640 213.579 1.00 25.50 216 LEU B N 1
ATOM 3469 C CA . LEU B 2 216 ? 40.253 -0.266 212.312 1.00 25.88 216 LEU B CA 1
ATOM 3470 C C . LEU B 2 216 ? 41.425 -1.176 211.988 1.00 29.37 216 LEU B C 1
ATOM 3471 O O . LEU B 2 216 ? 42.061 -1.719 212.890 1.00 30.12 216 LEU B O 1
ATOM 3476 N N . SER B 2 217 ? 41.691 -1.345 210.694 1.00 32.56 217 SER B N 1
ATOM 3477 C CA . SER B 2 217 ? 42.796 -2.176 210.216 1.00 37.56 217 SER B CA 1
ATOM 3478 C C . SER B 2 217 ? 44.035 -1.332 209.944 1.00 43.90 217 SER B C 1
ATOM 3479 O O . SER B 2 217 ? 43.970 -0.100 209.929 1.00 42.27 217 SER B O 1
ATOM 3482 N N . GLU B 2 218 ? 45.159 -2.009 209.721 1.00 48.13 218 GLU B N 1
ATOM 3483 C CA . GLU B 2 218 ? 46.448 -1.348 209.499 1.00 50.37 218 GLU B CA 1
ATOM 3484 C C . GLU B 2 218 ? 46.410 -0.372 208.327 1.00 49.91 218 GLU B C 1
ATOM 3485 O O . GLU B 2 218 ? 47.031 0.690 208.384 1.00 56.41 218 GLU B O 1
ATOM 3487 N N . ASN B 2 219 ? 45.678 -0.731 207.274 1.00 49.24 219 ASN B N 1
ATOM 3488 C CA . ASN B 2 219 ? 45.587 0.111 206.074 1.00 52.09 219 ASN B CA 1
ATOM 3489 C C . ASN B 2 219 ? 44.477 1.174 206.108 1.00 42.85 219 ASN B C 1
ATOM 3490 O O . ASN B 2 219 ? 44.327 1.932 205.152 1.00 48.77 219 ASN B O 1
ATOM 3495 N N . ASP B 2 220 ? 43.715 1.243 207.201 1.00 38.44 220 ASP B N 1
ATOM 3496 C CA . ASP B 2 220 ? 42.753 2.339 207.394 1.00 35.77 220 ASP B CA 1
ATOM 3497 C C . ASP B 2 220 ? 43.472 3.641 207.727 1.00 38.62 220 ASP B C 1
ATOM 3498 O O . ASP B 2 220 ? 44.371 3.662 208.561 1.00 41.12 220 ASP B O 1
ATOM 3503 N N . GLU B 2 221 ? 43.075 4.726 207.071 1.00 40.02 221 GLU B N 1
ATOM 3504 C CA . GLU B 2 221 ? 43.662 6.036 207.344 1.00 43.54 221 GLU B CA 1
ATOM 3505 C C . GLU B 2 221 ? 43.163 6.566 208.684 1.00 41.77 221 GLU B C 1
ATOM 3506 O O . GLU B 2 221 ? 42.019 6.312 209.076 1.00 46.16 221 GLU B O 1
ATOM 3512 N N . TRP B 2 222 ? 44.028 7.289 209.390 1.00 39.07 222 TRP B N 1
ATOM 3513 C CA . TRP B 2 222 ? 43.664 7.880 210.678 1.00 35.33 222 TRP B CA 1
ATOM 3514 C C . TRP B 2 222 ? 44.314 9.244 210.850 1.00 36.53 222 TRP B C 1
ATOM 3515 O O . TRP B 2 222 ? 45.535 9.341 210.978 1.00 42.81 222 TRP B O 1
ATOM 3526 N N . THR B 2 223 ? 43.491 10.289 210.864 1.00 37.90 223 THR B N 1
ATOM 3527 C CA . THR B 2 223 ? 43.985 11.665 210.932 1.00 41.76 223 THR B CA 1
ATOM 3528 C C . THR B 2 223 ? 43.532 12.414 212.190 1.00 42.88 223 THR B C 1
ATOM 3529 O O . THR B 2 223 ? 43.725 13.627 212.294 1.00 45.85 223 THR B O 1
ATOM 3533 N N . GLN B 2 224 ? 42.945 11.695 213.145 1.00 40.06 224 GLN B N 1
ATOM 3534 C CA . GLN B 2 224 ? 42.536 12.291 214.411 1.00 36.88 224 GLN B CA 1
ATOM 3535 C C . GLN B 2 224 ? 43.722 12.361 215.358 1.00 37.21 224 GLN B C 1
ATOM 3536 O O . GLN B 2 224 ? 44.709 11.640 215.188 1.00 40.87 224 GLN B O 1
ATOM 3542 N N . ASP B 2 225 ? 43.607 13.228 216.359 1.00 41.62 225 ASP B N 1
ATOM 3543 C CA . ASP B 2 225 ? 44.675 13.449 217.334 1.00 39.33 225 ASP B CA 1
ATOM 3544 C C . ASP B 2 225 ? 44.818 12.288 218.322 1.00 39.18 225 ASP B C 1
ATOM 3545 O O . ASP B 2 225 ? 45.932 11.969 218.740 1.00 43.40 225 ASP B O 1
ATOM 3550 N N . ARG B 2 226 ? 43.699 11.661 218.688 1.00 34.39 226 ARG B N 1
ATOM 3551 C CA . ARG B 2 226 ? 43.710 10.532 219.629 1.00 33.62 226 ARG B CA 1
ATOM 3552 C C . ARG B 2 226 ? 44.238 9.248 218.982 1.00 30.12 226 ARG B C 1
ATOM 3553 O O . ARG B 2 226 ? 44.320 9.146 217.755 1.00 31.54 226 ARG B O 1
ATOM 3561 N N . ALA B 2 227 ? 44.583 8.266 219.812 1.00 31.66 227 ALA B N 1
ATOM 3562 C CA . ALA B 2 227 ? 45.138 7.006 219.311 1.00 30.73 227 ALA B CA 1
ATOM 3563 C C . ALA B 2 227 ? 44.184 6.315 218.334 1.00 30.03 227 ALA B C 1
ATOM 3564 O O . ALA B 2 227 ? 42.965 6.334 218.521 1.00 27.62 227 ALA B O 1
ATOM 3566 N N . LYS B 2 228 ? 44.748 5.708 217.296 1.00 30.28 228 LYS B N 1
ATOM 3567 C CA . LYS B 2 228 ? 43.961 4.977 216.304 1.00 26.14 228 LYS B CA 1
ATOM 3568 C C . LYS B 2 228 ? 43.230 3.798 216.965 1.00 24.40 228 LYS B C 1
ATOM 3569 O O . LYS B 2 228 ? 43.867 2.967 217.608 1.00 27.94 228 LYS B O 1
ATOM 3575 N N . PRO B 2 229 ? 41.894 3.723 216.811 1.00 23.51 229 PRO B N 1
ATOM 3576 C CA . PRO B 2 229 ? 41.113 2.672 217.480 1.00 22.09 229 PRO B CA 1
ATOM 3577 C C . PRO B 2 229 ? 41.155 1.353 216.696 1.00 23.80 229 PRO B C 1
ATOM 3578 O O . PRO B 2 229 ? 40.156 0.899 216.111 1.00 24.30 229 PRO B O 1
ATOM 3582 N N . VAL B 2 230 ? 42.338 0.754 216.686 1.00 23.73 230 VAL B N 1
ATOM 3583 C CA . VAL B 2 230 ? 42.560 -0.518 216.023 1.00 25.42 230 VAL B CA 1
ATOM 3584 C C . VAL B 2 230 ? 41.962 -1.691 216.813 1.00 24.36 230 VAL B C 1
ATOM 3585 O O . VAL B 2 230 ? 41.585 -1.563 217.984 1.00 23.27 230 VAL B O 1
ATOM 3589 N N . THR B 2 231 ? 41.868 -2.831 216.136 1.00 24.49 231 THR B N 1
ATOM 3590 C CA . THR B 2 231 ? 41.540 -4.104 216.765 1.00 22.66 231 THR B CA 1
ATOM 3591 C C . THR B 2 231 ? 42.532 -4.341 217.904 1.00 22.42 231 THR B C 1
ATOM 3592 O O . THR B 2 231 ? 43.737 -4.168 217.737 1.00 25.18 231 THR B O 1
ATOM 3596 N N . GLN B 2 232 ? 42.010 -4.717 219.071 1.00 20.31 232 GLN B N 1
ATOM 3597 C CA . GLN B 2 232 ? 42.822 -4.813 220.283 1.00 19.05 232 GLN B CA 1
ATOM 3598 C C . GLN B 2 232 ? 42.053 -5.514 221.389 1.00 17.67 232 GLN B C 1
ATOM 3599 O O . GLN B 2 232 ? 40.821 -5.592 221.352 1.00 19.72 232 GLN B O 1
ATOM 3605 N N . ILE B 2 233 ? 42.792 -5.998 222.382 1.00 18.94 233 ILE B N 1
ATOM 3606 C CA . ILE B 2 233 ? 42.196 -6.552 223.596 1.00 17.40 233 ILE B CA 1
ATOM 3607 C C . ILE B 2 233 ? 42.328 -5.519 224.722 1.00 16.06 233 ILE B C 1
ATOM 3608 O O . ILE B 2 233 ? 43.385 -4.904 224.884 1.00 19.40 233 ILE B O 1
ATOM 3613 N N . VAL B 2 234 ? 41.246 -5.318 225.469 1.00 14.65 234 VAL B N 1
ATOM 3614 C CA . VAL B 2 234 ? 41.258 -4.478 226.662 1.00 14.50 234 VAL B CA 1
ATOM 3615 C C . VAL B 2 234 ? 40.784 -5.376 227.813 1.00 14.09 234 VAL B C 1
ATOM 3616 O O . VAL B 2 234 ? 39.743 -6.016 227.702 1.00 13.63 234 VAL B O 1
ATOM 3620 N N . SER B 2 235 ? 41.537 -5.412 228.912 1.00 14.99 235 SER B N 1
ATOM 3621 C CA . SER B 2 235 ? 41.196 -6.261 230.052 1.00 14.43 235 SER B CA 1
ATOM 3622 C C . SER B 2 235 ? 41.116 -5.454 231.351 1.00 13.59 235 SER B C 1
ATOM 3623 O O . SER B 2 235 ? 41.676 -4.363 231.463 1.00 16.46 235 SER B O 1
ATOM 3626 N N . ALA B 2 236 ? 40.419 -6.016 232.327 1.00 13.60 236 ALA B N 1
ATOM 3627 C CA . ALA B 2 236 ? 40.458 -5.541 233.713 1.00 12.87 236 ALA B CA 1
ATOM 3628 C C . ALA B 2 236 ? 40.613 -6.768 234.614 1.00 11.83 236 ALA B C 1
ATOM 3629 O O . ALA B 2 236 ? 40.163 -7.867 234.268 1.00 13.30 236 ALA B O 1
ATOM 3631 N N A GLU B 2 237 ? 41.201 -6.591 235.785 0.50 12.61 237 GLU B N 1
ATOM 3632 N N B GLU B 2 237 ? 41.270 -6.572 235.759 0.50 12.95 237 GLU B N 1
ATOM 3633 C CA A GLU B 2 237 ? 41.489 -7.742 236.616 0.50 12.56 237 GLU B CA 1
ATOM 3634 C CA B GLU B 2 237 ? 41.714 -7.672 236.622 0.50 13.23 237 GLU B CA 1
ATOM 3635 C C A GLU B 2 237 ? 41.477 -7.410 238.092 0.50 12.97 237 GLU B C 1
ATOM 3636 C C B GLU B 2 237 ? 41.404 -7.394 238.092 0.50 13.75 237 GLU B C 1
ATOM 3637 O O A GLU B 2 237 ? 41.612 -6.253 238.493 0.50 14.26 237 GLU B O 1
ATOM 3638 O O B GLU B 2 237 ? 41.230 -6.241 238.490 0.50 14.89 237 GLU B O 1
ATOM 3649 N N . ALA B 2 238 ? 41.339 -8.459 238.891 1.00 12.89 238 ALA B N 1
ATOM 3650 C CA . ALA B 2 238 ? 41.296 -8.345 240.348 1.00 13.40 238 ALA B CA 1
ATOM 3651 C C . ALA B 2 238 ? 41.909 -9.598 240.949 1.00 12.47 238 ALA B C 1
ATOM 3652 O O . ALA B 2 238 ? 41.760 -10.685 240.405 1.00 15.32 238 ALA B O 1
ATOM 3654 N N . TRP B 2 239 ? 42.584 -9.437 242.077 1.00 13.24 239 TRP B N 1
ATOM 3655 C CA . TRP B 2 239 ? 43.040 -10.572 242.856 1.00 14.18 239 TRP B CA 1
ATOM 3656 C C . TRP B 2 239 ? 42.058 -10.782 243.997 1.00 13.97 239 TRP B C 1
ATOM 3657 O O . TRP B 2 239 ? 41.519 -9.817 244.531 1.00 15.61 239 TRP B O 1
ATOM 3668 N N . GLY B 2 240 ? 41.846 -12.039 244.365 1.00 14.33 240 GLY B N 1
ATOM 3669 C CA . GLY B 2 240 ? 41.060 -12.387 245.541 1.00 15.45 240 GLY B CA 1
ATOM 3670 C C . GLY B 2 240 ? 41.652 -11.813 246.821 1.00 15.51 240 GLY B C 1
ATOM 3671 O O . GLY B 2 240 ? 42.810 -11.434 246.884 1.00 16.87 240 GLY B O 1
ATOM 3672 N N . ARG B 2 241 ? 40.840 -11.733 247.851 1.00 18.51 241 ARG B N 1
ATOM 3673 C CA . ARG B 2 241 ? 41.343 -11.296 249.150 1.00 20.74 241 ARG B CA 1
ATOM 3674 C C . ARG B 2 241 ? 40.314 -11.568 250.220 1.00 21.43 241 ARG B C 1
ATOM 3675 O O . ARG B 2 241 ? 39.112 -11.605 249.946 1.00 22.33 241 ARG B O 1
ATOM 3683 N N . ALA B 2 242 ? 40.799 -11.744 251.443 1.00 25.11 242 ALA B N 1
ATOM 3684 C CA . ALA B 2 242 ? 39.929 -12.034 252.576 1.00 26.53 242 ALA B CA 1
ATOM 3685 C C . ALA B 2 242 ? 39.290 -10.780 253.184 1.00 30.97 242 ALA B C 1
ATOM 3686 O O . ALA B 2 242 ? 38.376 -10.886 254.002 1.00 40.20 242 ALA B O 1
ATOM 3688 N N . ASP B 2 243 ? 39.775 -9.604 252.799 1.00 37.10 243 ASP B N 1
ATOM 3689 C CA . ASP B 2 243 ? 39.219 -8.335 253.280 1.00 46.15 243 ASP B CA 1
ATOM 3690 C C . ASP B 2 243 ? 37.809 -8.115 252.739 1.00 53.46 243 ASP B C 1
ATOM 3691 O O . ASP B 2 243 ? 37.617 -7.966 251.530 1.00 63.34 243 ASP B O 1
#

B-factor: mean 25.27, std 11.39, range [10.3, 93.04]

Solvent-accessible surface area: 20739 Å² total; per-residue (Å²): 116,21,130,27,118,13,40,44,94,99,27,119,16,138,56,42,38,104,23,61,0,90,0,44,8,49,47,76,20,63,1,0,0,0,1,25,16,32,57,120,15,95,16,95,52,31,6,33,1,29,72,41,102,92,141,96,72,76,26,22,1,34,5,37,53,124,116,101,37,0,25,0,80,1,47,58,1,83,27,110,12,22,4,18,4,3,0,0,0,0,19,51,88,71,38,16,53,63,2,48,21,3,127,5,0,113,2,117,12,37,8,109,20,106,125,48,50,14,0,5,1,83,1,121,14,37,198,44,72,97,103,28,0,0,0,0,3,9,0,43,4,114,14,108,22,44,110,26,189,55,90,50,18,35,2,4,86,52,16,43,4,42,13,166,117,89,141,57,48,2,6,2,0,0,0,22,19,114,76,120,128,46,47,23,89,95,4,8,96,44,9,158,37,50,184,118,16,68,95,29,120,146,116,55,9,62,8,77,44,102,39,55,7,13,78,136,49,88,84,6,74,1,88,0,46,20,39,99,92,22,41,22,0,0,0,0,46,10,36,104,69,95,14,5,94,15,10,4,2,3,66,64,101,48,62,98,39,107,23,109,98,46,62,96,41,19,56,14,98,2,58,158,18,49,44,0,33,4,46,0,52,127,3,103,55,61,2,38,10,30,0,4,0,0,0,0,117,34,4,149,38,0,83,12,6,68,1,0,72,2,16,1,0,45,55,32,101,32,0,48,37,5,133,23,12,0,2,21,15,10,77,14,0,26,88,72,18,118,34,0,2,0,0,0,12,0,31,10,0,7,0,23,2,25,92,30,19,2,58,18,80,62,154,73,37,138,55,2,32,12,20,7,41,96,27,31,97,33,83,103,111,113,104,22,5,90,33,0,6,0,0,0,3,5,18,25,9,111,73,7,64,30,90,190,13,31,0,55,0,30,0,37,0,55,12,2,44,105,139,32,136,47,104,76,159,76,90,55,2,55,66,58,91,34,48,15,96,5,138,3,82,77,163